Protein AF-A0A9D8WF87-F1 (afdb_monomer)

Radius of gyration: 23.35 Å; Cα contacts (8 Å, |Δi|>4): 945; chains: 1; bounding box: 63×59×76 Å

pLDDT: mean 93.49, std 7.77, range [38.66, 98.81]

Foldseek 3Di:
DDDPQFEEEEEEQFLLSLLLLLLCCLLCPRSHAYEYEYAPDDRFCLCQLDFWADLVVQVLCVSSPNHPLNPLQVFLKFKAQFEWEACLPPPDHIFTLGQFDDQDDDPNHRCVLVCQVVVHADQLLGLSRLLLVVQFDDDQDPPPPALSVRRGIIMGHDRVSSSVVSVVVSVVGSYHYHHFHFDDFDDDPLAGQWTQTPVRDTHGGLAYEYAHAPPLPHVVVSVKDWDFQAKKKKDKDKAFADFFTGNHWYWYDDLFFIKIWTGTRRMIMIMTMGHPPDDDDPGMDMDTFTAILFQDTQRYGYAQNSGGRDGVPGSLSNVRNSVSSVLCSVQVDPDSPSPVSRVVSRVLNVVSVLLSCLLVLLSLPAPDFRPHPVRVSSPPRDRDPQSVVQLVVCQAENDHDDDPNHPDDSVSSSSSCVSNVRHHPHYDPVVVVDDPVVSVVVSVVSSVSSVVVSVPGHRRSVNSVVVNVVSVVVVVD

Mean predicted aligned error: 4.5 Å

Structure (mmCIF, N/CA/C/O backbone):
data_AF-A0A9D8WF87-F1
#
_entry.id   AF-A0A9D8WF87-F1
#
loop_
_atom_site.group_PDB
_atom_site.id
_atom_site.type_symbol
_atom_site.label_atom_id
_atom_site.label_alt_id
_atom_site.label_comp_id
_atom_site.label_asym_id
_atom_site.label_entity_id
_atom_site.label_seq_id
_atom_site.pdbx_PDB_ins_code
_atom_site.Cartn_x
_atom_site.Cartn_y
_atom_site.Cartn_z
_atom_site.occupancy
_atom_site.B_iso_or_equiv
_atom_site.auth_seq_id
_atom_site.auth_comp_id
_atom_site.auth_asym_id
_atom_site.auth_atom_id
_atom_site.pdbx_PDB_model_num
ATOM 1 N N . MET A 1 1 ? -39.743 5.803 9.628 1.00 38.66 1 MET A N 1
ATOM 2 C CA . MET A 1 1 ? -39.122 5.435 10.916 1.00 38.66 1 MET A CA 1
ATOM 3 C C . MET A 1 1 ? -37.719 6.005 10.884 1.00 38.66 1 MET A C 1
ATOM 5 O O . MET A 1 1 ? -36.983 5.679 9.965 1.00 38.66 1 MET A O 1
ATOM 9 N N . THR A 1 2 ? -37.399 6.956 11.757 1.00 42.41 2 THR A N 1
ATOM 10 C CA . THR A 1 2 ? -36.046 7.515 11.876 1.00 42.41 2 THR A CA 1
ATOM 11 C C . THR A 1 2 ? -35.163 6.446 12.502 1.00 42.41 2 THR A C 1
ATOM 13 O O . THR A 1 2 ? -35.388 6.093 13.659 1.00 42.41 2 THR A O 1
ATOM 16 N N . ASN A 1 3 ? -34.222 5.884 11.740 1.00 55.22 3 ASN A N 1
ATOM 17 C CA . ASN A 1 3 ? -33.215 5.001 12.324 1.00 55.22 3 ASN A CA 1
ATOM 18 C C . ASN A 1 3 ? -32.447 5.808 13.387 1.00 55.22 3 ASN A C 1
ATOM 20 O O . ASN A 1 3 ? -32.050 6.938 13.085 1.00 55.22 3 ASN A O 1
ATOM 24 N N . PRO A 1 4 ? -32.288 5.302 14.623 1.00 57.72 4 PRO A N 1
ATOM 25 C CA . PRO A 1 4 ? -31.447 5.965 15.612 1.00 57.72 4 PRO A CA 1
ATOM 26 C C . PRO A 1 4 ? -30.022 6.118 15.059 1.00 57.72 4 PRO A C 1
ATOM 28 O O . PRO A 1 4 ? -29.564 5.281 14.279 1.00 57.72 4 PRO A O 1
ATOM 31 N N . SER A 1 5 ? -29.350 7.213 15.428 1.00 67.94 5 SER A N 1
ATOM 32 C CA . SER A 1 5 ? -27.942 7.425 15.071 1.00 67.94 5 SER A CA 1
ATOM 33 C C . SER A 1 5 ? -27.116 6.265 15.619 1.00 67.94 5 SER A C 1
ATOM 35 O O . SER A 1 5 ? -27.220 5.948 16.807 1.00 67.94 5 SER A O 1
ATOM 37 N N . ARG A 1 6 ? -26.347 5.611 14.744 1.00 86.38 6 ARG A N 1
ATOM 38 C CA . ARG A 1 6 ? -25.521 4.462 15.120 1.00 86.38 6 ARG A CA 1
ATOM 39 C C . ARG A 1 6 ? -24.316 4.885 15.924 1.00 86.38 6 ARG A C 1
ATOM 41 O O . ARG A 1 6 ? -23.718 5.905 15.614 1.00 86.38 6 ARG A O 1
ATOM 48 N N . THR A 1 7 ? -23.897 4.070 16.878 1.00 95.00 7 THR A N 1
ATOM 49 C CA . THR A 1 7 ? -22.594 4.243 17.525 1.00 95.00 7 THR A CA 1
ATOM 50 C C . THR A 1 7 ? -21.592 3.284 16.901 1.00 95.00 7 THR A C 1
ATOM 52 O O . THR A 1 7 ? -21.838 2.078 16.846 1.00 95.00 7 THR A O 1
ATOM 55 N N . ILE A 1 8 ? -20.469 3.822 16.429 1.00 97.06 8 ILE A N 1
ATOM 56 C CA . ILE A 1 8 ? -19.341 3.043 15.920 1.00 97.06 8 ILE A CA 1
ATOM 57 C C . ILE A 1 8 ? -18.124 3.359 16.780 1.00 97.06 8 ILE A C 1
ATOM 59 O O . ILE A 1 8 ? -17.764 4.525 16.964 1.00 97.06 8 ILE A O 1
ATOM 63 N N . VAL A 1 9 ? -17.494 2.312 17.298 1.00 98.19 9 VAL A N 1
ATOM 64 C CA . VAL A 1 9 ? -16.254 2.412 18.068 1.00 98.19 9 VAL A CA 1
ATOM 65 C C . VAL A 1 9 ? -15.093 1.964 17.198 1.00 98.19 9 VAL A C 1
ATOM 67 O O . VAL A 1 9 ? -15.127 0.867 16.657 1.00 98.19 9 VAL A O 1
ATOM 70 N N . VAL A 1 10 ? -14.054 2.786 17.099 1.00 97.88 10 VAL A N 1
ATOM 71 C CA . VAL A 1 10 ? -12.752 2.414 16.543 1.00 97.88 10 VAL A CA 1
ATOM 72 C C . VAL A 1 10 ? -11.805 2.170 17.713 1.00 97.88 10 VAL A C 1
ATOM 74 O O . VAL A 1 10 ? -11.524 3.088 18.480 1.00 97.88 10 VAL A O 1
ATOM 77 N N . TYR A 1 11 ? -11.337 0.937 17.876 1.00 97.69 11 TYR A N 1
ATOM 78 C CA . TYR A 1 11 ? -10.393 0.560 18.924 1.00 97.69 11 TYR A CA 1
ATOM 79 C C . TYR A 1 11 ? -8.974 0.489 18.359 1.00 97.69 11 TYR A C 1
ATOM 81 O O . TYR A 1 11 ? -8.704 -0.297 17.454 1.00 97.69 11 TYR A O 1
ATOM 89 N N . GLY A 1 12 ? -8.080 1.326 18.878 1.00 94.56 12 GLY A N 1
ATOM 90 C CA . GLY A 1 12 ? -6.698 1.462 18.416 1.00 94.56 12 GLY A CA 1
ATOM 91 C C . GLY A 1 12 ? -6.202 2.910 18.493 1.00 94.56 12 GLY A C 1
ATOM 92 O O . GLY A 1 12 ? -6.984 3.847 18.337 1.00 94.56 12 GLY A O 1
ATOM 93 N N . GLY A 1 13 ? -4.900 3.101 18.734 1.00 89.44 13 GLY A N 1
ATOM 94 C CA . GLY A 1 13 ? -4.251 4.427 18.777 1.00 89.44 13 GLY A CA 1
ATOM 95 C C . GLY A 1 13 ? -3.350 4.762 17.575 1.00 89.44 13 GLY A C 1
ATOM 96 O O . GLY A 1 13 ? -2.843 5.879 17.470 1.00 89.44 13 GLY A O 1
ATOM 97 N N . GLY A 1 14 ? -3.121 3.796 16.681 1.00 92.88 14 GLY A N 1
ATOM 98 C CA . GLY A 1 14 ? -2.181 3.919 15.564 1.00 92.88 14 GLY A CA 1
ATOM 99 C C . GLY A 1 14 ? -2.735 4.623 14.323 1.00 92.88 14 GLY A C 1
ATOM 100 O O . GLY A 1 14 ? -3.867 5.123 14.279 1.00 92.88 14 GLY A O 1
ATOM 101 N N . PHE A 1 15 ? -1.930 4.619 13.264 1.00 95.06 15 PHE A N 1
ATOM 102 C CA . PHE A 1 15 ? -2.247 5.213 11.967 1.00 95.06 15 PHE A CA 1
ATOM 103 C C . PHE A 1 15 ? -3.567 4.699 11.381 1.00 95.06 15 PHE A C 1
ATOM 105 O O . PHE A 1 15 ? -4.408 5.504 10.972 1.00 95.06 15 PHE A O 1
ATOM 112 N N . ALA A 1 16 ? -3.797 3.382 11.397 1.00 96.25 16 ALA A N 1
ATOM 113 C CA . ALA A 1 16 ? -5.027 2.793 10.867 1.00 96.25 16 ALA A CA 1
ATOM 114 C C . ALA A 1 16 ? -6.285 3.256 11.609 1.00 96.25 16 ALA A C 1
ATOM 116 O O . ALA A 1 16 ? -7.302 3.521 10.968 1.00 96.25 16 ALA A O 1
ATOM 117 N N . ALA A 1 17 ? -6.224 3.416 12.935 1.00 96.12 17 ALA A N 1
ATOM 118 C CA . ALA A 1 17 ? -7.356 3.896 13.724 1.00 96.12 17 ALA A CA 1
ATOM 119 C C . ALA A 1 17 ? -7.727 5.337 13.346 1.00 96.12 17 ALA A C 1
ATOM 121 O O . ALA A 1 17 ? -8.885 5.624 13.038 1.00 96.12 17 ALA A O 1
ATOM 122 N N . HIS A 1 18 ? -6.740 6.235 13.283 1.00 95.56 18 HIS A N 1
ATOM 123 C CA . HIS A 1 18 ? -6.987 7.634 12.930 1.00 95.56 18 HIS A CA 1
ATOM 124 C C . HIS A 1 18 ? -7.395 7.828 11.468 1.00 95.56 18 HIS A C 1
ATOM 126 O O . HIS A 1 18 ? -8.233 8.691 11.189 1.00 95.56 18 HIS A O 1
ATOM 132 N N . LEU A 1 19 ? -6.850 7.029 10.546 1.00 96.88 19 LEU A N 1
ATOM 133 C CA . LEU A 1 19 ? -7.247 7.058 9.141 1.00 96.88 19 LEU A CA 1
ATOM 134 C C . LEU A 1 19 ? -8.684 6.555 8.956 1.00 96.88 19 LEU A C 1
ATOM 136 O O . LEU A 1 19 ? -9.483 7.208 8.285 1.00 96.88 19 LEU A O 1
ATOM 140 N N . THR A 1 20 ? -9.028 5.447 9.615 1.00 97.94 20 THR A N 1
ATOM 141 C CA . THR A 1 20 ? -10.386 4.889 9.626 1.00 97.94 20 THR A CA 1
ATOM 142 C C . THR A 1 20 ? -11.378 5.894 10.192 1.00 97.94 20 THR A C 1
ATOM 144 O O . THR A 1 20 ? -12.392 6.184 9.562 1.00 97.94 20 THR A O 1
ATOM 147 N N . ALA A 1 21 ? -11.080 6.486 11.349 1.00 96.25 21 ALA A N 1
ATOM 148 C CA . ALA A 1 21 ? -11.972 7.451 11.976 1.00 96.25 21 ALA A CA 1
ATOM 149 C C . ALA A 1 21 ? -12.172 8.709 11.117 1.00 96.25 21 ALA A C 1
ATOM 151 O O . ALA A 1 21 ? -13.297 9.197 11.011 1.00 96.25 21 ALA A O 1
ATOM 152 N N . ALA A 1 22 ? -11.120 9.200 10.451 1.00 95.44 22 ALA A N 1
ATOM 153 C CA . ALA A 1 22 ? -11.230 10.324 9.523 1.00 95.44 22 ALA A CA 1
ATOM 154 C C . ALA A 1 22 ? -12.148 9.992 8.333 1.00 95.44 22 ALA A C 1
ATOM 156 O O . ALA A 1 22 ? -13.016 10.795 7.981 1.00 95.44 22 ALA A O 1
ATOM 157 N N . ALA A 1 23 ? -12.002 8.798 7.750 1.00 97.00 23 ALA A N 1
ATOM 158 C CA . ALA A 1 23 ? -12.830 8.339 6.637 1.00 97.00 23 ALA A CA 1
ATOM 159 C C . ALA A 1 23 ? -14.299 8.148 7.041 1.00 97.00 23 ALA A C 1
ATOM 161 O O . ALA A 1 23 ? -15.206 8.662 6.383 1.00 97.00 23 ALA A O 1
ATOM 162 N N . PHE A 1 24 ? -14.539 7.469 8.165 1.00 96.31 24 PHE A N 1
ATOM 163 C CA . PHE A 1 24 ? -15.881 7.231 8.694 1.00 96.31 24 PHE A CA 1
ATOM 164 C C . PHE A 1 24 ? -16.571 8.534 9.082 1.00 96.31 24 PHE A C 1
ATOM 166 O O . PHE A 1 24 ? -17.736 8.726 8.740 1.00 96.31 24 PHE A O 1
ATOM 173 N N . SER A 1 25 ? -15.857 9.456 9.732 1.00 94.50 25 SER A N 1
ATOM 174 C CA . SER A 1 25 ? -16.405 10.758 10.130 1.00 94.50 25 SER A CA 1
ATOM 175 C C . SER A 1 25 ? -16.858 11.548 8.910 1.00 94.50 25 SER A C 1
ATOM 177 O O . SER A 1 25 ? -17.970 12.076 8.863 1.00 94.50 25 SER A O 1
ATOM 179 N N . ARG A 1 26 ? -16.021 11.559 7.867 1.00 93.50 26 ARG A N 1
ATOM 180 C CA . ARG A 1 26 ? -16.306 12.277 6.630 1.00 93.50 26 ARG A CA 1
ATOM 181 C C . ARG A 1 26 ? -17.468 11.670 5.844 1.00 93.50 26 ARG A C 1
ATOM 183 O O . ARG A 1 26 ? -18.283 12.428 5.321 1.00 93.50 26 ARG A O 1
ATOM 190 N N . SER A 1 27 ? -17.534 10.341 5.766 1.00 93.88 27 SER A N 1
ATOM 191 C CA . SER A 1 27 ? -18.543 9.613 4.988 1.00 93.88 27 SER A CA 1
ATOM 192 C C . SER A 1 27 ? -19.912 9.586 5.676 1.00 93.88 27 SER A C 1
ATOM 194 O O . SER A 1 27 ? -20.936 9.861 5.051 1.00 93.88 27 SER A O 1
ATOM 196 N N . LEU A 1 28 ? -19.944 9.309 6.983 1.00 91.94 28 LEU A N 1
ATOM 197 C CA . LEU A 1 28 ? -21.192 9.138 7.731 1.00 91.94 28 LEU A CA 1
ATOM 198 C C . LEU A 1 28 ? -21.740 10.460 8.273 1.00 91.94 28 LEU A C 1
ATOM 200 O O . LEU A 1 28 ? -22.953 10.590 8.463 1.00 91.94 28 LEU A O 1
ATOM 204 N N . GLY A 1 29 ? -20.877 11.450 8.523 1.00 88.25 29 GLY A N 1
ATOM 205 C CA . GLY A 1 29 ? -21.266 12.712 9.142 1.00 88.25 29 GLY A CA 1
ATOM 206 C C . GLY A 1 29 ? -22.118 12.470 10.390 1.00 88.25 29 GLY A C 1
ATOM 207 O O . GLY A 1 29 ? -21.736 11.734 11.290 1.00 88.25 29 GLY A O 1
ATOM 208 N N . ARG A 1 30 ? -23.330 13.031 10.414 1.00 87.19 30 ARG A N 1
ATOM 209 C CA . ARG A 1 30 ? -24.261 12.906 11.552 1.00 87.19 30 ARG A CA 1
ATOM 210 C C . ARG A 1 30 ? -25.088 11.619 11.576 1.00 87.19 30 ARG A C 1
ATOM 212 O O . ARG A 1 30 ? -25.905 11.447 12.481 1.00 87.19 30 ARG A O 1
ATOM 219 N N . ALA A 1 31 ? -24.920 10.731 10.595 1.00 88.94 31 ALA A N 1
ATOM 220 C CA . ALA A 1 31 ? -25.620 9.447 10.563 1.00 88.94 31 ALA A CA 1
ATOM 221 C C . ALA A 1 31 ? -25.096 8.459 11.622 1.00 88.94 31 ALA A C 1
ATOM 223 O O . ALA A 1 31 ? -25.807 7.513 11.972 1.00 88.94 31 ALA A O 1
ATOM 224 N N . ALA A 1 32 ? -23.887 8.687 12.145 1.00 91.81 32 ALA A N 1
ATOM 225 C CA . ALA A 1 32 ? -23.296 7.891 13.209 1.00 91.81 32 ALA A CA 1
ATOM 226 C C . ALA A 1 32 ? -22.520 8.763 14.208 1.00 91.81 32 ALA A C 1
ATOM 228 O O . ALA A 1 32 ? -21.884 9.745 13.838 1.00 91.81 32 ALA A O 1
ATOM 229 N N . ARG A 1 33 ? -22.549 8.372 15.481 1.00 94.12 33 ARG A N 1
ATOM 230 C CA . ARG A 1 33 ? -21.612 8.805 16.516 1.00 94.12 33 ARG A CA 1
ATOM 231 C C . ARG A 1 33 ? -20.352 7.950 16.418 1.00 94.12 33 ARG A C 1
ATOM 233 O O . ARG A 1 33 ? -20.440 6.725 16.491 1.00 94.12 33 ARG A O 1
ATOM 240 N N . LEU A 1 34 ? -19.195 8.596 16.314 1.00 95.75 34 LEU A N 1
ATOM 241 C CA . LEU A 1 34 ? -17.899 7.924 16.307 1.00 95.75 34 LEU A CA 1
ATOM 242 C C . LEU A 1 34 ? -17.172 8.110 17.632 1.00 95.75 34 LEU A C 1
ATOM 244 O O . LEU A 1 34 ? -17.115 9.217 18.169 1.00 95.75 34 LEU A O 1
ATOM 248 N N . VAL A 1 35 ? -16.590 7.020 18.120 1.00 96.62 35 VAL A N 1
ATOM 249 C CA . VAL A 1 35 ? -15.755 6.998 19.319 1.00 96.62 35 VAL A CA 1
ATOM 250 C C . VAL A 1 35 ? -14.440 6.314 18.970 1.00 96.62 35 VAL A C 1
ATOM 252 O O . VAL A 1 35 ? -14.454 5.192 18.473 1.00 96.62 35 VAL A O 1
ATOM 255 N N . ILE A 1 36 ? -13.308 6.961 19.233 1.00 96.12 36 ILE A N 1
ATOM 256 C CA . ILE A 1 36 ? -11.998 6.307 19.220 1.00 96.12 36 ILE A CA 1
ATOM 257 C C . ILE A 1 36 ? -11.658 5.932 20.658 1.00 96.12 36 ILE A C 1
ATOM 259 O O . ILE A 1 36 ? -11.637 6.795 21.537 1.00 96.12 36 ILE A O 1
ATOM 263 N N . VAL A 1 37 ? -11.367 4.657 20.889 1.00 95.75 37 VAL A N 1
ATOM 264 C CA . VAL A 1 37 ? -10.822 4.157 22.152 1.00 95.75 37 VAL A CA 1
ATOM 265 C C . VAL A 1 37 ? -9.360 3.814 21.901 1.00 95.75 37 VAL A C 1
ATOM 267 O O . VAL A 1 37 ? -9.057 2.873 21.166 1.00 95.75 37 VAL A O 1
ATOM 270 N N . ALA A 1 38 ? -8.458 4.617 22.461 1.00 87.75 38 ALA A N 1
ATOM 271 C CA . ALA A 1 38 ? -7.029 4.442 22.250 1.00 87.75 38 ALA A CA 1
ATOM 272 C C . ALA A 1 38 ? -6.528 3.182 22.973 1.00 87.75 38 ALA A C 1
ATOM 274 O O . ALA A 1 38 ? -6.834 2.968 24.144 1.00 87.75 38 ALA A O 1
ATOM 275 N N . SER A 1 39 ? -5.738 2.371 22.274 1.00 81.44 39 SER A N 1
ATOM 276 C CA . SER A 1 39 ? -4.940 1.299 22.870 1.00 81.44 39 SER A CA 1
ATOM 277 C C . SER A 1 39 ? -3.557 1.831 23.258 1.00 81.44 39 SER A C 1
ATOM 279 O O . SER A 1 39 ? -3.089 2.821 22.695 1.00 81.44 39 SER A O 1
ATOM 281 N N . ASP A 1 40 ? -2.860 1.153 24.172 1.00 68.38 40 ASP A N 1
ATOM 282 C CA . ASP A 1 40 ? -1.466 1.471 24.530 1.00 68.38 40 ASP A CA 1
ATOM 283 C C . ASP A 1 40 ? -0.440 1.024 23.477 1.00 68.38 40 ASP A C 1
ATOM 285 O O . ASP A 1 40 ? 0.731 0.806 23.797 1.00 68.38 40 ASP A O 1
ATOM 289 N N . GLN A 1 41 ? -0.872 0.841 22.231 1.00 65.44 41 GLN A N 1
ATOM 290 C CA . GLN A 1 41 ? -0.010 0.318 21.188 1.00 65.44 41 GLN A CA 1
ATOM 291 C C . GLN A 1 41 ? 1.215 1.186 20.950 1.00 65.44 41 GLN A C 1
ATOM 293 O O . GLN A 1 41 ? 1.156 2.418 20.898 1.00 65.44 41 GLN A O 1
ATOM 298 N N . THR A 1 42 ? 2.338 0.508 20.740 1.00 58.47 42 THR A N 1
ATOM 299 C CA . THR A 1 42 ? 3.570 1.139 20.297 1.00 58.47 42 THR A CA 1
ATOM 300 C C . THR A 1 42 ? 3.449 1.473 18.813 1.00 58.47 42 THR A C 1
ATOM 302 O O . THR A 1 42 ? 3.136 0.624 17.983 1.00 58.47 42 THR A O 1
ATOM 305 N N . ALA A 1 43 ? 3.744 2.725 18.459 1.00 65.38 43 ALA A N 1
ATOM 306 C CA . ALA A 1 43 ? 3.721 3.245 17.086 1.00 65.38 43 ALA A CA 1
ATOM 307 C C . ALA A 1 43 ? 4.743 2.580 16.130 1.00 65.38 43 ALA A C 1
ATOM 309 O O . ALA A 1 43 ? 4.968 3.064 15.023 1.00 65.38 43 ALA A O 1
ATOM 310 N N . GLU A 1 44 ? 5.418 1.511 16.555 1.00 81.06 44 GLU A N 1
ATOM 311 C CA . GLU A 1 44 ? 6.501 0.876 15.804 1.00 81.06 44 GLU A CA 1
ATOM 312 C C . GLU A 1 44 ? 5.959 0.028 14.648 1.00 81.06 44 GLU A C 1
ATOM 314 O O . GLU A 1 44 ? 6.452 0.140 13.523 1.00 81.06 44 GLU A O 1
ATOM 319 N N . SER A 1 45 ? 4.895 -0.751 14.881 1.00 87.31 45 SER A N 1
ATOM 320 C CA . SER A 1 45 ? 4.286 -1.606 13.852 1.00 87.31 45 SER A CA 1
ATOM 321 C C . SER A 1 45 ? 3.624 -0.808 12.728 1.00 87.31 45 SER A C 1
ATOM 323 O O . SER A 1 45 ? 3.574 -1.287 11.598 1.00 87.31 45 SER A O 1
ATOM 325 N N . ASP A 1 46 ? 3.228 0.444 12.977 1.00 92.19 46 ASP A N 1
ATOM 326 C CA . ASP A 1 46 ? 2.714 1.355 11.949 1.00 92.19 46 ASP A CA 1
ATOM 327 C C . ASP A 1 46 ? 3.735 1.600 10.820 1.00 92.19 46 ASP A C 1
ATOM 329 O O . ASP A 1 46 ? 3.349 1.850 9.677 1.00 92.19 46 ASP A O 1
ATOM 333 N N . ALA A 1 47 ? 5.042 1.456 11.078 1.00 92.62 47 ALA A N 1
ATOM 334 C CA . ALA A 1 47 ? 6.058 1.532 10.026 1.00 92.62 47 ALA A CA 1
ATOM 335 C C . ALA A 1 47 ? 5.864 0.465 8.925 1.00 92.62 47 ALA A C 1
ATOM 337 O O . ALA A 1 47 ? 6.351 0.640 7.802 1.00 92.62 47 ALA A O 1
ATOM 338 N N . LEU A 1 48 ? 5.131 -0.620 9.212 1.00 95.00 48 LEU A N 1
ATOM 339 C CA . LEU A 1 48 ? 4.833 -1.702 8.272 1.00 95.00 48 LEU A CA 1
ATOM 340 C C . LEU A 1 48 ? 3.721 -1.368 7.267 1.00 95.00 48 LEU A C 1
ATOM 342 O O . LEU A 1 48 ? 3.652 -2.023 6.224 1.00 95.00 48 LEU A O 1
ATOM 346 N N . TYR A 1 49 ? 2.950 -0.288 7.466 1.00 95.56 49 TYR A N 1
ATOM 347 C CA . TYR A 1 49 ? 2.155 0.306 6.377 1.00 95.56 49 TYR A CA 1
ATOM 348 C C . TYR A 1 49 ? 3.048 0.844 5.245 1.00 95.56 49 TYR A C 1
ATOM 350 O O . TYR A 1 49 ? 2.578 1.134 4.141 1.00 95.56 49 TYR A O 1
ATOM 358 N N . GLY A 1 50 ? 4.357 0.919 5.499 1.00 90.94 50 GLY A N 1
ATOM 359 C CA . GLY A 1 50 ? 5.359 1.385 4.569 1.00 90.94 50 GLY A CA 1
ATOM 360 C C . GLY A 1 50 ? 5.349 2.902 4.446 1.00 90.94 50 GLY A C 1
ATOM 361 O O . GLY A 1 50 ? 4.659 3.625 5.147 1.00 90.94 50 GLY A O 1
ATOM 362 N N . SER A 1 51 ? 6.161 3.399 3.529 1.00 92.38 51 SER A N 1
ATOM 363 C CA . SER A 1 51 ? 6.453 4.826 3.365 1.00 92.38 51 SER A CA 1
ATOM 364 C C . SER A 1 51 ? 6.146 5.322 1.951 1.00 92.38 51 SER A C 1
ATOM 366 O O . SER A 1 51 ? 6.643 6.364 1.523 1.00 92.38 51 SER A O 1
ATOM 368 N N . ALA A 1 52 ? 5.377 4.541 1.188 1.00 95.62 52 ALA A N 1
ATOM 369 C CA . ALA A 1 52 ? 5.013 4.839 -0.186 1.00 95.62 52 ALA A CA 1
ATOM 370 C C . ALA A 1 52 ? 3.592 4.358 -0.495 1.00 95.62 52 ALA A C 1
ATOM 372 O O . ALA A 1 52 ? 3.210 3.259 -0.095 1.00 95.62 52 ALA A O 1
ATOM 373 N N . SER A 1 53 ? 2.837 5.153 -1.249 1.00 97.25 53 SER A N 1
ATOM 374 C CA . SER A 1 53 ? 1.505 4.800 -1.738 1.00 97.25 53 SER A CA 1
ATOM 375 C C . SER A 1 53 ? 1.478 4.589 -3.251 1.00 97.25 53 SER A C 1
ATOM 377 O O . SER A 1 53 ? 2.344 5.082 -3.984 1.00 97.25 53 SER A O 1
ATOM 379 N N . ALA A 1 54 ? 0.458 3.862 -3.710 1.00 96.44 54 ALA A N 1
ATOM 380 C CA . ALA A 1 54 ? 0.058 3.808 -5.112 1.00 96.44 54 ALA A CA 1
ATOM 381 C C . ALA A 1 54 ? -0.740 5.072 -5.507 1.00 96.44 54 ALA A C 1
ATOM 383 O O . ALA A 1 54 ? -1.193 5.804 -4.617 1.00 96.44 54 ALA A O 1
ATOM 384 N N . PRO A 1 55 ? -0.950 5.327 -6.814 1.00 97.00 55 PRO A N 1
ATOM 385 C CA . PRO A 1 55 ? -1.707 6.489 -7.290 1.00 97.00 55 PRO A CA 1
ATOM 386 C C . PRO A 1 55 ? -3.139 6.590 -6.752 1.00 97.00 55 PRO A C 1
ATOM 388 O O . PRO A 1 55 ? -3.649 7.690 -6.552 1.00 97.00 55 PRO A O 1
ATOM 391 N N . THR A 1 56 ? -3.767 5.458 -6.415 1.00 94.94 56 THR A N 1
ATOM 392 C CA . THR A 1 56 ? -5.112 5.406 -5.810 1.00 94.94 56 THR A CA 1
ATOM 393 C C . THR A 1 56 ? -5.230 6.216 -4.517 1.00 94.94 56 THR A C 1
ATOM 395 O O . THR A 1 56 ? -6.316 6.684 -4.179 1.00 94.94 56 THR A O 1
ATOM 398 N N . ALA A 1 57 ? -4.113 6.448 -3.819 1.00 96.62 57 ALA A N 1
ATOM 399 C CA . ALA A 1 57 ? -4.092 7.241 -2.598 1.00 96.62 57 ALA A CA 1
ATOM 400 C C . ALA A 1 57 ? -4.532 8.693 -2.795 1.00 96.62 57 ALA A C 1
ATOM 402 O O . ALA A 1 57 ? -5.012 9.286 -1.837 1.00 96.62 57 ALA A O 1
ATOM 403 N N . HIS A 1 58 ? -4.388 9.255 -4.000 1.00 96.25 58 HIS A N 1
ATOM 404 C CA . HIS A 1 58 ? -4.852 10.609 -4.292 1.00 96.25 58 HIS A CA 1
ATOM 405 C C . HIS A 1 58 ? -6.360 10.741 -4.037 1.00 96.25 58 HIS A C 1
ATOM 407 O O . HIS A 1 58 ? -6.775 11.481 -3.147 1.00 96.25 58 HIS A O 1
ATOM 413 N N . ASN A 1 59 ? -7.168 9.931 -4.729 1.00 95.44 59 ASN A N 1
ATOM 414 C CA . ASN A 1 59 ? -8.627 9.952 -4.593 1.00 95.44 59 ASN A CA 1
ATOM 415 C C . ASN A 1 59 ? -9.075 9.580 -3.175 1.00 95.44 59 ASN A C 1
ATOM 417 O O . ASN A 1 59 ? -10.001 10.184 -2.634 1.00 95.44 59 ASN A O 1
ATOM 421 N N . PHE A 1 60 ? -8.401 8.611 -2.550 1.00 97.25 60 PHE A N 1
ATOM 422 C CA . PHE A 1 60 ? -8.706 8.227 -1.177 1.00 97.25 60 PHE A CA 1
ATOM 423 C C . PHE A 1 60 ? -8.463 9.390 -0.202 1.00 97.25 60 PHE A C 1
ATOM 425 O O . PHE A 1 60 ? -9.351 9.728 0.584 1.00 97.25 60 PHE A O 1
ATOM 432 N N . PHE A 1 61 ? -7.304 10.052 -0.271 1.00 96.56 61 PHE A N 1
ATOM 433 C CA . PHE A 1 61 ? -7.006 11.197 0.589 1.00 96.56 61 PHE A CA 1
ATOM 434 C C . PHE A 1 61 ? -7.959 12.370 0.340 1.00 96.56 61 PHE A C 1
ATOM 436 O O . PHE A 1 61 ? -8.475 12.937 1.307 1.00 96.56 61 PHE A O 1
ATOM 443 N N . GLU A 1 62 ? -8.302 12.672 -0.914 1.00 95.38 62 GLU A N 1
ATOM 444 C CA . GLU A 1 62 ? -9.327 13.676 -1.215 1.00 95.38 62 GLU A CA 1
ATOM 445 C C . GLU A 1 62 ? -10.688 13.321 -0.599 1.00 95.38 62 GLU A C 1
ATOM 447 O O . GLU A 1 62 ? -11.339 14.185 -0.003 1.00 95.38 62 GLU A O 1
ATOM 452 N N . SER A 1 63 ? -11.101 12.049 -0.661 1.00 94.00 63 SER A N 1
ATOM 453 C CA . SER A 1 63 ? -12.390 11.595 -0.121 1.00 94.00 63 SER A CA 1
ATOM 454 C C . SER A 1 63 ? -12.516 11.813 1.392 1.00 94.00 63 SER A C 1
ATOM 456 O O . SER A 1 63 ? -13.590 12.173 1.879 1.00 94.00 63 SER A O 1
ATOM 458 N N . ILE A 1 64 ? -11.406 11.703 2.132 1.00 93.06 64 ILE A N 1
ATOM 459 C CA . ILE A 1 64 ? -11.345 11.974 3.578 1.00 93.06 64 ILE A CA 1
ATOM 460 C C . ILE A 1 64 ? -11.040 13.452 3.889 1.00 93.06 64 ILE A C 1
ATOM 462 O O . ILE A 1 64 ? -10.936 13.859 5.050 1.00 93.06 64 ILE A O 1
ATOM 466 N N . GLY A 1 65 ? -10.933 14.283 2.848 1.00 90.31 65 GLY A N 1
ATOM 467 C CA . GLY A 1 65 ? -10.687 15.720 2.905 1.00 90.31 65 GLY A CA 1
ATOM 468 C C . GLY A 1 65 ? -9.237 16.098 3.204 1.00 90.31 65 GLY A C 1
ATOM 469 O O . GLY A 1 65 ? -9.011 17.156 3.793 1.00 90.31 65 GLY A O 1
ATOM 470 N N . LEU A 1 66 ? -8.274 15.234 2.897 1.00 93.19 66 LEU A N 1
ATOM 471 C CA . LEU A 1 66 ? -6.843 15.527 2.891 1.00 93.19 66 LEU A CA 1
ATOM 472 C C . LEU A 1 66 ? -6.416 15.798 1.445 1.00 93.19 66 LEU A C 1
ATOM 474 O O . LEU A 1 66 ? -6.025 14.889 0.724 1.00 93.19 66 LEU A O 1
ATOM 478 N N . ASP A 1 67 ? -6.519 17.054 1.016 1.00 94.44 67 ASP A N 1
ATOM 479 C CA . ASP A 1 67 ? -6.070 17.437 -0.322 1.00 94.44 67 ASP A CA 1
ATOM 480 C C . ASP A 1 67 ? -4.535 17.394 -0.453 1.00 94.44 67 ASP A C 1
ATOM 482 O O . ASP A 1 67 ? -3.781 17.470 0.528 1.00 94.44 67 ASP A O 1
ATOM 486 N N . GLU A 1 68 ? -4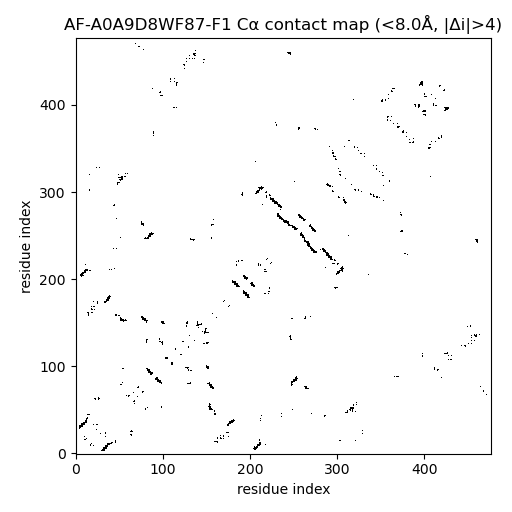.059 17.255 -1.691 1.00 95.31 68 GLU A N 1
ATOM 487 C CA . GLU A 1 68 ? -2.631 17.168 -1.990 1.00 95.31 68 GLU A CA 1
ATOM 488 C C . GLU A 1 68 ? -1.836 18.414 -1.546 1.00 95.31 68 GLU A C 1
ATOM 490 O O . GLU A 1 68 ? -0.769 18.241 -0.946 1.00 95.31 68 GLU A O 1
ATOM 495 N N . PRO A 1 69 ? -2.314 19.664 -1.735 1.00 94.94 69 PRO A N 1
ATOM 496 C CA . PRO A 1 69 ? -1.643 20.842 -1.187 1.00 94.94 69 PRO A CA 1
ATOM 497 C C . PRO A 1 69 ? -1.420 20.764 0.327 1.00 94.94 69 PRO A C 1
ATOM 499 O O . PRO A 1 69 ? -0.318 21.045 0.806 1.00 94.94 69 PRO A O 1
ATOM 502 N N . THR A 1 70 ? -2.437 20.352 1.085 1.00 93.62 70 THR A N 1
ATOM 503 C CA . THR A 1 70 ? -2.364 20.178 2.536 1.00 93.62 70 THR A CA 1
ATOM 504 C C . THR A 1 70 ? -1.365 19.087 2.882 1.00 93.62 70 THR A C 1
ATOM 506 O O . THR A 1 70 ? -0.481 19.335 3.701 1.00 93.62 70 THR A O 1
ATOM 509 N N . LEU A 1 71 ? -1.436 17.926 2.223 1.00 94.38 71 LEU A N 1
ATOM 510 C CA . LEU A 1 71 ? -0.479 16.837 2.411 1.00 94.38 71 LEU A CA 1
ATOM 511 C C . LEU A 1 71 ? 0.961 17.322 2.184 1.00 94.38 71 LEU A C 1
ATOM 513 O O . LEU A 1 71 ? 1.827 17.109 3.029 1.00 94.38 71 LEU A O 1
ATOM 517 N N . MET A 1 72 ? 1.2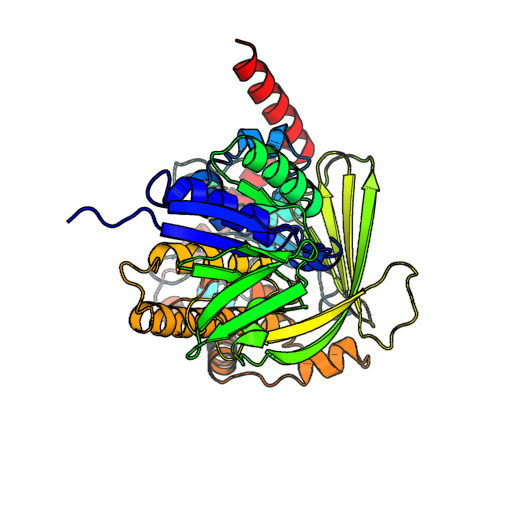23 18.034 1.089 1.00 94.06 72 MET A N 1
ATOM 518 C CA . MET A 1 72 ? 2.572 18.471 0.719 1.00 94.06 72 MET A CA 1
ATOM 519 C C . MET A 1 72 ? 3.115 19.599 1.601 1.00 94.06 72 MET A C 1
ATOM 521 O O . MET A 1 72 ? 4.326 19.668 1.826 1.00 94.06 72 MET A O 1
ATOM 525 N N . VAL A 1 73 ? 2.258 20.509 2.075 1.00 92.50 73 VAL A N 1
ATOM 526 C CA . VAL A 1 73 ? 2.666 21.689 2.860 1.00 92.50 73 VAL A CA 1
ATOM 527 C C . VAL A 1 73 ? 2.698 21.405 4.357 1.00 92.50 73 VAL A C 1
ATOM 529 O O . VAL A 1 73 ? 3.612 21.871 5.036 1.00 92.50 73 VAL A O 1
ATOM 532 N N . ARG A 1 74 ? 1.716 20.667 4.885 1.00 91.88 74 ARG A N 1
ATOM 533 C CA . ARG A 1 74 ? 1.589 20.384 6.324 1.00 91.88 74 ARG A CA 1
ATOM 534 C C . ARG A 1 74 ? 2.400 19.181 6.779 1.00 91.88 74 ARG A C 1
ATOM 536 O O . ARG A 1 74 ? 2.523 18.993 7.984 1.00 91.88 74 ARG A O 1
ATOM 543 N N . THR A 1 75 ? 2.931 18.395 5.844 1.00 92.56 75 THR A N 1
ATOM 544 C CA . THR A 1 75 ? 3.757 17.228 6.153 1.00 92.56 75 THR A CA 1
ATOM 545 C C . THR A 1 75 ? 5.074 17.257 5.379 1.00 92.56 75 THR A C 1
ATOM 547 O O . THR A 1 75 ? 5.266 18.079 4.474 1.00 92.56 75 THR A O 1
ATOM 550 N N . HIS A 1 76 ? 5.984 16.335 5.692 1.00 94.81 76 HIS A N 1
ATOM 551 C CA . HIS A 1 76 ? 7.230 16.157 4.943 1.00 94.81 76 HIS A CA 1
ATOM 552 C C . HIS A 1 76 ? 7.067 15.210 3.736 1.00 94.81 76 HIS A C 1
ATOM 554 O O . HIS A 1 76 ? 8.062 14.800 3.141 1.00 94.81 76 HIS A O 1
ATOM 560 N N . SER A 1 77 ? 5.833 14.892 3.328 1.00 96.69 77 SER A N 1
ATOM 561 C CA . SER A 1 77 ? 5.545 14.004 2.191 1.00 96.69 77 SER A CA 1
ATOM 562 C C . SER A 1 77 ? 6.103 14.523 0.862 1.00 96.69 77 SER A C 1
ATOM 564 O O . SER A 1 77 ? 6.297 15.721 0.684 1.00 96.69 77 SER A O 1
ATOM 566 N N . ALA A 1 78 ? 6.354 13.638 -0.094 1.00 97.50 78 ALA A N 1
ATOM 567 C CA . ALA A 1 78 ? 6.855 13.979 -1.424 1.00 97.50 78 ALA A CA 1
ATOM 568 C C . ALA A 1 78 ? 6.191 13.115 -2.505 1.00 97.50 78 ALA A C 1
ATOM 570 O O . ALA A 1 78 ? 5.476 12.167 -2.189 1.00 97.50 78 ALA A O 1
ATOM 571 N N . PHE A 1 79 ? 6.427 13.408 -3.784 1.00 98.19 79 PHE A N 1
ATOM 572 C CA . PHE A 1 79 ? 5.870 12.601 -4.871 1.00 98.19 79 PHE A CA 1
ATOM 573 C C . PHE A 1 79 ? 6.634 11.290 -5.074 1.00 98.19 79 PHE A C 1
ATOM 575 O O . PHE A 1 79 ? 7.850 11.206 -4.865 1.00 98.19 79 PHE A O 1
ATOM 582 N N . SER A 1 80 ? 5.917 10.259 -5.516 1.00 97.94 80 SER A N 1
ATOM 583 C CA . SER A 1 80 ? 6.460 8.947 -5.860 1.00 97.94 80 SER A CA 1
ATOM 584 C C . SER A 1 80 ? 6.026 8.530 -7.260 1.00 97.94 80 SER A C 1
ATOM 586 O O . SER A 1 80 ? 4.843 8.387 -7.533 1.00 97.94 80 SER A O 1
ATOM 588 N N . LEU A 1 81 ? 6.985 8.259 -8.134 1.00 98.25 81 LEU A N 1
ATOM 589 C CA . LEU A 1 81 ? 6.796 7.588 -9.417 1.00 98.25 81 LEU A CA 1
ATOM 590 C C . LEU A 1 81 ? 6.918 6.064 -9.289 1.00 98.25 81 LEU A C 1
ATOM 592 O O . LEU A 1 81 ? 6.775 5.366 -10.293 1.00 98.25 81 LEU A O 1
ATOM 596 N N . GLY A 1 82 ? 7.222 5.543 -8.094 1.00 97.31 82 GLY A N 1
ATOM 597 C CA . GLY A 1 82 ? 7.327 4.109 -7.855 1.00 97.31 82 GLY A CA 1
ATOM 598 C C . GLY A 1 82 ? 8.371 3.694 -6.820 1.00 97.31 82 GLY A C 1
ATOM 599 O O . GLY A 1 82 ? 8.783 4.466 -5.952 1.00 97.31 82 GLY A O 1
ATOM 600 N N . THR A 1 83 ? 8.809 2.440 -6.929 1.00 98.25 83 THR A N 1
ATOM 601 C CA . THR A 1 83 ? 9.822 1.821 -6.068 1.00 98.25 83 THR A CA 1
ATOM 602 C C . THR A 1 83 ? 10.988 1.314 -6.910 1.00 98.25 83 THR A C 1
ATOM 604 O O . THR A 1 83 ? 10.801 0.524 -7.834 1.00 98.25 83 THR A O 1
ATOM 607 N N . ARG A 1 84 ? 12.207 1.744 -6.580 1.00 98.00 84 ARG A N 1
ATOM 608 C CA . ARG A 1 84 ? 13.439 1.223 -7.176 1.00 98.00 84 ARG A CA 1
ATOM 609 C C . ARG A 1 84 ? 13.905 -0.006 -6.409 1.00 98.00 84 ARG A C 1
ATOM 611 O O . ARG A 1 84 ? 14.256 0.116 -5.241 1.00 98.00 84 ARG A O 1
ATOM 618 N N . PHE A 1 85 ? 13.997 -1.143 -7.080 1.00 97.75 85 PHE A N 1
ATOM 619 C CA . PHE A 1 85 ? 14.601 -2.356 -6.546 1.00 97.75 85 PHE A CA 1
ATOM 620 C C . PHE A 1 85 ? 16.082 -2.398 -6.920 1.00 97.75 85 PHE A C 1
ATOM 622 O O . PHE A 1 85 ? 16.463 -2.210 -8.077 1.00 97.75 85 PHE A O 1
ATOM 629 N N . THR A 1 86 ? 16.934 -2.617 -5.927 1.00 95.81 86 THR A N 1
ATOM 630 C CA . THR A 1 86 ? 18.386 -2.716 -6.069 1.00 95.81 86 THR A CA 1
ATOM 631 C C . THR A 1 86 ? 18.836 -4.050 -5.509 1.00 95.81 86 THR A C 1
ATOM 633 O O . THR A 1 86 ? 18.445 -4.413 -4.401 1.00 95.81 86 THR A O 1
ATOM 636 N N . ASN A 1 87 ? 19.684 -4.759 -6.259 1.00 91.06 87 ASN A N 1
ATOM 637 C CA . ASN A 1 87 ? 20.227 -6.045 -5.832 1.00 91.06 87 ASN A CA 1
ATOM 638 C C . ASN A 1 87 ? 19.130 -7.093 -5.549 1.00 91.06 87 ASN A C 1
ATOM 640 O O . ASN A 1 87 ? 19.259 -7.871 -4.610 1.00 91.06 87 ASN A O 1
ATOM 644 N N . TRP A 1 88 ? 18.030 -7.079 -6.317 1.00 91.50 88 TRP A N 1
ATOM 645 C CA . TRP A 1 88 ? 16.853 -7.921 -6.078 1.00 91.50 88 TRP A CA 1
ATOM 646 C C . TRP A 1 88 ? 16.599 -8.894 -7.243 1.00 91.50 88 TRP A C 1
ATOM 648 O O . TRP A 1 88 ? 16.028 -8.470 -8.253 1.00 91.50 88 TRP A O 1
ATOM 658 N N . PRO A 1 89 ? 16.993 -10.179 -7.125 1.00 72.94 89 PRO A N 1
ATOM 659 C CA . PRO A 1 89 ? 17.831 -10.782 -6.071 1.00 72.94 89 PRO A CA 1
ATOM 660 C C . PRO A 1 89 ? 19.312 -10.374 -6.186 1.00 72.94 89 PRO A C 1
ATOM 662 O O . PRO A 1 89 ? 19.702 -9.692 -7.139 1.00 72.94 89 PRO A O 1
ATOM 665 N N . SER A 1 90 ? 20.144 -10.802 -5.229 1.00 73.50 90 SER A N 1
ATOM 666 C CA . SER A 1 90 ? 21.564 -10.424 -5.153 1.00 73.50 90 SER A CA 1
ATOM 667 C C . SER A 1 90 ? 22.310 -10.643 -6.481 1.00 73.50 90 SER A C 1
ATOM 669 O O . SER A 1 90 ? 22.155 -11.675 -7.130 1.00 73.50 90 SER A O 1
ATOM 671 N N . GLY A 1 91 ? 23.086 -9.649 -6.917 1.00 76.81 91 GLY A N 1
ATOM 672 C CA . GLY A 1 91 ? 23.785 -9.627 -8.206 1.00 76.81 91 GLY A CA 1
ATOM 673 C C . GLY A 1 91 ? 22.948 -9.153 -9.403 1.00 76.81 91 GLY A C 1
ATOM 674 O O . GLY A 1 91 ? 23.497 -9.004 -10.496 1.00 76.81 91 GLY A O 1
ATOM 675 N N . SER A 1 92 ? 21.651 -8.877 -9.226 1.00 84.38 92 SER A N 1
ATOM 676 C CA . SER A 1 92 ? 20.772 -8.430 -10.318 1.00 84.38 92 SER A CA 1
ATOM 677 C C . SER A 1 92 ? 20.866 -6.920 -10.584 1.00 84.38 92 SER A C 1
ATOM 679 O O . SER A 1 92 ? 21.041 -6.134 -9.643 1.00 84.38 92 SER A O 1
ATOM 681 N N . PRO A 1 93 ? 20.702 -6.475 -11.847 1.00 89.94 93 PRO A N 1
ATOM 682 C CA . PRO A 1 93 ? 20.588 -5.057 -12.180 1.00 89.94 93 PRO A CA 1
ATOM 683 C C . PRO A 1 93 ? 19.453 -4.368 -11.411 1.00 89.94 93 PRO A C 1
ATOM 685 O O . PRO A 1 93 ? 18.418 -4.972 -11.136 1.00 89.94 93 PRO A O 1
ATOM 688 N N . SER A 1 94 ? 19.623 -3.080 -11.092 1.00 94.88 94 SER A N 1
ATOM 689 C CA . SER A 1 94 ? 18.519 -2.292 -10.537 1.00 94.88 94 SER A CA 1
ATOM 690 C C . SER A 1 94 ? 17.412 -2.093 -11.570 1.00 94.88 94 SER A C 1
ATOM 692 O O . SER A 1 94 ? 17.693 -1.863 -12.745 1.00 94.88 94 SER A O 1
ATOM 694 N N . TRP A 1 95 ? 16.172 -2.055 -11.103 1.00 96.25 95 TRP A N 1
ATOM 695 C CA . TRP A 1 95 ? 14.995 -1.737 -11.908 1.00 96.25 95 TRP A CA 1
ATOM 696 C C . TRP A 1 95 ? 13.992 -0.931 -11.074 1.00 96.25 95 TRP A C 1
ATOM 698 O O . TRP A 1 95 ? 14.175 -0.752 -9.868 1.00 96.25 95 TRP A O 1
ATOM 708 N N . ILE A 1 96 ? 12.959 -0.374 -11.708 1.00 97.19 96 ILE A N 1
ATOM 709 C CA . ILE A 1 96 ? 11.957 0.460 -11.032 1.00 97.19 96 ILE A CA 1
ATOM 710 C C . ILE A 1 96 ? 10.564 -0.089 -11.334 1.00 97.19 96 ILE A C 1
ATOM 712 O O . ILE A 1 96 ? 10.147 -0.085 -12.491 1.00 97.19 96 ILE A O 1
ATOM 716 N N . GLN A 1 97 ? 9.837 -0.503 -10.293 1.00 97.94 97 GLN A N 1
ATOM 717 C CA . GLN A 1 97 ? 8.388 -0.677 -10.363 1.00 97.94 97 GLN A CA 1
ATOM 718 C C . GLN A 1 97 ? 7.770 0.713 -10.385 1.00 97.94 97 GLN A C 1
ATOM 720 O O . GLN A 1 97 ? 7.747 1.387 -9.356 1.00 97.94 97 GLN A O 1
ATOM 725 N N . THR A 1 98 ? 7.328 1.164 -11.551 1.00 97.38 98 THR A N 1
ATOM 726 C CA . THR A 1 98 ? 6.820 2.521 -11.744 1.00 97.38 98 THR A CA 1
ATOM 727 C C . THR A 1 98 ? 5.317 2.532 -11.975 1.00 97.38 98 THR A C 1
ATOM 729 O O . THR A 1 98 ? 4.762 1.531 -12.413 1.00 97.38 98 THR A O 1
ATOM 732 N N . TYR A 1 99 ? 4.676 3.673 -11.735 1.00 97.06 99 TYR A N 1
ATOM 733 C CA . TYR A 1 99 ? 3.273 3.880 -12.082 1.00 97.06 99 TYR A CA 1
ATOM 734 C C . TYR A 1 99 ? 3.183 4.461 -13.498 1.00 97.06 99 TYR A C 1
ATOM 736 O O . TYR A 1 99 ? 3.499 5.634 -13.740 1.00 97.06 99 TYR A O 1
ATOM 744 N N . HIS A 1 100 ? 2.857 3.611 -14.469 1.00 96.31 100 HIS A N 1
ATOM 745 C CA . HIS A 1 100 ? 2.780 4.000 -15.874 1.00 96.31 100 HIS A CA 1
ATOM 746 C C . HIS A 1 100 ? 1.612 3.318 -16.572 1.00 96.31 100 HIS A C 1
ATOM 748 O O . HIS A 1 100 ? 1.647 2.112 -16.814 1.00 96.31 100 HIS A O 1
ATOM 754 N N . LEU A 1 101 ? 0.624 4.117 -16.958 1.00 93.12 101 LEU A N 1
ATOM 755 C CA . LEU A 1 101 ? -0.609 3.641 -17.560 1.00 93.12 101 LEU A CA 1
ATOM 756 C C . LEU A 1 101 ? -1.166 4.699 -18.532 1.00 93.12 101 LEU A C 1
ATOM 758 O O . LEU A 1 101 ? -1.047 5.895 -18.269 1.00 93.12 101 LEU A O 1
ATOM 762 N N . PRO A 1 102 ? -1.807 4.300 -19.645 1.00 93.94 102 PRO A N 1
ATOM 763 C CA . PRO A 1 102 ? -1.822 2.956 -20.215 1.00 93.94 102 PRO A CA 1
ATOM 764 C C . PRO A 1 102 ? -0.573 2.663 -21.050 1.00 93.94 102 PRO A C 1
ATOM 766 O O . PRO A 1 102 ? 0.059 3.560 -21.627 1.00 93.94 102 PRO A O 1
ATOM 769 N N . PHE A 1 103 ? -0.265 1.377 -21.200 1.00 94.62 103 PHE A N 1
ATOM 770 C CA . PHE A 1 103 ? 0.690 0.930 -22.209 1.00 94.62 103 PHE A CA 1
ATOM 771 C C . PHE A 1 103 ? 0.154 1.207 -23.627 1.00 94.62 103 PHE A C 1
ATOM 773 O O . PHE A 1 103 ? -1.036 1.024 -23.892 1.00 94.62 103 PHE A O 1
ATOM 780 N N . PRO A 1 104 ? 0.993 1.680 -24.575 1.00 93.00 104 PRO A N 1
ATOM 781 C CA . PRO A 1 104 ? 0.540 1.898 -25.942 1.00 93.00 104 PRO A CA 1
ATOM 782 C C . PRO A 1 104 ? 0.053 0.605 -26.613 1.00 93.00 104 PRO A C 1
ATOM 784 O O . PRO A 1 104 ? 0.650 -0.461 -26.477 1.00 93.00 104 PRO A O 1
ATOM 787 N N . ILE A 1 105 ? -0.990 0.738 -27.429 1.00 94.88 105 ILE A N 1
ATOM 788 C CA . ILE A 1 105 ? -1.410 -0.275 -28.400 1.00 94.88 105 ILE A CA 1
ATOM 789 C C . ILE A 1 105 ? -0.984 0.230 -29.776 1.00 94.88 105 ILE A C 1
ATOM 791 O O . ILE A 1 105 ? -1.375 1.329 -30.173 1.00 94.88 105 ILE A O 1
ATOM 795 N N . LEU A 1 106 ? -0.185 -0.552 -30.502 1.00 95.88 106 LEU A N 1
ATOM 796 C CA . LEU A 1 106 ? 0.298 -0.192 -31.837 1.00 95.88 106 LEU A CA 1
ATOM 797 C C . LEU A 1 106 ? -0.366 -1.110 -32.860 1.00 95.88 106 LEU A C 1
ATOM 799 O O . LEU A 1 106 ? -0.255 -2.331 -32.772 1.00 95.88 106 LEU A O 1
ATOM 803 N N . SER A 1 107 ? -1.096 -0.528 -33.812 1.00 94.25 107 SER A N 1
ATOM 804 C CA . SER A 1 107 ? -1.818 -1.282 -34.852 1.00 94.25 107 SER A CA 1
ATOM 805 C C . SER A 1 107 ? -2.732 -2.391 -34.294 1.00 94.25 107 SER A C 1
ATOM 807 O O . SER A 1 107 ? -2.850 -3.459 -34.883 1.00 94.25 107 SER A O 1
ATOM 809 N N . GLY A 1 108 ? -3.365 -2.147 -33.140 1.00 94.38 108 GLY A N 1
ATOM 810 C CA . GLY A 1 108 ? -4.257 -3.105 -32.471 1.00 94.38 108 GLY A CA 1
ATOM 811 C C . GLY A 1 108 ? -3.558 -4.163 -31.608 1.00 94.38 108 GLY A C 1
ATOM 812 O O . GLY A 1 108 ? -4.245 -4.948 -30.962 1.00 94.38 108 GLY A O 1
ATOM 813 N N . VAL A 1 109 ? -2.223 -4.167 -31.542 1.00 96.12 109 VAL A N 1
ATOM 814 C CA . VAL A 1 109 ? -1.440 -5.132 -30.758 1.00 96.12 109 VAL A CA 1
ATOM 815 C C . VAL A 1 109 ? -0.785 -4.432 -29.557 1.00 96.12 109 VAL A C 1
ATOM 817 O O . VAL A 1 109 ? -0.194 -3.359 -29.727 1.00 96.12 109 VAL A O 1
ATOM 820 N N . PRO A 1 110 ? -0.858 -5.003 -28.338 1.00 95.94 110 PRO A N 1
ATOM 821 C CA . PRO A 1 110 ? -0.149 -4.472 -27.176 1.00 95.94 110 PRO A CA 1
ATOM 822 C C . PRO A 1 110 ? 1.359 -4.346 -27.433 1.00 95.94 110 PRO A C 1
ATOM 824 O O . PRO A 1 110 ? 2.005 -5.304 -27.874 1.00 95.94 110 PRO A O 1
ATOM 827 N N . PHE A 1 111 ? 1.934 -3.162 -27.187 1.00 95.69 111 PHE A N 1
ATOM 828 C CA . PHE A 1 111 ? 3.271 -2.858 -27.701 1.00 95.69 111 PHE A CA 1
ATOM 829 C C . PHE A 1 111 ? 4.395 -3.736 -27.129 1.00 95.69 111 PHE A C 1
ATOM 831 O O . PHE A 1 111 ? 5.417 -3.925 -27.792 1.00 95.69 111 PHE A O 1
ATOM 838 N N . GLN A 1 112 ? 4.205 -4.332 -25.947 1.00 95.81 112 GLN A N 1
ATOM 839 C CA . GLN A 1 112 ? 5.175 -5.240 -25.336 1.00 95.81 112 GLN A CA 1
ATOM 840 C C . GLN A 1 112 ? 5.475 -6.471 -26.205 1.00 95.81 112 GLN A C 1
ATOM 842 O O . GLN A 1 112 ? 6.568 -7.034 -26.116 1.00 95.81 112 GLN A O 1
ATOM 847 N N . HIS A 1 113 ? 4.554 -6.877 -27.087 1.00 97.62 113 HIS A N 1
ATOM 848 C CA . HIS A 1 113 ? 4.815 -7.958 -28.038 1.00 97.62 113 HIS A CA 1
ATOM 849 C C . HIS A 1 113 ? 5.817 -7.534 -29.121 1.00 97.62 113 HIS A C 1
ATOM 851 O O . HIS A 1 113 ? 6.682 -8.333 -29.476 1.00 97.62 113 HIS A O 1
ATOM 857 N N . PHE A 1 114 ? 5.787 -6.274 -29.573 1.00 97.75 114 PHE A N 1
ATOM 858 C CA . PHE A 1 114 ? 6.804 -5.737 -30.489 1.00 97.75 114 PHE A CA 1
ATOM 859 C C . PHE A 1 114 ? 8.172 -5.600 -29.824 1.00 97.75 114 PHE A C 1
ATOM 861 O O . PHE A 1 114 ? 9.190 -5.794 -30.489 1.00 97.75 114 PHE A O 1
ATOM 868 N N . LEU A 1 115 ? 8.203 -5.287 -28.523 1.00 97.00 115 LEU A N 1
ATOM 869 C CA . LEU A 1 115 ? 9.448 -5.268 -27.753 1.00 97.00 115 LEU A CA 1
ATOM 870 C C . LEU A 1 115 ? 10.029 -6.674 -27.606 1.00 97.00 115 LEU A C 1
ATOM 872 O O . LEU A 1 115 ? 11.220 -6.871 -27.826 1.00 97.00 115 LEU A O 1
ATOM 876 N N . THR A 1 116 ? 9.174 -7.651 -27.297 1.00 96.94 116 THR A N 1
ATOM 877 C CA . THR A 1 116 ? 9.556 -9.064 -27.182 1.00 96.94 116 THR A CA 1
ATOM 878 C C . THR A 1 116 ? 10.138 -9.586 -28.496 1.00 96.94 116 THR A C 1
ATOM 880 O O . THR A 1 116 ? 11.212 -10.179 -28.484 1.00 96.94 116 THR A O 1
ATOM 883 N N . GLU A 1 117 ? 9.476 -9.327 -29.630 1.00 96.62 117 GLU A N 1
ATOM 884 C CA . GLU A 1 117 ? 9.952 -9.738 -30.962 1.00 96.62 117 GLU A CA 1
ATOM 885 C C . GLU A 1 117 ? 11.348 -9.187 -31.283 1.00 96.62 117 GLU A C 1
ATOM 887 O O . GLU A 1 117 ? 12.179 -9.894 -31.846 1.00 96.62 117 GLU A O 1
ATOM 892 N N . ARG A 1 118 ? 11.641 -7.962 -30.836 1.00 95.50 118 ARG A N 1
ATOM 893 C CA . ARG A 1 118 ? 12.924 -7.278 -31.066 1.00 95.50 118 ARG A CA 1
ATOM 894 C C . ARG A 1 118 ? 13.982 -7.553 -29.994 1.00 95.50 118 ARG A C 1
ATOM 896 O O . ARG A 1 118 ? 15.103 -7.067 -30.121 1.00 95.50 118 ARG A O 1
ATOM 903 N N . GLY A 1 119 ? 13.640 -8.253 -28.912 1.00 95.25 119 GLY A N 1
ATOM 904 C CA . GLY A 1 119 ? 14.505 -8.375 -27.733 1.00 95.25 119 GLY A CA 1
ATOM 905 C C . GLY A 1 119 ? 14.796 -7.036 -27.036 1.00 95.25 119 GLY A C 1
ATOM 906 O O . GLY A 1 119 ? 15.832 -6.892 -26.385 1.00 95.25 119 GLY A O 1
ATOM 907 N N . ALA A 1 120 ? 13.909 -6.048 -27.184 1.00 95.44 120 ALA A N 1
ATOM 908 C CA . ALA A 1 120 ? 14.067 -4.706 -26.634 1.00 95.44 120 ALA A CA 1
ATOM 909 C C . ALA A 1 120 ? 13.618 -4.624 -25.165 1.00 95.44 120 ALA A C 1
ATOM 911 O O . ALA A 1 120 ? 12.729 -5.349 -24.718 1.00 95.44 120 ALA A O 1
ATOM 912 N N . ALA A 1 121 ? 14.229 -3.711 -24.407 1.00 94.94 121 ALA A N 1
ATOM 913 C CA . ALA A 1 121 ? 13.845 -3.440 -23.025 1.00 94.94 121 ALA A CA 1
ATOM 914 C C . ALA A 1 121 ? 12.582 -2.570 -22.948 1.00 94.94 121 ALA A C 1
ATOM 916 O O . ALA A 1 121 ? 12.337 -1.737 -23.817 1.00 94.94 121 ALA A O 1
ATOM 917 N N . LEU A 1 122 ? 11.817 -2.722 -21.866 1.00 96.31 122 LEU A N 1
ATOM 918 C CA . LEU A 1 122 ? 10.597 -1.951 -21.617 1.00 96.31 122 LEU A CA 1
ATOM 919 C C . LEU A 1 122 ? 10.882 -0.509 -21.153 1.00 96.31 122 LEU A C 1
ATOM 921 O O . LEU A 1 122 ? 10.243 0.428 -21.624 1.00 96.31 122 LEU A O 1
ATOM 925 N N . GLU A 1 123 ? 11.865 -0.324 -20.264 1.00 95.62 123 GLU A N 1
ATOM 926 C CA . GLU A 1 123 ? 12.165 0.952 -19.584 1.00 95.62 123 GLU A CA 1
ATOM 927 C C . GLU A 1 123 ? 12.287 2.183 -20.510 1.00 95.62 123 GLU A C 1
ATOM 929 O O . GLU A 1 123 ? 11.726 3.223 -20.158 1.00 95.62 123 GLU A O 1
ATOM 934 N N . PRO A 1 124 ? 12.956 2.126 -21.685 1.00 96.56 124 PRO A N 1
ATOM 935 C CA . PRO A 1 124 ? 13.114 3.296 -22.558 1.00 96.56 124 PRO A CA 1
ATOM 936 C C . PRO A 1 124 ? 11.794 3.931 -23.017 1.00 96.56 124 PRO A C 1
ATOM 938 O O . PRO A 1 124 ? 11.762 5.121 -23.330 1.00 96.56 124 PRO A O 1
ATOM 941 N N . TYR A 1 125 ? 10.707 3.157 -23.022 1.00 97.25 125 TYR A N 1
ATOM 942 C CA . TYR A 1 125 ? 9.388 3.578 -23.491 1.00 97.25 125 TYR A CA 1
ATOM 943 C C . TYR A 1 125 ? 8.469 4.075 -22.367 1.00 97.25 125 TYR A C 1
ATOM 945 O O . TYR A 1 125 ? 7.407 4.623 -22.655 1.00 97.25 125 TYR A O 1
ATOM 953 N N . LEU A 1 126 ? 8.861 3.909 -21.098 1.00 97.38 126 LEU A N 1
ATOM 954 C CA . LEU A 1 126 ? 8.047 4.290 -19.943 1.00 97.38 126 LEU A CA 1
ATOM 955 C C . LEU A 1 126 ? 8.532 5.620 -19.363 1.00 97.38 126 LEU A C 1
ATOM 957 O O . LEU A 1 126 ? 9.585 5.689 -18.723 1.00 97.38 126 LEU A O 1
ATOM 961 N N . ILE A 1 127 ? 7.750 6.689 -19.537 1.00 97.31 127 ILE A N 1
ATOM 962 C CA . ILE A 1 127 ? 8.152 8.020 -19.055 1.00 97.31 127 ILE A CA 1
ATOM 963 C C . ILE A 1 127 ? 8.363 8.069 -17.541 1.00 97.31 127 ILE A C 1
ATOM 965 O O . ILE A 1 127 ? 9.319 8.694 -17.088 1.00 97.31 127 ILE A O 1
ATOM 969 N N . SER A 1 128 ? 7.545 7.344 -16.779 1.00 97.12 128 SER A N 1
ATOM 970 C CA . SER A 1 128 ? 7.628 7.274 -15.321 1.00 97.12 128 SER A CA 1
ATOM 971 C C . SER A 1 128 ? 8.939 6.625 -14.865 1.00 97.12 128 SER A C 1
ATOM 973 O O . SER A 1 128 ? 9.632 7.181 -14.014 1.00 97.12 128 SER A O 1
ATOM 975 N N . ALA A 1 129 ? 9.361 5.527 -15.509 1.00 96.75 129 ALA A N 1
ATOM 976 C CA . ALA A 1 129 ? 10.623 4.853 -15.194 1.00 96.75 129 ALA A CA 1
ATOM 977 C C . ALA A 1 129 ? 11.830 5.749 -15.509 1.00 96.75 129 ALA A C 1
ATOM 979 O O . ALA A 1 129 ? 12.747 5.885 -14.696 1.00 96.75 129 ALA A O 1
ATOM 980 N N . ARG A 1 130 ? 11.812 6.421 -16.669 1.00 97.50 130 ARG A N 1
ATOM 981 C CA . ARG A 1 130 ? 12.895 7.319 -17.099 1.00 97.50 130 ARG A CA 1
ATOM 982 C C . ARG A 1 130 ? 12.979 8.582 -16.244 1.00 97.50 130 ARG A C 1
ATOM 984 O O . ARG A 1 130 ? 14.085 9.004 -15.905 1.00 97.50 130 ARG A O 1
ATOM 991 N N . ALA A 1 131 ? 11.841 9.163 -15.868 1.00 98.06 131 ALA A N 1
ATOM 992 C CA . ALA A 1 131 ? 11.778 10.303 -14.957 1.00 98.06 131 ALA A CA 1
ATOM 993 C C . ALA A 1 131 ? 12.282 9.928 -13.554 1.00 98.06 131 ALA A C 1
ATOM 995 O O . ALA A 1 131 ? 13.149 10.618 -13.011 1.00 98.06 131 ALA A O 1
ATOM 996 N N . ALA A 1 132 ? 11.835 8.784 -13.022 1.00 97.12 132 ALA A N 1
ATOM 997 C CA . ALA A 1 132 ? 12.284 8.249 -11.741 1.00 97.12 132 ALA A CA 1
ATOM 998 C C . ALA A 1 132 ? 13.804 8.021 -11.730 1.00 97.12 132 ALA A C 1
ATOM 1000 O O . ALA A 1 132 ? 14.498 8.555 -10.865 1.00 97.12 132 ALA A O 1
ATOM 1001 N N . ALA A 1 133 ? 14.347 7.325 -12.736 1.00 95.62 133 ALA A N 1
ATOM 1002 C CA . ALA A 1 133 ? 15.783 7.064 -12.861 1.00 95.62 133 ALA A CA 1
ATOM 1003 C C . ALA A 1 133 ? 16.630 8.346 -12.976 1.00 95.62 133 ALA A C 1
ATOM 1005 O O . ALA A 1 133 ? 17.780 8.373 -12.536 1.00 95.62 133 ALA A O 1
ATOM 1006 N N . LYS A 1 134 ? 16.073 9.419 -13.555 1.00 96.75 134 LYS A N 1
ATOM 1007 C CA . LYS A 1 134 ? 16.725 10.733 -13.668 1.00 96.75 134 LYS A CA 1
ATOM 1008 C C . LYS A 1 134 ? 16.512 11.643 -12.454 1.00 96.75 134 LYS A C 1
ATOM 1010 O O . LYS A 1 134 ? 17.147 12.692 -12.393 1.00 96.75 134 LYS A O 1
ATOM 1015 N N . GLY A 1 135 ? 15.660 11.266 -11.500 1.00 96.62 135 GLY A N 1
ATOM 1016 C CA . GLY A 1 135 ? 15.351 12.082 -10.322 1.00 96.62 135 GLY A CA 1
ATOM 1017 C C . GLY A 1 135 ? 14.586 13.370 -10.646 1.00 96.62 135 GLY A C 1
ATOM 1018 O O . GLY A 1 135 ? 14.714 14.364 -9.925 1.00 96.62 135 GLY A O 1
ATOM 1019 N N . VAL A 1 136 ? 13.810 13.368 -11.731 1.00 97.81 136 VAL A N 1
ATOM 1020 C CA . VAL A 1 136 ? 13.002 14.511 -12.180 1.00 97.81 136 VAL A CA 1
ATOM 1021 C C . VAL A 1 136 ? 11.517 14.235 -11.980 1.00 97.81 136 VAL A C 1
ATOM 1023 O O . VAL A 1 136 ? 11.084 13.085 -11.996 1.00 97.81 136 VAL A O 1
ATOM 1026 N N . PHE A 1 137 ? 10.733 15.293 -11.789 1.00 98.31 137 PHE A N 1
ATOM 1027 C CA . PHE A 1 137 ? 9.292 15.186 -11.580 1.00 98.31 137 PHE A CA 1
ATOM 1028 C C . PHE A 1 137 ? 8.561 16.411 -12.136 1.00 98.31 137 PHE A C 1
ATOM 1030 O O . PHE A 1 137 ? 9.058 17.533 -12.065 1.00 98.31 137 PHE A O 1
ATOM 1037 N N . ALA A 1 138 ? 7.370 16.181 -12.675 1.00 97.31 138 ALA A N 1
ATOM 1038 C CA . ALA A 1 138 ? 6.388 17.192 -13.038 1.00 97.31 138 ALA A CA 1
ATOM 1039 C C . ALA A 1 138 ? 5.009 16.524 -13.021 1.00 97.31 138 ALA A C 1
ATOM 1041 O O . ALA A 1 138 ? 4.923 15.323 -13.284 1.00 97.31 138 ALA A O 1
ATOM 1042 N N . HIS A 1 139 ? 3.953 17.288 -12.739 1.00 96.88 139 HIS A N 1
ATOM 1043 C CA . HIS A 1 139 ? 2.604 16.728 -12.782 1.00 96.88 139 HIS A CA 1
ATOM 1044 C C . HIS A 1 139 ? 2.230 16.331 -14.216 1.00 96.88 139 HIS A C 1
ATOM 1046 O O . HIS A 1 139 ? 2.518 17.095 -15.150 1.00 96.88 139 HIS A O 1
ATOM 1052 N N . PRO A 1 140 ? 1.601 15.159 -14.405 1.00 95.69 140 PRO A N 1
ATOM 1053 C CA . PRO A 1 140 ? 1.014 14.790 -15.682 1.00 95.69 140 PRO A CA 1
ATOM 1054 C C . PRO A 1 140 ? -0.111 15.775 -16.039 1.00 95.69 140 PRO A C 1
ATOM 1056 O O . PRO A 1 140 ? -0.928 16.100 -15.182 1.00 95.69 140 PRO A O 1
ATOM 1059 N N . PRO A 1 141 ? -0.152 16.302 -17.275 1.00 95.00 141 PRO A N 1
ATOM 1060 C CA . PRO A 1 141 ? -1.251 17.152 -17.715 1.00 95.00 141 PRO A CA 1
ATOM 1061 C C . PRO A 1 141 ? -2.456 16.318 -18.163 1.00 95.00 141 PRO A C 1
ATOM 1063 O O . PRO A 1 141 ? -2.290 15.190 -18.627 1.00 95.00 141 PRO A O 1
ATOM 1066 N N . ASP A 1 142 ? -3.637 16.938 -18.163 1.00 91.25 142 ASP A N 1
ATOM 1067 C CA . ASP A 1 142 ? -4.890 16.303 -18.598 1.00 91.25 142 ASP A CA 1
ATOM 1068 C C . ASP A 1 142 ? -4.928 15.956 -20.097 1.00 91.25 142 ASP A C 1
ATOM 1070 O O . ASP A 1 142 ? -5.726 15.122 -20.516 1.00 91.25 142 ASP A O 1
ATOM 1074 N N . ASP A 1 143 ? -4.105 16.602 -20.940 1.00 93.44 143 ASP A N 1
ATOM 1075 C CA . ASP A 1 143 ? -4.087 16.332 -22.385 1.00 93.44 143 ASP A CA 1
ATOM 1076 C C . ASP A 1 143 ? -3.488 14.940 -22.668 1.00 93.44 143 ASP A C 1
ATOM 1078 O O . ASP A 1 143 ? -2.263 14.780 -22.580 1.00 93.44 143 ASP A O 1
ATOM 1082 N N . PRO A 1 144 ? -4.290 13.951 -23.116 1.00 88.44 144 PRO A N 1
ATOM 1083 C CA . PRO A 1 144 ? -3.828 12.576 -23.317 1.00 88.44 144 PRO A CA 1
ATOM 1084 C C . PRO A 1 144 ? -2.817 12.437 -24.466 1.00 88.44 144 PRO A C 1
ATOM 1086 O O . PRO A 1 144 ? -2.197 11.388 -24.646 1.00 88.44 144 PRO A O 1
ATOM 1089 N N . ARG A 1 145 ? -2.644 13.481 -25.287 1.00 88.38 145 ARG A N 1
ATOM 1090 C CA . ARG A 1 145 ? -1.639 13.511 -26.362 1.00 88.38 145 ARG A CA 1
ATOM 1091 C C . ARG A 1 145 ? -0.259 13.890 -25.838 1.00 88.38 145 ARG A C 1
ATOM 1093 O O . ARG A 1 145 ? 0.738 13.684 -26.530 1.00 88.38 145 ARG A O 1
ATOM 1100 N N . HIS A 1 146 ? -0.184 14.469 -24.643 1.00 91.75 146 HIS A N 1
ATOM 1101 C CA . HIS A 1 146 ? 1.076 14.858 -24.042 1.00 91.75 146 HIS A CA 1
ATOM 1102 C C . HIS A 1 146 ? 1.823 13.611 -23.537 1.00 91.75 146 HIS A C 1
ATOM 1104 O O . HIS A 1 146 ? 1.231 12.829 -22.796 1.00 91.75 146 HIS A O 1
ATOM 1110 N N . PRO A 1 147 ? 3.122 13.411 -23.839 1.00 89.44 147 PRO A N 1
ATOM 1111 C CA . PRO A 1 147 ? 3.851 12.205 -23.423 1.00 89.44 147 PRO A CA 1
ATOM 1112 C C . PRO A 1 147 ? 3.822 11.929 -21.911 1.00 89.44 147 PRO A C 1
ATOM 1114 O O . PRO A 1 147 ? 3.782 10.776 -21.496 1.00 89.44 147 PRO A O 1
ATOM 1117 N N . LEU A 1 148 ? 3.820 12.988 -21.092 1.00 94.12 148 LEU A N 1
ATOM 1118 C CA . LEU A 1 148 ? 3.749 12.890 -19.627 1.00 94.12 148 LEU A CA 1
ATOM 1119 C C . LEU A 1 148 ? 2.372 12.478 -19.091 1.00 94.12 148 LEU A C 1
ATOM 1121 O O . LEU A 1 148 ? 2.310 12.044 -17.954 1.00 94.12 148 LEU A O 1
ATOM 1125 N N . SER A 1 149 ? 1.295 12.555 -19.880 1.00 94.38 149 SER A N 1
ATOM 1126 C CA . SER A 1 149 ? -0.062 12.193 -19.419 1.00 94.38 149 SER A CA 1
ATOM 1127 C C . SER A 1 149 ? -0.200 10.727 -18.989 1.00 94.38 149 SER A C 1
ATOM 1129 O O . SER A 1 149 ? -1.145 10.377 -18.299 1.00 94.38 149 SER A O 1
ATOM 1131 N N . ARG A 1 150 ? 0.754 9.871 -19.382 1.00 93.31 150 ARG A N 1
ATOM 1132 C CA . ARG A 1 150 ? 0.813 8.450 -19.006 1.00 93.31 150 ARG A CA 1
ATOM 1133 C C . ARG A 1 150 ? 1.610 8.171 -17.734 1.00 93.31 150 ARG A C 1
ATOM 1135 O O . ARG A 1 150 ? 1.777 7.016 -17.348 1.00 93.31 150 ARG A O 1
ATOM 1142 N N . ALA A 1 151 ? 2.213 9.201 -17.143 1.00 96.19 151 ALA A N 1
ATOM 1143 C CA . ALA A 1 151 ? 2.802 9.061 -15.825 1.00 96.19 151 ALA A CA 1
ATOM 1144 C C . ALA A 1 151 ? 1.708 9.174 -14.777 1.00 96.19 151 ALA A C 1
ATOM 1146 O O . ALA A 1 151 ? 1.031 10.193 -14.701 1.00 96.19 151 ALA A O 1
ATOM 1147 N N . GLU A 1 152 ? 1.595 8.154 -13.941 1.00 96.44 152 GLU A N 1
ATOM 1148 C CA . GLU A 1 152 ? 0.864 8.251 -12.688 1.00 96.44 152 GLU A CA 1
ATOM 1149 C C . GLU A 1 152 ? 1.863 8.463 -11.548 1.00 96.44 152 GLU A C 1
ATOM 1151 O O . GLU A 1 152 ? 3.075 8.259 -11.694 1.00 96.44 152 GLU A O 1
ATOM 1156 N N . TYR A 1 153 ? 1.368 8.899 -10.397 1.00 97.81 153 TYR A N 1
ATOM 1157 C CA . TYR A 1 153 ? 2.200 9.118 -9.227 1.00 97.81 153 TYR A CA 1
ATOM 1158 C C . TYR A 1 153 ? 1.413 8.848 -7.946 1.00 97.81 153 TYR A C 1
ATOM 1160 O O . TYR A 1 153 ? 0.212 9.075 -7.880 1.00 97.81 153 TYR A O 1
ATOM 1168 N N . GLY A 1 154 ? 2.111 8.350 -6.932 1.00 97.69 154 GLY A N 1
ATOM 1169 C CA . GLY A 1 154 ? 1.643 8.285 -5.553 1.00 97.69 154 GLY A CA 1
ATOM 1170 C C . GLY A 1 154 ? 2.470 9.208 -4.663 1.00 97.69 154 GLY A C 1
ATOM 1171 O O . GLY A 1 154 ? 3.103 10.161 -5.129 1.00 97.69 154 GLY A O 1
ATOM 1172 N N . TYR A 1 155 ? 2.531 8.882 -3.376 1.00 98.25 155 TYR A N 1
ATOM 1173 C CA . TYR A 1 155 ? 3.203 9.697 -2.370 1.00 98.25 155 TYR A CA 1
ATOM 1174 C C . TYR A 1 155 ? 4.253 8.896 -1.614 1.00 98.25 155 TYR A C 1
ATOM 1176 O O . TYR A 1 155 ? 4.089 7.707 -1.367 1.00 98.25 155 TYR A O 1
ATOM 1184 N N . GLN A 1 156 ? 5.335 9.567 -1.242 1.00 98.12 156 GLN A N 1
ATOM 1185 C CA . GLN A 1 156 ? 6.282 9.135 -0.225 1.00 98.12 156 GLN A CA 1
ATOM 1186 C C . GLN A 1 156 ? 5.939 9.878 1.056 1.00 98.12 156 GLN A C 1
ATOM 1188 O O . GLN A 1 156 ? 5.773 11.097 1.015 1.00 98.12 156 GLN A O 1
ATOM 1193 N N . PHE A 1 157 ? 5.823 9.182 2.178 1.00 96.56 157 PHE A N 1
ATOM 1194 C CA . PHE A 1 157 ? 5.361 9.793 3.420 1.00 96.56 157 PHE A CA 1
ATOM 1195 C C . PHE A 1 157 ? 5.962 9.118 4.650 1.00 96.56 157 PHE A C 1
ATOM 1197 O O . PHE A 1 157 ? 6.512 8.019 4.581 1.00 96.56 157 PHE A O 1
ATOM 1204 N N . SER A 1 158 ? 5.845 9.805 5.784 1.00 94.75 158 SER A N 1
ATOM 1205 C CA . SER A 1 158 ? 6.131 9.253 7.104 1.00 94.75 158 SER A CA 1
ATOM 1206 C C . SER A 1 158 ? 4.817 8.848 7.762 1.00 94.75 158 SER A C 1
ATOM 1208 O O . SER A 1 158 ? 3.939 9.694 7.944 1.00 94.75 158 SER A O 1
ATOM 1210 N N . VAL A 1 159 ? 4.668 7.567 8.112 1.00 94.19 159 VAL A N 1
ATOM 1211 C CA . VAL A 1 159 ? 3.429 7.050 8.721 1.00 94.19 159 VAL A CA 1
ATOM 1212 C C . VAL A 1 159 ? 3.137 7.762 10.037 1.00 94.19 159 VAL A C 1
ATOM 1214 O O . VAL A 1 159 ? 2.035 8.269 10.220 1.00 94.19 159 VAL A O 1
ATOM 1217 N N . SER A 1 160 ? 4.142 7.888 10.910 1.00 91.69 160 SER A N 1
ATOM 1218 C CA . SER A 1 160 ? 3.987 8.544 12.214 1.00 91.69 160 SER A CA 1
ATOM 1219 C C . SER A 1 160 ? 3.545 10.003 12.078 1.00 91.69 160 SER A C 1
ATOM 1221 O O . SER A 1 160 ? 2.786 10.515 12.890 1.00 91.69 160 SER A O 1
ATOM 1223 N N . GLU A 1 161 ? 4.028 10.697 11.043 1.00 92.62 161 GLU A N 1
ATOM 1224 C CA . GLU A 1 161 ? 3.670 12.097 10.815 1.00 92.62 161 GLU A CA 1
ATOM 1225 C C . GLU A 1 161 ? 2.244 12.236 10.274 1.00 92.62 161 GLU A C 1
ATOM 1227 O O . GLU A 1 161 ? 1.503 13.118 10.709 1.00 92.62 161 GLU A O 1
ATOM 1232 N N . LEU A 1 162 ? 1.835 11.354 9.354 1.00 93.69 162 LEU A N 1
ATOM 1233 C CA . LEU A 1 162 ? 0.446 11.316 8.900 1.00 93.69 162 LEU A CA 1
ATOM 1234 C C . LEU A 1 162 ? -0.503 10.932 10.034 1.00 93.69 162 LEU A C 1
ATOM 1236 O O . LEU A 1 162 ? -1.557 11.548 10.159 1.00 93.69 162 LEU A O 1
ATOM 1240 N N . GLN A 1 163 ? -0.128 9.974 10.882 1.00 93.88 163 GLN A N 1
ATOM 1241 C CA . GLN A 1 163 ? -0.876 9.631 12.089 1.00 93.88 163 GLN A CA 1
ATOM 1242 C C . GLN A 1 163 ? -1.034 10.854 12.997 1.00 93.88 163 GLN A C 1
ATOM 1244 O O . GLN A 1 163 ? -2.157 11.184 13.364 1.00 93.88 163 GLN A O 1
ATOM 1249 N N . GLU A 1 164 ? 0.055 11.556 13.327 1.00 92.69 164 GLU A N 1
ATOM 1250 C CA . GLU A 1 164 ? 0.008 12.749 14.180 1.00 92.69 164 GLU A CA 1
ATOM 1251 C C . GLU A 1 164 ? -0.892 13.838 13.574 1.00 92.69 164 GLU A C 1
ATOM 1253 O O . GLU A 1 164 ? -1.715 14.441 14.269 1.00 92.69 164 GLU A O 1
ATOM 1258 N N . PHE A 1 165 ? -0.773 14.068 12.264 1.00 93.38 165 PHE A N 1
ATOM 1259 C CA . PHE A 1 165 ? -1.619 15.009 11.536 1.00 93.38 165 PHE A CA 1
ATOM 1260 C C . PHE A 1 165 ? -3.105 14.622 11.612 1.00 93.38 165 PHE A C 1
ATOM 1262 O O . PHE A 1 165 ? -3.953 15.471 11.903 1.00 93.38 165 PHE A O 1
ATOM 1269 N N . LEU A 1 166 ? -3.431 13.347 11.380 1.00 93.06 166 LEU A N 1
ATOM 1270 C CA . LEU A 1 166 ? -4.801 12.835 11.428 1.00 93.06 166 LEU A CA 1
ATOM 1271 C C . LEU A 1 166 ? -5.366 12.844 12.850 1.00 93.06 166 LEU A C 1
ATOM 1273 O O . LEU A 1 166 ? -6.525 13.207 13.024 1.00 93.06 166 LEU A O 1
ATOM 1277 N N . SER A 1 167 ? -4.564 12.516 13.865 1.00 92.50 167 SER A N 1
ATOM 1278 C CA . SER A 1 167 ? -4.965 12.589 15.274 1.00 92.50 167 SER A CA 1
ATOM 1279 C C . SER A 1 167 ? -5.406 14.003 15.642 1.00 92.50 167 SER A C 1
ATOM 1281 O O . SER A 1 167 ? -6.547 14.205 16.055 1.00 92.50 167 SER A O 1
ATOM 1283 N N . LYS A 1 168 ? -4.556 15.006 15.374 1.00 92.31 168 LYS A N 1
ATOM 1284 C CA . LYS A 1 168 ? -4.877 16.423 15.629 1.00 92.31 168 LYS A CA 1
ATOM 1285 C C . LYS A 1 168 ? -6.102 16.888 14.852 1.00 92.31 168 LYS A C 1
ATOM 1287 O O . LYS A 1 168 ? -6.898 17.683 15.340 1.00 92.31 168 LYS A O 1
ATOM 1292 N N . ARG A 1 169 ? -6.269 16.407 13.619 1.00 90.50 169 ARG A N 1
ATOM 1293 C CA . ARG A 1 169 ? -7.461 16.707 12.823 1.00 90.50 169 ARG A CA 1
ATOM 1294 C C . ARG A 1 169 ? -8.711 16.096 13.453 1.00 90.50 169 ARG A C 1
ATOM 1296 O O . ARG A 1 169 ? -9.724 16.786 13.534 1.00 90.50 169 ARG A O 1
ATOM 1303 N N . ASN A 1 170 ? -8.646 14.849 13.908 1.00 90.56 170 ASN A N 1
ATOM 1304 C CA . ASN A 1 170 ? -9.773 14.133 14.500 1.00 90.56 170 ASN A CA 1
ATOM 1305 C C . ASN A 1 170 ? -10.246 14.768 15.818 1.00 90.56 170 ASN A C 1
ATOM 1307 O O . ASN A 1 170 ? -11.448 14.797 16.053 1.00 90.56 170 ASN A O 1
ATOM 1311 N N . GLU A 1 171 ? -9.352 15.380 16.603 1.00 87.62 171 GLU A N 1
ATOM 1312 C CA . GLU A 1 171 ? -9.711 16.184 17.791 1.00 87.62 171 GLU A CA 1
ATOM 1313 C C . GLU A 1 171 ? -10.656 17.358 17.476 1.00 87.62 171 GLU A C 1
ATOM 1315 O O . GLU A 1 171 ? -11.408 17.808 18.337 1.00 87.62 171 GLU A O 1
ATOM 1320 N N . THR A 1 172 ? -10.623 17.871 16.242 1.00 81.19 172 THR A N 1
ATOM 1321 C CA . THR A 1 172 ? -11.471 18.995 15.804 1.00 81.19 172 THR A CA 1
ATOM 1322 C C . THR A 1 172 ? -12.789 18.557 15.160 1.00 81.19 172 THR A C 1
ATOM 1324 O O . THR A 1 172 ? -13.603 19.405 14.792 1.00 81.19 172 THR A O 1
ATOM 1327 N N . GLN A 1 173 ? -13.001 17.251 14.982 1.00 83.56 173 GLN A N 1
ATOM 1328 C CA . GLN A 1 173 ? -14.222 16.686 14.406 1.00 83.56 173 GLN A CA 1
ATOM 1329 C C . GLN A 1 173 ? -15.236 16.335 15.510 1.00 83.56 173 GLN A C 1
ATOM 1331 O O . GLN A 1 173 ? -14.899 16.299 16.689 1.00 83.56 173 GLN A O 1
ATOM 1336 N N . GLU A 1 174 ? -16.482 16.021 15.135 1.00 87.56 174 GLU A N 1
ATOM 1337 C CA . GLU A 1 174 ? -17.500 15.458 16.047 1.00 87.56 174 GLU A CA 1
ATOM 1338 C C . GLU A 1 174 ? -17.175 13.974 16.401 1.00 87.56 174 GLU A C 1
ATOM 1340 O O . GLU A 1 174 ? -18.034 13.101 16.301 1.00 87.56 174 GLU A O 1
ATOM 1345 N N . ILE A 1 175 ? -15.921 13.672 16.778 1.00 92.81 175 ILE A N 1
ATOM 1346 C CA . ILE A 1 175 ? -15.425 12.345 17.187 1.00 92.81 175 ILE A CA 1
ATOM 1347 C C . ILE A 1 175 ? -15.096 12.385 18.683 1.00 92.81 175 ILE A C 1
ATOM 1349 O O . ILE A 1 175 ? -14.352 13.249 19.144 1.00 92.81 175 ILE A O 1
ATOM 1353 N N . GLU A 1 176 ? -15.618 11.434 19.453 1.00 93.81 176 GLU A N 1
ATOM 1354 C CA . GLU A 1 176 ? -15.250 11.285 20.861 1.00 93.81 176 GLU A CA 1
ATOM 1355 C C . GLU A 1 176 ? -13.918 10.538 20.995 1.00 93.81 176 GLU A C 1
ATOM 1357 O O . GLU A 1 176 ? -13.762 9.448 20.449 1.00 93.81 176 GLU A O 1
ATOM 1362 N N . LEU A 1 177 ? -12.973 11.098 21.752 1.00 93.62 177 LEU A N 1
ATOM 1363 C CA . LEU A 1 177 ? -11.692 10.459 22.057 1.00 93.62 177 LEU A CA 1
ATOM 1364 C C . LEU A 1 177 ? -11.689 9.942 23.495 1.00 93.62 177 LEU A C 1
ATOM 1366 O O . LEU A 1 177 ? -11.875 10.709 24.441 1.00 93.62 177 LEU A O 1
ATOM 1370 N N . VAL A 1 178 ? -11.438 8.646 23.656 1.00 94.44 178 VAL A N 1
ATOM 1371 C CA . VAL A 1 178 ? -11.321 7.979 24.951 1.00 94.44 178 VAL A CA 1
ATOM 1372 C C . VAL A 1 178 ? -9.898 7.452 25.106 1.00 94.44 178 VAL A C 1
ATOM 1374 O O . VAL A 1 178 ? -9.521 6.447 24.508 1.00 94.44 178 VAL A O 1
ATOM 1377 N N . ALA A 1 179 ? -9.104 8.154 25.913 1.00 91.06 179 ALA A N 1
ATOM 1378 C CA . ALA A 1 179 ? -7.728 7.793 26.246 1.00 91.06 179 ALA A CA 1
ATOM 1379 C C . ALA A 1 179 ? -7.685 6.978 27.551 1.00 91.06 179 ALA A C 1
ATOM 1381 O O . ALA A 1 179 ? -7.152 7.428 28.564 1.00 91.06 179 ALA A O 1
ATOM 1382 N N . GLU A 1 180 ? -8.309 5.801 27.542 1.00 91.62 180 GLU A N 1
ATOM 1383 C CA . GLU A 1 180 ? -8.351 4.880 28.681 1.00 91.62 180 GLU A CA 1
ATOM 1384 C C . GLU A 1 180 ? -8.068 3.453 28.210 1.00 91.62 180 GLU A C 1
ATOM 1386 O O . GLU A 1 180 ? -8.562 3.028 27.165 1.00 91.62 180 GLU A O 1
ATOM 1391 N N . ARG A 1 181 ? -7.312 2.703 29.015 1.00 92.06 181 ARG A N 1
ATOM 1392 C CA . ARG A 1 181 ? -6.931 1.323 28.708 1.00 92.06 181 ARG A CA 1
ATOM 1393 C C . ARG A 1 181 ? -8.145 0.397 28.729 1.00 92.06 181 ARG A C 1
ATOM 1395 O O . ARG A 1 181 ? -9.001 0.485 29.619 1.00 92.06 181 ARG A O 1
ATOM 1402 N N . LEU A 1 182 ? -8.185 -0.530 27.776 1.00 95.00 182 LEU A N 1
ATOM 1403 C CA . LEU A 1 182 ? -9.172 -1.603 27.738 1.00 95.00 182 LEU A CA 1
ATOM 1404 C C . LEU A 1 182 ? -8.854 -2.643 28.815 1.00 95.00 182 LEU A C 1
ATOM 1406 O O . LEU A 1 182 ? -7.740 -3.154 28.896 1.00 95.00 182 LEU A O 1
ATOM 1410 N N . ARG A 1 183 ? -9.857 -2.987 29.622 1.00 95.81 183 ARG A N 1
ATOM 1411 C CA . ARG A 1 183 ? -9.776 -4.055 30.621 1.00 95.81 183 ARG A CA 1
ATOM 1412 C C . ARG A 1 183 ? -10.358 -5.366 30.104 1.00 95.81 183 ARG A C 1
ATOM 1414 O O . ARG A 1 183 ? -9.799 -6.424 30.372 1.00 95.81 183 ARG A O 1
ATOM 1421 N N . GLU A 1 184 ? -11.506 -5.308 29.436 1.00 96.69 184 GLU A N 1
ATOM 1422 C CA . GLU A 1 184 ? -12.248 -6.499 29.013 1.00 96.69 184 GLU A CA 1
ATOM 1423 C C . GLU A 1 184 ? -13.125 -6.198 27.791 1.00 96.69 184 GLU A C 1
ATOM 1425 O O . GLU A 1 184 ? -13.768 -5.149 27.718 1.00 96.69 184 GLU A O 1
ATOM 1430 N N . VAL A 1 185 ? -13.188 -7.150 26.857 1.00 98.31 185 VAL A N 1
ATOM 1431 C CA . VAL A 1 185 ? -14.183 -7.177 25.776 1.00 98.31 185 VAL A CA 1
ATOM 1432 C C . VAL A 1 185 ? -15.310 -8.110 26.203 1.00 98.31 185 VAL A C 1
ATOM 1434 O O . VAL A 1 185 ? -15.093 -9.310 26.358 1.00 98.31 185 VAL A O 1
ATOM 1437 N N . GLN A 1 186 ? -16.516 -7.577 26.392 1.00 98.44 186 GLN A N 1
ATOM 1438 C CA . GLN A 1 186 ? -17.676 -8.397 26.729 1.00 98.44 186 GLN A CA 1
ATOM 1439 C C . GLN A 1 186 ? -18.351 -8.898 25.460 1.00 98.44 186 GLN A C 1
ATOM 1441 O O . GLN A 1 186 ? -18.726 -8.111 24.589 1.00 98.44 186 GLN A O 1
ATOM 1446 N N . VAL A 1 187 ? -18.519 -10.217 25.377 1.00 98.25 187 VAL A N 1
ATOM 1447 C CA . VAL A 1 187 ? -19.130 -10.899 24.236 1.00 98.25 187 VAL A CA 1
ATOM 1448 C C . VAL A 1 187 ? -20.375 -11.649 24.692 1.00 98.25 187 VAL A C 1
ATOM 1450 O O . VAL A 1 187 ? -20.335 -12.426 25.645 1.00 98.25 187 VAL A O 1
ATOM 1453 N N . ALA A 1 188 ? -21.477 -11.442 23.979 1.00 96.50 188 ALA A N 1
ATOM 1454 C CA . ALA A 1 188 ? -22.734 -12.155 24.156 1.00 96.50 188 ALA A CA 1
ATOM 1455 C C . ALA A 1 188 ? -23.291 -12.544 22.782 1.00 96.50 188 ALA A C 1
ATOM 1457 O O . ALA A 1 188 ? -23.284 -11.739 21.852 1.00 96.50 188 ALA A O 1
ATOM 1458 N N . ASP A 1 189 ? -23.748 -13.790 22.640 1.00 94.31 189 ASP A N 1
ATOM 1459 C CA . ASP A 1 189 ? -24.372 -14.307 21.411 1.00 94.31 189 ASP A CA 1
ATOM 1460 C C . ASP A 1 189 ? -23.541 -14.076 20.127 1.00 94.31 189 ASP A C 1
ATOM 1462 O O . ASP A 1 189 ? -24.075 -13.770 19.060 1.00 94.31 189 ASP A O 1
ATOM 1466 N N . GLY A 1 190 ? -22.211 -14.207 20.228 1.00 94.75 190 GLY A N 1
ATOM 1467 C CA . GLY A 1 190 ? -21.289 -14.020 19.099 1.00 94.75 190 GLY A CA 1
ATOM 1468 C C . GLY A 1 190 ? -21.125 -12.561 18.654 1.00 94.75 190 GLY A C 1
ATOM 1469 O O . GLY A 1 190 ? -20.766 -12.300 17.505 1.00 94.75 190 GLY A O 1
ATOM 1470 N N . ARG A 1 191 ? -21.422 -11.603 19.536 1.00 97.31 191 ARG A N 1
ATOM 1471 C CA . ARG A 1 191 ? -21.280 -10.162 19.306 1.00 97.31 191 ARG A CA 1
ATOM 1472 C C . ARG A 1 191 ? -20.624 -9.496 20.506 1.00 97.31 191 ARG A C 1
ATOM 1474 O O . ARG A 1 191 ? -20.844 -9.910 21.640 1.00 97.31 191 ARG A O 1
ATOM 1481 N N . ILE A 1 192 ? -19.877 -8.429 20.264 1.00 98.50 192 ILE A N 1
ATOM 1482 C CA . ILE A 1 192 ? -19.372 -7.558 21.322 1.00 98.50 192 ILE A CA 1
ATOM 1483 C C . ILE A 1 192 ? -20.552 -6.742 21.851 1.00 98.50 192 ILE A C 1
ATOM 1485 O O . ILE A 1 192 ? -21.196 -6.019 21.085 1.00 98.50 192 ILE A O 1
ATOM 1489 N N . SER A 1 193 ? -20.845 -6.876 23.144 1.00 97.75 193 SER A N 1
ATOM 1490 C CA . SER A 1 193 ? -21.866 -6.084 23.833 1.00 97.75 193 SER A CA 1
ATOM 1491 C C . SER A 1 193 ? -21.297 -4.766 24.352 1.00 97.75 193 SER A C 1
ATOM 1493 O O . SER A 1 193 ? -21.950 -3.735 24.225 1.00 97.75 193 SER A O 1
ATOM 1495 N N . ALA A 1 194 ? -20.081 -4.786 24.908 1.00 98.12 194 ALA A N 1
ATOM 1496 C CA . ALA A 1 194 ? -19.419 -3.596 25.433 1.00 98.12 194 ALA A CA 1
ATOM 1497 C C . ALA A 1 194 ? -17.895 -3.765 25.530 1.00 98.12 194 ALA A C 1
ATOM 1499 O O . ALA A 1 194 ? -17.387 -4.870 25.734 1.00 98.12 194 ALA A O 1
ATOM 1500 N N . LEU A 1 195 ? -17.179 -2.643 25.473 1.00 98.38 195 LEU A N 1
ATOM 1501 C CA . LEU A 1 195 ? -15.798 -2.531 25.943 1.00 98.38 195 LEU A CA 1
ATOM 1502 C C . LEU A 1 195 ? -15.800 -2.013 27.380 1.00 98.38 195 LEU A C 1
ATOM 1504 O O . LEU A 1 195 ? -16.374 -0.959 27.655 1.00 98.38 195 LEU A O 1
ATOM 1508 N N . VAL A 1 196 ? -15.154 -2.732 28.295 1.00 98.00 196 VAL A N 1
ATOM 1509 C CA . VAL A 1 196 ? -14.982 -2.313 29.690 1.00 98.00 196 VAL A CA 1
ATOM 1510 C C . VAL A 1 196 ? -13.587 -1.727 29.844 1.00 98.00 196 VAL A C 1
ATOM 1512 O O . VAL A 1 196 ? -12.595 -2.409 29.596 1.00 98.00 196 VAL A O 1
ATOM 1515 N N . LEU A 1 197 ? -13.502 -0.470 30.266 1.00 96.81 197 LEU A N 1
ATOM 1516 C CA . LEU A 1 197 ? -12.237 0.230 30.496 1.00 96.81 197 LEU A CA 1
ATOM 1517 C C . LEU A 1 197 ? -11.715 -0.031 31.917 1.00 96.81 197 LEU A C 1
ATOM 1519 O O . LEU A 1 197 ? -12.459 -0.484 32.792 1.00 96.81 197 LEU A O 1
ATOM 1523 N N . GLU A 1 198 ? -10.448 0.289 32.185 1.00 95.50 198 GLU A N 1
ATOM 1524 C CA . GLU A 1 198 ? -9.848 0.137 33.523 1.00 95.50 198 GLU A CA 1
ATOM 1525 C C . GLU A 1 198 ? -10.602 0.902 34.625 1.00 95.50 198 GLU A C 1
ATOM 1527 O O . GLU A 1 198 ? -10.704 0.416 35.753 1.00 95.50 198 GLU A O 1
ATOM 1532 N N . SER A 1 199 ? -11.208 2.047 34.295 1.00 95.62 199 SER A N 1
ATOM 1533 C CA . SER A 1 199 ? -12.056 2.826 35.210 1.00 95.62 199 SER A CA 1
ATOM 1534 C C . SER A 1 199 ? -13.376 2.137 35.584 1.00 95.62 199 SER A C 1
ATOM 1536 O O . SER A 1 199 ? -14.076 2.588 36.491 1.00 95.62 199 SER A O 1
ATOM 1538 N N . GLY A 1 200 ? -13.744 1.057 34.887 1.00 95.88 200 GLY A N 1
ATOM 1539 C CA . GLY A 1 200 ? -15.053 0.410 34.974 1.00 95.88 200 GLY A CA 1
ATOM 1540 C C . GLY A 1 200 ? -16.114 1.037 34.067 1.00 95.88 200 GLY A C 1
ATOM 1541 O O . GLY A 1 200 ? -17.238 0.535 34.022 1.00 95.88 200 GLY A O 1
ATOM 1542 N N . ARG A 1 201 ? -15.778 2.102 33.324 1.00 96.75 201 ARG A N 1
ATOM 1543 C CA . ARG A 1 201 ? -16.638 2.652 32.271 1.00 96.75 201 ARG A CA 1
ATOM 1544 C C . ARG A 1 201 ? -16.910 1.582 31.212 1.00 96.75 201 ARG A C 1
ATOM 1546 O O . ARG A 1 201 ? -15.988 0.906 30.765 1.00 96.75 201 ARG A O 1
ATOM 1553 N N . GLN A 1 202 ? -18.168 1.463 30.796 1.00 97.69 202 GLN A N 1
ATOM 1554 C CA . GLN A 1 202 ? -18.580 0.597 29.692 1.00 97.69 202 GLN A CA 1
ATOM 1555 C C . GLN A 1 202 ? -18.885 1.441 28.453 1.00 97.69 202 GLN A C 1
ATOM 1557 O O . GLN A 1 202 ? -19.533 2.486 28.553 1.00 97.69 202 GLN A O 1
ATOM 1562 N N . ILE A 1 203 ? -18.399 0.997 27.297 1.00 97.50 203 ILE A N 1
ATOM 1563 C CA . ILE A 1 203 ? -18.678 1.594 25.990 1.00 97.50 203 ILE A CA 1
ATOM 1564 C C . ILE A 1 203 ? -19.426 0.565 25.146 1.00 97.50 203 ILE A C 1
ATOM 1566 O O . ILE A 1 203 ? -18.848 -0.429 24.710 1.00 97.50 203 ILE A O 1
ATOM 1570 N N . GLU A 1 204 ? -20.709 0.823 24.916 1.00 97.19 204 GLU A N 1
ATOM 1571 C CA . GLU A 1 204 ? -21.574 0.046 24.025 1.00 97.19 204 GLU A CA 1
ATOM 1572 C C . GLU A 1 204 ? -21.590 0.672 22.624 1.00 97.19 204 GLU A C 1
ATOM 1574 O O . GLU A 1 204 ? -21.538 1.899 22.482 1.00 97.19 204 GLU A O 1
ATOM 1579 N N . ALA A 1 205 ? -21.676 -0.160 21.584 1.00 96.75 205 ALA A N 1
ATOM 1580 C CA . ALA A 1 205 ? -21.754 0.296 20.200 1.00 96.75 205 ALA A CA 1
ATOM 1581 C C . ALA A 1 205 ? -22.470 -0.717 19.301 1.00 96.75 205 ALA A C 1
ATOM 1583 O O . ALA A 1 205 ? -22.540 -1.910 19.601 1.00 96.75 205 ALA A O 1
ATOM 1584 N N . ASP A 1 206 ? -22.975 -0.238 18.165 1.00 95.94 206 ASP A N 1
ATOM 1585 C CA . ASP A 1 206 ? -23.608 -1.091 17.160 1.00 95.94 206 ASP A CA 1
ATOM 1586 C C . ASP A 1 206 ? -22.555 -1.854 16.351 1.00 95.94 206 ASP A C 1
ATOM 1588 O O . ASP A 1 206 ? -22.741 -3.035 16.052 1.00 95.94 206 ASP A O 1
ATOM 1592 N N . LEU A 1 207 ? -21.444 -1.183 16.026 1.00 97.56 207 LEU A N 1
ATOM 1593 C CA . LEU A 1 207 ? -20.318 -1.709 15.259 1.00 97.56 207 LEU A CA 1
ATOM 1594 C C . LEU A 1 207 ? -18.995 -1.344 15.943 1.00 97.56 207 LEU A C 1
ATOM 1596 O O . LEU A 1 207 ? -18.788 -0.199 16.346 1.00 97.56 207 LEU A O 1
ATOM 1600 N N . PHE A 1 208 ? -18.092 -2.311 16.022 1.00 98.56 208 PHE A N 1
ATOM 1601 C CA . PHE A 1 208 ? -16.727 -2.140 16.496 1.00 98.56 208 PHE A CA 1
ATOM 1602 C C . PHE A 1 208 ? -15.762 -2.312 15.327 1.00 98.56 208 PHE A C 1
ATOM 1604 O O . PHE A 1 208 ? -15.931 -3.204 14.498 1.00 98.56 208 PHE A O 1
ATOM 1611 N N . ILE A 1 209 ? -14.752 -1.456 15.263 1.00 98.62 209 ILE A N 1
ATOM 1612 C CA . ILE A 1 209 ? -13.662 -1.539 14.306 1.00 98.62 209 ILE A CA 1
ATOM 1613 C C . ILE A 1 209 ? -12.385 -1.815 15.090 1.00 98.62 209 ILE A C 1
ATOM 1615 O O . ILE A 1 209 ? -11.980 -1.007 15.926 1.00 98.62 209 ILE A O 1
ATOM 1619 N N . ASP A 1 210 ? -11.782 -2.968 14.841 1.00 98.38 210 ASP A N 1
ATOM 1620 C CA . ASP A 1 210 ? -10.531 -3.384 15.450 1.00 98.38 210 ASP A CA 1
ATOM 1621 C C . ASP A 1 210 ? -9.356 -2.883 14.608 1.00 98.38 210 ASP A C 1
ATOM 1623 O O . ASP A 1 210 ? -9.082 -3.394 13.523 1.00 98.38 210 ASP A O 1
ATOM 1627 N N . CYS A 1 211 ? -8.664 -1.873 15.123 1.00 97.06 211 CYS A N 1
ATOM 1628 C CA . CYS A 1 211 ? -7.415 -1.347 14.588 1.00 97.06 211 CYS A CA 1
ATOM 1629 C C . CYS A 1 211 ? -6.253 -1.603 15.565 1.00 97.06 211 CYS A C 1
ATOM 1631 O O . CYS A 1 211 ? -5.258 -0.879 15.527 1.00 97.06 211 CYS A O 1
ATOM 1633 N N . SER A 1 212 ? -6.359 -2.611 16.440 1.00 94.81 212 SER A N 1
ATOM 1634 C CA . SER A 1 212 ? -5.352 -2.943 17.461 1.00 94.81 212 SER A CA 1
ATOM 1635 C C . SER A 1 212 ? -4.208 -3.810 16.928 1.00 94.81 212 SER A C 1
ATOM 1637 O O . SER A 1 212 ? -3.726 -4.710 17.606 1.00 94.81 212 SER A O 1
ATOM 1639 N N . ALA A 1 213 ? -3.735 -3.517 15.713 1.00 92.38 213 ALA A N 1
ATOM 1640 C CA . ALA A 1 213 ? -2.630 -4.184 15.013 1.00 92.38 213 ALA A CA 1
ATOM 1641 C C . ALA A 1 213 ? -2.465 -5.689 15.343 1.00 92.38 213 ALA 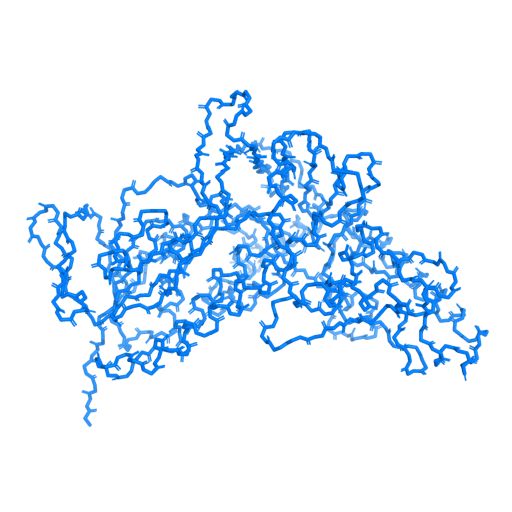A C 1
ATOM 1643 O O . ALA A 1 213 ? -3.364 -6.482 15.100 1.00 92.38 213 ALA A O 1
ATOM 1644 N N . ASP A 1 214 ? -1.325 -6.107 15.875 1.00 89.12 214 ASP A N 1
ATOM 1645 C CA . ASP A 1 214 ? -1.017 -7.496 16.209 1.00 89.12 214 ASP A CA 1
ATOM 1646 C C . ASP A 1 214 ? -1.772 -8.044 17.433 1.00 89.12 214 ASP A C 1
ATOM 1648 O O . ASP A 1 214 ? -1.961 -9.258 17.510 1.00 89.12 214 ASP A O 1
ATOM 1652 N N . GLU A 1 215 ? -2.265 -7.184 18.333 1.00 92.19 215 GLU A N 1
ATOM 1653 C CA . GLU A 1 215 ? -3.075 -7.594 19.491 1.00 92.19 215 GLU A CA 1
ATOM 1654 C C . GLU A 1 215 ? -4.424 -8.187 19.072 1.00 92.19 215 GLU A C 1
ATOM 1656 O O . GLU A 1 215 ? -4.913 -9.111 19.726 1.00 92.19 215 GLU A O 1
ATOM 1661 N N . ARG A 1 216 ? -5.028 -7.661 17.990 1.00 94.44 216 ARG A N 1
ATOM 1662 C CA . ARG A 1 216 ? -6.314 -8.133 17.429 1.00 94.44 216 ARG A CA 1
ATOM 1663 C C . ARG A 1 216 ? -7.385 -8.280 18.515 1.00 94.44 216 ARG A C 1
ATOM 1665 O O . ARG A 1 216 ? -8.127 -9.268 18.547 1.00 94.44 216 ARG A O 1
ATOM 1672 N N . ALA A 1 217 ? -7.390 -7.347 19.463 1.00 95.06 217 ALA A N 1
ATOM 1673 C CA . ALA A 1 217 ? -7.990 -7.519 20.776 1.00 95.06 217 ALA A CA 1
ATOM 1674 C C . ALA A 1 217 ? -9.503 -7.753 20.715 1.00 95.06 217 ALA A C 1
ATOM 1676 O O . ALA A 1 217 ? -10.045 -8.510 21.521 1.00 95.06 217 ALA A O 1
ATOM 1677 N N . LEU A 1 218 ? -10.196 -7.117 19.766 1.00 98.00 218 LEU A N 1
ATOM 1678 C CA . LEU A 1 218 ? -11.646 -7.223 19.649 1.00 98.00 218 LEU A CA 1
ATOM 1679 C C . LEU A 1 218 ? -12.046 -8.421 18.795 1.00 98.00 218 LEU A C 1
ATOM 1681 O O . LEU A 1 218 ? -12.916 -9.200 19.181 1.00 98.00 218 LEU A O 1
ATOM 1685 N N . VAL A 1 219 ? -11.428 -8.573 17.624 1.00 97.81 219 VAL A N 1
ATOM 1686 C CA . VAL A 1 219 ? -11.799 -9.623 16.669 1.00 97.81 219 VAL A CA 1
ATOM 1687 C C . VAL A 1 219 ? -11.436 -11.017 17.198 1.00 97.81 219 VAL A C 1
ATOM 1689 O O . VAL A 1 219 ? -12.218 -11.956 17.045 1.00 97.81 219 VAL A O 1
ATOM 1692 N N . SER A 1 220 ? -10.329 -11.143 17.939 1.00 96.56 220 SER A N 1
ATOM 1693 C CA . SER A 1 220 ? -9.939 -12.403 18.590 1.00 96.56 220 SER A CA 1
ATOM 1694 C C . SER A 1 220 ? -10.891 -12.790 19.725 1.00 96.56 220 SER A C 1
ATOM 1696 O O . SER A 1 220 ? -11.123 -13.977 19.951 1.00 96.56 220 SER A O 1
ATOM 1698 N N . ALA A 1 221 ? -11.513 -11.819 20.409 1.00 97.81 221 ALA A N 1
ATOM 1699 C CA . ALA A 1 221 ? -12.538 -12.097 21.421 1.00 97.81 221 ALA A CA 1
ATOM 1700 C C . ALA A 1 221 ? -13.805 -12.737 20.818 1.00 97.81 221 ALA A C 1
ATOM 1702 O O . ALA A 1 221 ? -14.558 -13.407 21.525 1.00 97.81 221 ALA A O 1
ATOM 1703 N N . LEU A 1 222 ? -14.023 -12.575 19.508 1.00 97.94 222 LEU A N 1
ATOM 1704 C CA . LEU A 1 222 ? -15.083 -13.244 18.750 1.00 97.94 222 LEU A CA 1
ATOM 1705 C C . LEU A 1 222 ? -14.644 -14.579 18.125 1.00 97.94 222 LEU A C 1
ATOM 1707 O O . LEU A 1 222 ? -15.445 -15.223 17.451 1.00 97.94 222 LEU A O 1
ATOM 1711 N N . GLY A 1 223 ? -13.408 -15.018 18.378 1.00 96.44 223 GLY A N 1
ATOM 1712 C CA . GLY A 1 223 ? -12.890 -16.314 17.944 1.00 96.44 223 GLY A CA 1
ATOM 1713 C C . GLY A 1 223 ? -12.257 -16.337 16.553 1.00 96.44 223 GLY A C 1
ATOM 1714 O O . GLY A 1 223 ? -11.976 -17.431 16.070 1.00 96.44 223 GLY A O 1
ATOM 1715 N N . ALA A 1 224 ? -12.021 -15.179 15.923 1.00 96.88 224 ALA A N 1
ATOM 1716 C CA . ALA A 1 224 ? -11.256 -15.120 14.678 1.00 96.88 224 ALA A CA 1
ATOM 1717 C C . ALA A 1 224 ? -9.825 -15.628 14.895 1.00 96.88 224 ALA A C 1
ATOM 1719 O O . ALA A 1 224 ? -9.216 -15.372 15.940 1.00 96.88 224 ALA A O 1
ATOM 1720 N N . SER A 1 225 ? -9.284 -16.335 13.906 1.00 96.81 225 SER A N 1
ATOM 1721 C CA . SER A 1 225 ? -7.949 -16.924 13.972 1.00 96.81 225 SER A CA 1
ATOM 1722 C C . SER A 1 225 ? -7.020 -16.308 12.930 1.00 96.81 225 SER A C 1
ATOM 1724 O O . SER A 1 225 ? -7.406 -16.056 11.792 1.00 96.81 225 SER A O 1
ATOM 1726 N N . PHE A 1 226 ? -5.775 -16.033 13.326 1.00 97.62 226 PHE A N 1
ATOM 1727 C CA . PHE A 1 226 ? -4.765 -15.485 12.425 1.00 97.62 226 PHE A CA 1
ATOM 1728 C C . PHE A 1 226 ? -3.867 -16.601 11.889 1.00 97.62 226 PHE A C 1
ATOM 1730 O O . PHE A 1 226 ? -3.182 -17.285 12.650 1.00 97.62 226 PHE A O 1
ATOM 1737 N N . GLU A 1 227 ? -3.853 -16.770 10.571 1.00 96.75 227 GLU A N 1
ATOM 1738 C CA . GLU A 1 227 ? -2.964 -17.688 9.871 1.00 96.75 227 GLU A CA 1
ATOM 1739 C C . GLU A 1 227 ? -1.607 -17.012 9.639 1.00 96.75 227 GLU A C 1
ATOM 1741 O O . GLU A 1 227 ? -1.451 -16.173 8.748 1.00 96.75 227 GLU A O 1
ATOM 1746 N N . THR A 1 228 ? -0.613 -17.381 10.447 1.00 96.44 228 THR A N 1
ATOM 1747 C CA . THR A 1 228 ? 0.769 -16.915 10.292 1.00 96.44 228 THR A CA 1
ATOM 1748 C C . THR A 1 228 ? 1.466 -17.620 9.130 1.00 96.44 228 THR A C 1
ATOM 1750 O O . THR A 1 228 ? 1.518 -18.846 9.067 1.00 96.44 228 THR A O 1
ATOM 1753 N N . VAL A 1 229 ? 2.075 -16.830 8.245 1.00 95.75 229 VAL A N 1
ATOM 1754 C CA . VAL A 1 229 ? 2.848 -17.298 7.085 1.00 95.75 229 VAL A CA 1
ATOM 1755 C C . VAL A 1 229 ? 4.352 -17.241 7.361 1.00 95.75 229 VAL A C 1
ATOM 1757 O O . VAL A 1 229 ? 5.060 -18.215 7.116 1.00 95.75 229 VAL A O 1
ATOM 1760 N N . ARG A 1 230 ? 4.857 -16.112 7.872 1.00 94.62 230 ARG A N 1
ATOM 1761 C CA . ARG A 1 230 ? 6.274 -15.919 8.246 1.00 94.62 230 ARG A CA 1
ATOM 1762 C C . ARG A 1 230 ? 6.389 -15.018 9.464 1.00 94.62 230 ARG A C 1
ATOM 1764 O O . ARG A 1 230 ? 5.603 -14.083 9.603 1.00 94.62 230 ARG A O 1
ATOM 1771 N N . GLU A 1 231 ? 7.417 -15.248 10.266 1.00 94.62 231 GLU A N 1
ATOM 1772 C CA . GLU A 1 231 ? 7.835 -14.372 11.361 1.00 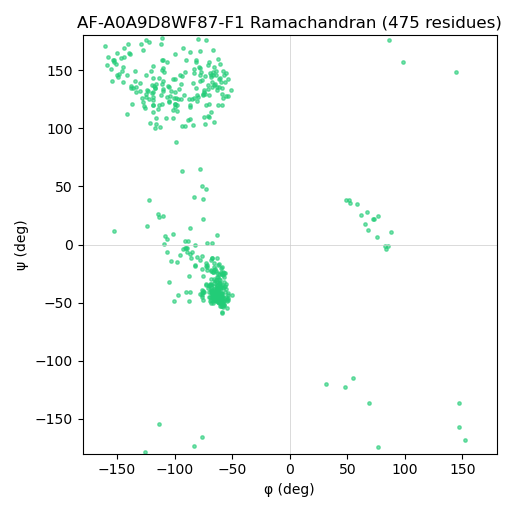94.62 231 GLU A CA 1
ATOM 1773 C C . GLU A 1 231 ? 9.065 -13.576 10.919 1.00 94.62 231 GLU A C 1
ATOM 1775 O O . GLU A 1 231 ? 10.005 -14.127 10.340 1.00 94.62 231 GLU A O 1
ATOM 1780 N N . LEU A 1 232 ? 9.042 -12.266 11.140 1.00 94.75 232 LEU A N 1
ATOM 1781 C CA . LEU A 1 232 ? 10.061 -11.338 10.669 1.00 94.75 232 LEU A CA 1
ATOM 1782 C C . LEU A 1 232 ? 10.390 -10.317 11.750 1.00 94.75 232 LEU A C 1
ATOM 1784 O O . LEU A 1 232 ? 9.656 -10.129 12.719 1.00 94.75 232 LEU A O 1
ATOM 1788 N N . ARG A 1 233 ? 11.514 -9.634 11.564 1.00 94.19 233 ARG A N 1
ATOM 1789 C CA . ARG A 1 233 ? 11.936 -8.529 12.413 1.00 94.19 233 ARG A CA 1
ATOM 1790 C C . ARG A 1 233 ? 12.066 -7.269 11.576 1.00 94.19 233 ARG A C 1
ATOM 1792 O O . ARG A 1 233 ? 12.614 -7.318 10.478 1.00 94.19 233 ARG A O 1
ATOM 1799 N N . ALA A 1 234 ? 11.592 -6.151 12.105 1.00 94.00 234 ALA A N 1
ATOM 1800 C CA . ALA A 1 234 ? 11.701 -4.842 11.489 1.00 94.00 234 ALA A CA 1
ATOM 1801 C C . ALA A 1 234 ? 12.462 -3.870 12.392 1.00 94.00 234 ALA A C 1
ATOM 1803 O O . ALA A 1 234 ? 12.411 -3.958 13.616 1.00 94.00 234 ALA A O 1
ATOM 1804 N N . SER A 1 235 ? 13.163 -2.920 11.785 1.00 93.44 235 SER A N 1
ATOM 1805 C CA . SER A 1 235 ? 13.685 -1.741 12.469 1.00 93.44 235 SER A CA 1
ATOM 1806 C C . SER A 1 235 ? 13.478 -0.510 11.601 1.00 93.44 235 SER A C 1
ATOM 1808 O O . SER A 1 235 ? 13.707 -0.536 10.390 1.00 93.44 235 SER A O 1
ATOM 1810 N N . SER A 1 236 ? 13.040 0.581 12.220 1.00 92.44 236 SER A N 1
ATOM 1811 C CA . SER A 1 236 ? 12.830 1.859 11.545 1.00 92.44 236 SER A CA 1
ATOM 1812 C C . SER A 1 236 ? 13.714 2.942 12.143 1.00 92.44 236 SER A C 1
ATOM 1814 O O . SER A 1 236 ? 13.919 2.991 13.356 1.00 92.44 236 SER A O 1
ATOM 1816 N N . SER A 1 237 ? 14.217 3.840 11.304 1.00 92.38 237 SER A N 1
ATOM 1817 C CA . SER A 1 237 ? 14.956 5.016 11.747 1.00 92.38 237 SER A CA 1
ATOM 1818 C C . SER A 1 237 ? 14.692 6.212 10.845 1.00 92.38 237 SER A C 1
ATOM 1820 O O . SER A 1 237 ? 14.417 6.075 9.652 1.00 92.38 237 SER A O 1
ATOM 1822 N N . ARG A 1 238 ? 14.822 7.402 11.430 1.00 93.69 238 ARG A N 1
ATOM 1823 C CA . ARG A 1 238 ? 14.703 8.678 10.732 1.00 93.69 238 ARG A CA 1
ATOM 1824 C C . ARG A 1 238 ? 16.017 9.430 10.808 1.00 93.69 238 ARG A C 1
ATOM 1826 O O . ARG A 1 238 ? 16.598 9.571 11.884 1.00 93.69 238 ARG A O 1
ATOM 1833 N N . GLN A 1 239 ? 16.439 9.975 9.676 1.00 95.19 239 GLN A N 1
ATOM 1834 C CA . GLN A 1 239 ? 17.536 10.929 9.608 1.00 95.19 239 GLN A CA 1
ATOM 1835 C C . GLN A 1 239 ? 17.003 12.297 9.177 1.00 95.19 239 GLN A C 1
ATOM 1837 O O . GLN A 1 239 ? 16.454 12.429 8.085 1.00 95.19 239 GLN A O 1
ATOM 1842 N N . GLU A 1 240 ? 17.186 13.314 10.020 1.00 95.94 240 GLU A N 1
ATOM 1843 C CA . GLU A 1 240 ? 16.835 14.700 9.692 1.00 95.94 240 GLU A CA 1
ATOM 1844 C C . GLU A 1 240 ? 17.894 15.358 8.793 1.00 95.94 240 GLU A C 1
ATOM 1846 O O . GLU A 1 240 ? 19.087 15.041 8.838 1.00 95.94 240 GLU A O 1
ATOM 1851 N N . GLY A 1 241 ? 17.448 16.333 8.006 1.00 92.12 241 GLY A N 1
ATOM 1852 C CA . GLY A 1 241 ? 18.262 17.089 7.067 1.00 92.12 241 GLY A CA 1
ATOM 1853 C C . GLY A 1 241 ? 18.397 16.435 5.690 1.00 92.12 241 GLY A C 1
ATOM 1854 O O . GLY A 1 241 ? 17.925 15.331 5.424 1.00 92.12 241 GLY A O 1
ATOM 1855 N N . GLY A 1 242 ? 19.072 17.153 4.792 1.00 89.56 242 GLY A N 1
ATOM 1856 C CA . GLY A 1 242 ? 19.314 16.722 3.416 1.00 89.56 242 GLY A CA 1
ATOM 1857 C C . GLY A 1 242 ? 18.345 17.324 2.397 1.00 89.56 242 GLY A C 1
ATOM 1858 O O . GLY A 1 242 ? 17.250 17.788 2.713 1.00 89.56 242 GLY A O 1
ATOM 1859 N N . GLN A 1 243 ? 18.789 17.352 1.143 1.00 92.06 243 GLN A N 1
ATOM 1860 C CA . GLN A 1 243 ? 17.950 17.730 0.012 1.00 92.06 243 GLN A CA 1
ATOM 1861 C C . GLN A 1 243 ? 17.038 16.555 -0.358 1.00 92.06 243 GLN A C 1
ATOM 1863 O O . GLN A 1 243 ? 17.485 15.409 -0.352 1.00 92.06 243 GLN A O 1
ATOM 1868 N N . LEU A 1 244 ? 15.781 16.843 -0.715 1.00 95.56 244 LEU A N 1
ATOM 1869 C CA . LEU A 1 244 ? 14.843 15.825 -1.187 1.00 95.56 244 LEU A CA 1
ATOM 1870 C C . LEU A 1 244 ? 15.445 15.038 -2.363 1.00 95.56 244 LEU A C 1
ATOM 1872 O O . LEU A 1 244 ? 15.900 15.615 -3.354 1.00 95.56 244 LEU A O 1
ATOM 1876 N N . GLY A 1 245 ? 15.430 13.716 -2.228 1.00 93.44 245 GLY A N 1
ATOM 1877 C CA . GLY A 1 245 ? 15.932 12.777 -3.221 1.00 93.44 245 GLY A CA 1
ATOM 1878 C C . GLY A 1 245 ? 14.999 12.579 -4.427 1.00 93.44 245 GLY A C 1
ATOM 1879 O O . GLY A 1 245 ? 14.075 13.366 -4.667 1.00 93.44 245 GLY A O 1
ATOM 1880 N N . PRO A 1 246 ? 15.241 11.527 -5.229 1.00 95.19 246 PRO A N 1
ATOM 1881 C CA . PRO A 1 246 ? 14.410 11.222 -6.388 1.00 95.19 246 PRO A CA 1
ATOM 1882 C C . PRO A 1 246 ? 12.964 10.908 -5.982 1.00 95.19 246 PRO A C 1
ATOM 1884 O O . PRO A 1 246 ? 12.677 10.549 -4.840 1.00 95.19 246 PRO A O 1
ATOM 1887 N N . ALA A 1 247 ? 12.042 11.024 -6.937 1.00 96.62 247 ALA A N 1
ATOM 1888 C CA . ALA A 1 247 ? 10.633 10.692 -6.747 1.00 96.62 247 ALA A CA 1
ATOM 1889 C C . ALA A 1 247 ? 10.409 9.167 -6.744 1.00 96.62 247 ALA A C 1
ATOM 1891 O O . ALA A 1 247 ? 9.594 8.661 -7.500 1.00 96.62 247 ALA A O 1
ATOM 1892 N N . TYR A 1 248 ? 11.172 8.407 -5.961 1.00 97.25 248 TYR A N 1
ATOM 1893 C CA . TYR A 1 248 ? 10.915 6.995 -5.695 1.00 97.25 248 TYR A CA 1
ATOM 1894 C C . TYR A 1 248 ? 11.450 6.609 -4.314 1.00 97.25 248 TYR A C 1
ATOM 1896 O O . TYR A 1 248 ? 12.430 7.180 -3.831 1.00 97.25 248 TYR A O 1
ATOM 1904 N N . ARG A 1 249 ? 10.871 5.556 -3.734 1.00 97.12 249 ARG A N 1
ATOM 1905 C CA . ARG A 1 249 ? 11.466 4.823 -2.608 1.00 97.12 249 ARG A CA 1
ATOM 1906 C C . ARG A 1 249 ? 12.462 3.788 -3.128 1.00 97.12 249 ARG A C 1
ATOM 1908 O O . ARG A 1 249 ? 12.182 3.129 -4.127 1.00 97.12 249 ARG A O 1
ATOM 1915 N N . SER A 1 250 ? 13.615 3.625 -2.487 1.00 97.19 250 SER A N 1
ATOM 1916 C CA . SER A 1 250 ? 14.603 2.602 -2.863 1.00 97.19 250 SER A CA 1
ATOM 1917 C C . SER A 1 250 ? 14.496 1.402 -1.936 1.00 97.19 250 SER A C 1
ATOM 1919 O O . SER A 1 250 ? 14.612 1.595 -0.736 1.00 97.19 250 SER A O 1
ATOM 1921 N N . LEU A 1 251 ? 14.339 0.192 -2.468 1.00 97.38 251 LEU A N 1
ATOM 1922 C CA . LEU A 1 251 ? 14.504 -1.068 -1.747 1.00 97.38 251 LEU A CA 1
ATOM 1923 C C . LEU A 1 251 ? 15.798 -1.746 -2.186 1.00 97.38 251 LEU A C 1
ATOM 1925 O O . LEU A 1 251 ? 16.010 -1.979 -3.376 1.00 97.38 251 LEU A O 1
ATOM 1929 N N . THR A 1 252 ? 16.644 -2.087 -1.223 1.00 96.44 252 THR A N 1
ATOM 1930 C CA . THR A 1 252 ? 17.901 -2.795 -1.460 1.00 96.44 252 THR A CA 1
ATOM 1931 C C . THR A 1 252 ? 17.867 -4.130 -0.738 1.00 96.44 252 THR A C 1
ATOM 1933 O O . THR A 1 252 ? 17.731 -4.165 0.486 1.00 96.44 252 THR A O 1
ATOM 1936 N N . ALA A 1 253 ? 18.001 -5.219 -1.491 1.00 94.38 253 ALA A N 1
ATOM 1937 C CA . ALA A 1 253 ? 18.127 -6.553 -0.921 1.00 94.38 253 ALA A CA 1
ATOM 1938 C C . ALA A 1 253 ? 19.537 -6.778 -0.355 1.00 94.38 253 ALA A C 1
ATOM 1940 O O . ALA A 1 253 ? 20.540 -6.359 -0.945 1.00 94.38 253 ALA A O 1
ATOM 1941 N N . SER A 1 254 ? 19.596 -7.462 0.782 1.00 89.75 254 SER A N 1
ATOM 1942 C CA . SER A 1 254 ? 20.812 -7.955 1.424 1.00 89.75 254 SER A CA 1
ATOM 1943 C C . SER A 1 254 ? 20.733 -9.471 1.590 1.00 89.75 254 SER A C 1
ATOM 1945 O O . SER A 1 254 ? 19.697 -10.086 1.326 1.00 89.75 254 SER A O 1
ATOM 1947 N N . ASP A 1 255 ? 21.815 -10.085 2.062 1.00 85.38 255 ASP A N 1
ATOM 1948 C CA . ASP A 1 255 ? 21.819 -11.524 2.320 1.00 85.38 255 ASP A CA 1
ATOM 1949 C C . ASP A 1 255 ? 20.801 -11.911 3.403 1.00 85.38 255 ASP A C 1
ATOM 1951 O O . ASP A 1 255 ? 20.241 -12.990 3.322 1.00 85.38 255 ASP A O 1
ATOM 1955 N N . HIS A 1 256 ? 20.477 -11.022 4.349 1.00 87.38 256 HIS A N 1
ATOM 1956 C CA . HIS A 1 256 ? 19.628 -11.333 5.513 1.00 87.38 256 HIS A CA 1
ATOM 1957 C C . HIS A 1 256 ? 18.222 -10.717 5.468 1.00 87.38 256 HIS A C 1
ATOM 1959 O O . HIS A 1 256 ? 17.507 -10.736 6.474 1.00 87.38 256 HIS A O 1
ATOM 1965 N N . GLY A 1 257 ? 17.839 -10.107 4.345 1.00 93.00 257 GLY A N 1
ATOM 1966 C CA . GLY A 1 257 ? 16.599 -9.346 4.240 1.00 93.00 257 GLY A CA 1
ATOM 1967 C C . GLY A 1 257 ? 16.715 -8.172 3.286 1.00 93.00 257 GLY A C 1
ATOM 1968 O O . GLY A 1 257 ? 17.275 -8.288 2.195 1.00 93.00 257 GLY A O 1
ATOM 1969 N N . TRP A 1 258 ? 16.181 -7.022 3.685 1.00 95.06 258 TRP A N 1
ATOM 1970 C CA . TRP A 1 258 ? 16.187 -5.825 2.853 1.00 95.06 258 TRP A CA 1
ATOM 1971 C C . TRP A 1 258 ? 16.035 -4.537 3.650 1.00 95.06 258 TRP A C 1
ATOM 1973 O O . TRP A 1 258 ? 15.548 -4.535 4.778 1.00 95.06 258 TRP A O 1
ATOM 1983 N N . SER A 1 259 ? 16.420 -3.425 3.026 1.00 96.00 259 SER A N 1
ATOM 1984 C CA . SER A 1 259 ? 16.219 -2.084 3.571 1.00 96.00 259 SER A CA 1
ATOM 1985 C C . SER A 1 259 ? 15.575 -1.167 2.539 1.00 96.00 259 SER A C 1
ATOM 1987 O O . SER A 1 259 ? 16.023 -1.094 1.393 1.00 96.00 259 SER A O 1
ATOM 1989 N N . ALA A 1 260 ? 14.535 -0.449 2.952 1.00 97.44 260 ALA A N 1
ATOM 1990 C CA . ALA A 1 260 ? 13.967 0.668 2.224 1.00 97.44 260 ALA A CA 1
ATOM 1991 C C . ALA A 1 260 ? 14.548 1.998 2.704 1.00 97.44 260 ALA A C 1
ATOM 1993 O O . ALA A 1 260 ? 14.637 2.244 3.903 1.00 97.44 260 ALA A O 1
ATOM 1994 N N . ILE A 1 261 ? 14.852 2.878 1.753 1.00 97.19 261 ILE A N 1
ATOM 1995 C CA . ILE A 1 261 ? 15.202 4.282 1.967 1.00 97.19 261 ILE A CA 1
ATOM 1996 C C . ILE A 1 261 ? 14.166 5.137 1.245 1.00 97.19 261 ILE A C 1
ATOM 1998 O O . ILE A 1 261 ? 13.969 5.000 0.033 1.00 97.19 261 ILE A O 1
ATOM 2002 N N . THR A 1 262 ? 13.524 6.033 1.989 1.00 97.56 262 THR A N 1
ATOM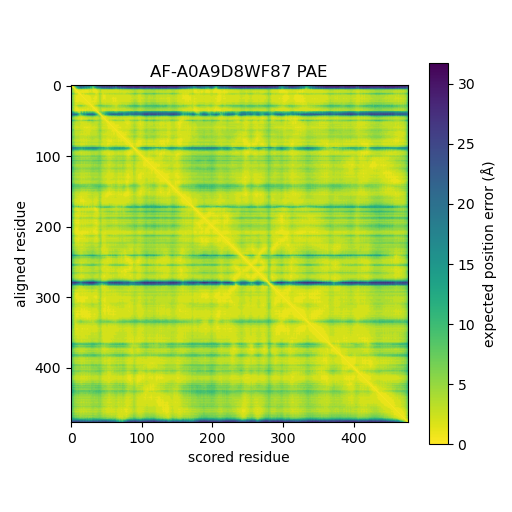 2003 C CA . THR A 1 262 ? 12.454 6.896 1.481 1.00 97.56 262 THR A CA 1
ATOM 2004 C C . THR A 1 262 ? 12.830 8.361 1.669 1.00 97.56 262 THR A C 1
ATOM 2006 O O . THR A 1 262 ? 12.791 8.855 2.801 1.00 97.56 262 THR A O 1
ATOM 2009 N N . PRO A 1 263 ? 13.226 9.065 0.596 1.00 96.56 263 PRO A N 1
ATOM 2010 C CA . PRO A 1 263 ? 13.508 10.489 0.676 1.00 96.56 263 PRO A CA 1
ATOM 2011 C C . PRO A 1 263 ? 12.221 11.296 0.881 1.00 96.56 263 PRO A C 1
ATOM 2013 O O . PRO A 1 263 ? 11.325 11.307 0.041 1.00 96.56 263 PRO A O 1
ATOM 2016 N N . LEU A 1 264 ? 12.172 12.039 1.980 1.00 97.00 264 LEU A N 1
ATOM 2017 C CA . LEU A 1 264 ? 11.108 12.981 2.296 1.00 97.00 264 LEU A CA 1
ATOM 2018 C C . LEU A 1 264 ? 11.645 14.414 2.221 1.00 97.00 264 LEU A C 1
ATOM 2020 O O . LEU A 1 264 ? 12.822 14.671 1.945 1.00 97.00 264 LEU A O 1
ATOM 2024 N N . GLN A 1 265 ? 10.775 15.392 2.434 1.00 95.38 265 GLN A N 1
ATOM 2025 C CA . GLN A 1 265 ? 11.196 16.785 2.477 1.00 95.38 265 GLN A CA 1
ATOM 2026 C C . GLN A 1 265 ? 12.052 17.013 3.725 1.00 95.38 265 GLN A C 1
ATOM 2028 O O . GLN A 1 265 ? 11.554 16.898 4.831 1.00 95.38 265 GLN A O 1
ATOM 2033 N N . GLY A 1 266 ? 13.342 17.317 3.566 1.00 93.81 266 GLY A N 1
ATOM 2034 C CA . GLY A 1 266 ? 14.225 17.655 4.689 1.00 93.81 266 GLY A CA 1
ATOM 2035 C C . GLY A 1 266 ? 14.542 16.508 5.654 1.00 93.81 266 GLY A C 1
ATOM 2036 O O . GLY A 1 266 ? 15.063 16.788 6.728 1.00 93.81 266 GLY A O 1
ATOM 2037 N N . ARG A 1 267 ? 14.232 15.254 5.301 1.00 95.25 267 ARG A N 1
ATOM 2038 C CA . ARG A 1 267 ? 14.562 14.053 6.081 1.00 95.25 267 ARG A CA 1
ATOM 2039 C C . ARG A 1 267 ? 14.515 12.796 5.219 1.00 95.25 267 ARG A C 1
ATOM 2041 O O . ARG A 1 267 ? 14.041 12.823 4.086 1.00 95.25 267 ARG A O 1
ATOM 2048 N N . THR A 1 268 ? 14.974 11.681 5.768 1.00 96.56 268 THR A N 1
ATOM 2049 C CA . THR A 1 268 ? 14.908 10.356 5.141 1.00 96.56 268 THR A CA 1
ATOM 2050 C C . THR A 1 268 ? 14.413 9.324 6.147 1.00 96.56 268 THR A C 1
ATOM 2052 O O . THR A 1 268 ? 14.936 9.256 7.259 1.00 96.56 268 THR A O 1
ATOM 2055 N N . GLU A 1 269 ? 13.426 8.521 5.747 1.00 95.62 269 GLU A N 1
ATOM 2056 C CA . GLU A 1 269 ? 12.943 7.371 6.522 1.00 95.62 269 GLU A CA 1
ATOM 2057 C C . GLU A 1 269 ? 13.630 6.094 6.028 1.00 95.62 269 GLU A C 1
ATOM 2059 O O . GLU A 1 269 ? 13.707 5.848 4.818 1.00 95.62 269 GLU A O 1
ATOM 2064 N N . THR A 1 270 ? 14.112 5.280 6.963 1.00 95.81 270 THR A N 1
ATOM 2065 C CA . THR A 1 270 ? 14.698 3.966 6.695 1.00 95.81 270 THR A CA 1
ATOM 2066 C C . THR A 1 270 ? 13.891 2.892 7.406 1.00 95.81 270 THR A C 1
ATOM 2068 O O . THR A 1 270 ? 13.633 3.005 8.600 1.00 95.81 270 THR A O 1
ATOM 2071 N N . LEU A 1 271 ? 13.533 1.833 6.684 1.00 95.88 271 LEU A N 1
ATOM 2072 C CA . LEU A 1 271 ? 12.919 0.625 7.234 1.00 95.88 271 LEU A CA 1
ATOM 2073 C C . LEU A 1 271 ? 13.764 -0.569 6.810 1.00 95.88 271 LEU A C 1
ATOM 2075 O O . LEU A 1 271 ? 14.023 -0.729 5.623 1.00 95.88 271 LEU A O 1
ATOM 2079 N N . SER A 1 272 ? 14.190 -1.403 7.749 1.00 95.38 272 SER A N 1
ATOM 2080 C CA . SER A 1 272 ? 14.900 -2.649 7.455 1.00 95.38 272 SER A CA 1
ATOM 2081 C C . SER A 1 272 ? 14.103 -3.834 7.960 1.00 95.38 272 SER A C 1
ATOM 2083 O O . SER A 1 272 ? 13.597 -3.786 9.076 1.00 95.38 272 SER A O 1
ATOM 2085 N N . ILE A 1 273 ? 14.015 -4.887 7.151 1.00 95.44 273 ILE A N 1
ATOM 2086 C CA . ILE A 1 273 ? 13.344 -6.139 7.493 1.00 95.44 273 ILE A CA 1
ATOM 2087 C C . ILE A 1 273 ? 14.334 -7.283 7.345 1.00 95.44 273 ILE A C 1
ATOM 2089 O O . ILE A 1 273 ? 15.032 -7.376 6.334 1.00 95.44 273 ILE A O 1
ATOM 2093 N N . THR A 1 274 ? 14.400 -8.143 8.356 1.00 94.25 274 THR A N 1
ATOM 2094 C CA . THR A 1 274 ? 15.299 -9.297 8.408 1.00 94.25 274 THR A CA 1
ATOM 2095 C C . THR A 1 274 ? 14.606 -10.523 8.994 1.00 94.25 274 THR A C 1
ATOM 2097 O O . THR A 1 274 ? 13.539 -10.433 9.607 1.00 94.25 274 THR A O 1
ATOM 2100 N N . HIS A 1 275 ? 15.214 -11.697 8.812 1.00 92.25 275 HIS A N 1
ATOM 2101 C CA . HIS A 1 275 ? 14.795 -12.898 9.535 1.00 92.25 275 HIS A CA 1
ATOM 2102 C C . HIS A 1 275 ? 15.118 -12.764 11.045 1.00 92.25 275 HIS A C 1
ATOM 2104 O O . HIS A 1 275 ? 16.181 -12.231 11.383 1.00 92.25 275 HIS A O 1
ATOM 2110 N N . PRO A 1 276 ? 14.285 -13.282 11.974 1.00 89.44 276 PRO A N 1
ATOM 2111 C CA . PRO A 1 276 ? 14.508 -13.144 13.422 1.00 89.44 276 PRO A CA 1
ATOM 2112 C C . PRO A 1 276 ? 15.856 -13.686 13.928 1.00 89.44 276 PRO A C 1
ATOM 2114 O O . PRO A 1 276 ? 16.375 -13.222 14.948 1.00 89.44 276 PRO A O 1
ATOM 2117 N N . SER A 1 277 ? 16.460 -14.636 13.203 1.00 86.44 277 SER A N 1
ATOM 2118 C CA . SER A 1 277 ? 17.788 -15.186 13.524 1.00 86.44 277 SER A CA 1
ATOM 2119 C C . SER A 1 277 ? 18.965 -14.268 13.171 1.00 86.44 277 SER A C 1
ATOM 2121 O O . SER A 1 277 ? 20.096 -14.593 13.532 1.00 86.44 277 SER A O 1
ATOM 2123 N N . ALA A 1 278 ? 18.750 -13.168 12.442 1.00 83.88 278 ALA A N 1
ATOM 2124 C CA . ALA A 1 278 ? 19.815 -12.236 12.083 1.00 83.88 278 ALA A CA 1
ATOM 2125 C C . ALA A 1 278 ? 20.343 -11.479 13.322 1.00 83.88 278 ALA A C 1
ATOM 2127 O O . ALA A 1 278 ? 19.592 -11.170 14.254 1.00 83.88 278 ALA A O 1
ATOM 2128 N N . GLN A 1 279 ? 21.647 -11.170 13.333 1.00 70.31 279 GLN A N 1
ATOM 2129 C CA . GLN A 1 279 ? 22.289 -10.414 14.416 1.00 70.31 279 GLN A CA 1
ATOM 2130 C C . GLN A 1 279 ? 21.731 -8.981 14.523 1.00 70.31 279 GLN A C 1
ATOM 2132 O O . GLN A 1 279 ? 21.325 -8.371 13.539 1.00 70.31 279 GLN A O 1
ATOM 2137 N N . GLN A 1 280 ? 21.657 -8.482 15.758 1.00 60.94 280 GLN A N 1
ATOM 2138 C CA . GLN A 1 280 ? 20.688 -7.469 16.188 1.00 60.94 280 GLN A CA 1
ATOM 2139 C C . GLN A 1 280 ? 21.008 -6.024 15.771 1.00 60.94 280 GLN A C 1
ATOM 2141 O O . GLN A 1 280 ? 22.154 -5.580 15.837 1.00 60.94 280 GLN A O 1
ATOM 2146 N N . ALA A 1 281 ? 19.941 -5.261 15.505 1.00 59.94 281 ALA A N 1
ATOM 2147 C CA . ALA A 1 281 ? 19.889 -3.815 15.717 1.00 59.94 281 ALA A CA 1
ATOM 2148 C C . ALA A 1 281 ? 19.151 -3.530 17.051 1.00 59.94 281 ALA A C 1
ATOM 2150 O O . ALA A 1 281 ? 18.179 -4.228 17.339 1.00 59.94 281 ALA A O 1
ATOM 2151 N N . PRO A 1 282 ? 19.555 -2.533 17.864 1.00 55.47 282 PRO A N 1
ATOM 2152 C CA . PRO A 1 282 ? 19.027 -2.329 19.225 1.00 55.47 282 PRO A CA 1
ATOM 2153 C C . PRO A 1 282 ? 17.542 -1.933 19.336 1.00 55.47 282 PRO A C 1
ATOM 2155 O O . PRO A 1 282 ? 16.987 -2.006 20.425 1.00 55.47 282 PRO A O 1
ATOM 2158 N N . THR A 1 283 ? 16.915 -1.481 18.245 1.00 71.50 283 THR A N 1
ATOM 2159 C CA . THR A 1 283 ? 15.559 -0.887 18.213 1.00 71.50 283 THR A CA 1
ATOM 2160 C C . THR A 1 283 ? 14.623 -1.645 17.270 1.00 71.50 283 THR A C 1
ATOM 2162 O O . THR A 1 283 ? 13.902 -1.043 16.476 1.00 71.50 283 THR A O 1
ATOM 2165 N N . ALA A 1 284 ? 14.735 -2.970 17.248 1.00 84.38 284 ALA A N 1
ATOM 2166 C CA . ALA A 1 284 ? 13.978 -3.810 16.334 1.00 84.38 284 ALA A CA 1
ATOM 2167 C C . ALA A 1 284 ? 12.778 -4.462 17.034 1.00 84.38 284 ALA A C 1
ATOM 2169 O O . ALA A 1 284 ? 12.905 -4.894 18.178 1.00 84.38 284 ALA A O 1
ATOM 2170 N N . PHE A 1 285 ? 11.660 -4.585 16.322 1.00 90.00 285 PHE A N 1
ATOM 2171 C CA . PHE A 1 285 ? 10.444 -5.263 16.773 1.00 90.00 285 PHE A CA 1
ATOM 2172 C C . PHE A 1 285 ? 10.124 -6.449 15.862 1.00 90.00 285 PHE A C 1
ATOM 2174 O O . PHE A 1 285 ? 10.534 -6.492 14.698 1.00 90.00 285 PHE A O 1
ATOM 2181 N N . GLU A 1 286 ? 9.426 -7.440 16.401 1.00 91.81 286 GLU A N 1
ATOM 2182 C CA . GLU A 1 286 ? 9.005 -8.621 15.649 1.00 91.81 286 GLU A CA 1
ATOM 2183 C C . GLU A 1 286 ? 7.585 -8.430 15.131 1.00 91.81 286 GLU A C 1
ATOM 2185 O O . GLU A 1 286 ? 6.758 -7.779 15.764 1.00 91.81 286 GLU A O 1
ATOM 2190 N N . PHE A 1 287 ? 7.313 -8.974 13.952 1.00 92.69 287 PHE A N 1
ATOM 2191 C CA . PHE A 1 287 ? 5.985 -8.974 13.366 1.00 92.69 287 PHE A CA 1
ATOM 2192 C C . PHE A 1 287 ? 5.777 -10.243 12.551 1.00 92.69 287 PHE A C 1
ATOM 2194 O O . PHE A 1 287 ? 6.724 -10.914 12.132 1.00 92.69 287 PHE A O 1
ATOM 2201 N N . THR A 1 288 ? 4.515 -10.563 12.297 1.00 94.06 288 THR A N 1
ATOM 2202 C CA . THR A 1 288 ? 4.145 -11.716 11.485 1.00 94.06 288 THR A CA 1
ATOM 2203 C C . THR A 1 288 ? 3.488 -11.271 10.190 1.00 94.06 288 THR A C 1
ATOM 2205 O O . THR A 1 288 ? 2.755 -10.284 10.137 1.00 94.06 288 THR A O 1
ATOM 2208 N N . THR A 1 289 ? 3.771 -12.007 9.120 1.00 96.25 289 THR A N 1
ATOM 2209 C CA . THR A 1 289 ? 2.974 -11.954 7.894 1.00 96.25 289 THR A CA 1
ATOM 2210 C C . THR A 1 289 ? 1.884 -13.009 7.963 1.00 96.25 289 THR A C 1
ATOM 2212 O O . THR A 1 289 ? 2.082 -14.056 8.582 1.00 96.25 289 THR A O 1
ATOM 2215 N N . GLY A 1 290 ? 0.739 -12.745 7.345 1.00 96.38 290 GLY A N 1
ATOM 2216 C CA . GLY A 1 290 ? -0.427 -13.609 7.456 1.00 96.38 290 GLY A CA 1
ATOM 2217 C C . GLY A 1 290 ? -1.736 -12.863 7.268 1.00 96.38 290 GLY A C 1
ATOM 2218 O O . GLY A 1 290 ? -1.751 -11.705 6.843 1.00 96.38 290 GLY A O 1
ATOM 2219 N N . LYS A 1 291 ? -2.839 -13.523 7.597 1.00 97.94 291 LYS A N 1
ATOM 2220 C CA . LYS A 1 291 ? -4.182 -12.938 7.538 1.00 97.94 291 LYS A CA 1
ATOM 2221 C C . LYS A 1 291 ? -5.113 -13.596 8.544 1.00 97.94 291 LYS A C 1
ATOM 2223 O O . LYS A 1 291 ? -4.879 -14.731 8.948 1.00 97.94 291 LYS A O 1
ATOM 2228 N N . LEU A 1 292 ? -6.187 -12.903 8.902 1.00 98.38 292 LEU A N 1
ATOM 2229 C CA . LEU A 1 292 ? -7.328 -13.537 9.551 1.00 98.38 292 LEU A CA 1
ATOM 2230 C C . LEU A 1 292 ? -8.022 -14.532 8.608 1.00 98.38 292 LEU A C 1
ATOM 2232 O O . LEU A 1 292 ? -7.999 -14.386 7.381 1.00 98.38 292 LEU A O 1
ATOM 2236 N N . ASP A 1 293 ? -8.662 -15.534 9.198 1.00 97.25 293 ASP A N 1
ATOM 2237 C CA . ASP A 1 293 ? -9.652 -16.377 8.529 1.00 97.25 293 ASP A CA 1
ATOM 2238 C C . ASP A 1 293 ? -10.897 -15.573 8.122 1.00 97.25 293 ASP A C 1
ATOM 2240 O O . ASP A 1 293 ? -11.361 -15.682 6.987 1.00 97.25 293 ASP A O 1
ATOM 2244 N N . GLU A 1 294 ? -11.384 -14.709 9.013 1.00 97.88 294 GLU A N 1
ATOM 2245 C CA . GLU A 1 294 ? -12.472 -13.765 8.780 1.00 97.88 294 GLU A CA 1
ATOM 2246 C C . GLU A 1 294 ? -12.131 -12.395 9.381 1.00 97.88 294 GLU A C 1
ATOM 2248 O O . GLU A 1 294 ? -11.925 -12.254 10.585 1.00 97.88 294 GLU A O 1
ATOM 2253 N N . ALA A 1 295 ? -12.096 -11.354 8.546 1.00 98.44 295 ALA A N 1
ATOM 2254 C CA . ALA A 1 295 ? -11.828 -9.990 9.003 1.00 98.44 295 ALA A CA 1
ATOM 2255 C C . ALA A 1 295 ? -13.076 -9.286 9.562 1.00 98.44 295 ALA A C 1
ATOM 2257 O O . ALA A 1 295 ? -12.950 -8.324 10.310 1.00 98.44 295 ALA A O 1
ATOM 2258 N N . TRP A 1 296 ? -14.281 -9.763 9.248 1.00 98.69 296 TRP A N 1
ATOM 2259 C CA . TRP A 1 296 ? -15.525 -9.327 9.876 1.00 98.69 296 TRP A CA 1
ATOM 2260 C C . TRP A 1 296 ? -16.199 -10.508 10.571 1.00 98.69 296 TRP A C 1
ATOM 2262 O O . TRP A 1 296 ? -16.698 -11.421 9.912 1.00 98.69 296 TRP A O 1
ATOM 2272 N N . VAL A 1 297 ? -16.282 -10.449 11.904 1.00 98.38 297 VAL A N 1
ATOM 2273 C CA . VAL A 1 297 ? -16.990 -11.432 12.737 1.00 98.38 297 VAL A CA 1
ATOM 2274 C C . VAL A 1 297 ? -18.020 -10.713 13.606 1.00 98.38 297 VAL A C 1
ATOM 2276 O O . VAL A 1 297 ? -17.717 -9.714 14.252 1.00 98.38 297 VAL A O 1
ATOM 2279 N N . GLY A 1 298 ? -19.271 -11.186 13.611 1.00 97.50 298 GLY A N 1
ATOM 2280 C CA . GLY A 1 298 ? -20.352 -10.575 14.393 1.00 97.50 298 GLY A CA 1
ATOM 2281 C C . GLY A 1 298 ? -20.540 -9.082 14.084 1.00 97.50 298 GLY A C 1
ATOM 2282 O O . GLY A 1 298 ? -20.922 -8.695 12.977 1.00 97.50 298 GLY A O 1
ATOM 2283 N N . ASN A 1 299 ? -20.291 -8.227 15.076 1.00 97.94 299 ASN A N 1
ATOM 2284 C CA . ASN A 1 299 ? -20.281 -6.768 14.939 1.00 97.94 299 ASN A CA 1
ATOM 2285 C C . ASN A 1 299 ? -18.888 -6.141 15.057 1.00 97.94 299 ASN A C 1
ATOM 2287 O O . ASN A 1 299 ? -18.796 -4.968 15.407 1.00 97.94 299 ASN A O 1
ATOM 2291 N N . CYS A 1 300 ? -17.835 -6.896 14.762 1.00 98.69 300 CYS A N 1
ATOM 2292 C CA . CYS A 1 300 ? -16.464 -6.412 14.730 1.00 98.69 300 CYS A CA 1
ATOM 2293 C C . CYS A 1 300 ? -15.883 -6.524 13.316 1.00 98.69 300 CYS A C 1
ATOM 2295 O O . CYS A 1 300 ? -16.022 -7.570 12.681 1.00 98.69 300 CYS A O 1
ATOM 2297 N N . VAL A 1 301 ? -15.215 -5.467 12.852 1.00 98.81 301 VAL A N 1
ATOM 2298 C CA . VAL A 1 301 ? -14.444 -5.444 11.600 1.00 98.81 301 VAL A CA 1
ATOM 2299 C C . VAL A 1 301 ? -12.991 -5.141 11.926 1.00 98.81 301 VAL A C 1
ATOM 2301 O O . VAL A 1 301 ? -12.697 -4.080 12.463 1.00 98.81 301 VAL A O 1
ATOM 2304 N N . ALA A 1 302 ? -12.080 -6.041 11.593 1.00 98.69 302 ALA A N 1
ATOM 2305 C CA . ALA A 1 302 ? -10.651 -5.806 11.680 1.00 98.69 302 ALA A CA 1
ATOM 2306 C C . ALA A 1 302 ? -10.156 -5.021 10.459 1.00 98.69 302 ALA A C 1
ATOM 2308 O O . ALA A 1 302 ? -10.513 -5.339 9.324 1.00 98.69 302 ALA A O 1
ATOM 2309 N N . ILE A 1 303 ? -9.325 -4.004 10.690 1.00 98.56 303 ILE A N 1
ATOM 2310 C CA . ILE A 1 303 ? -8.761 -3.140 9.646 1.00 98.56 303 ILE A CA 1
ATOM 2311 C C . ILE A 1 303 ? -7.243 -3.029 9.813 1.00 98.56 303 ILE A C 1
ATOM 2313 O O . ILE A 1 303 ? -6.721 -2.879 10.921 1.00 98.56 303 ILE A O 1
ATOM 2317 N N . GLY A 1 304 ? -6.519 -3.071 8.691 1.00 97.50 304 GLY A N 1
ATOM 2318 C CA . GLY A 1 304 ? -5.070 -2.905 8.676 1.00 97.50 304 GLY A CA 1
ATOM 2319 C C . GLY A 1 304 ? -4.351 -4.082 9.327 1.00 97.50 304 GLY A C 1
ATOM 2320 O O . GLY A 1 304 ? -4.704 -5.244 9.120 1.00 97.50 304 GLY A O 1
ATOM 2321 N N . HIS A 1 305 ? -3.350 -3.796 10.158 1.00 96.25 305 HIS A N 1
ATOM 2322 C CA . HIS A 1 305 ? -2.544 -4.838 10.792 1.00 96.25 305 HIS A CA 1
ATOM 2323 C C . HIS A 1 305 ? -3.336 -5.776 11.717 1.00 96.25 305 HIS A C 1
ATOM 2325 O O . HIS A 1 305 ? -2.895 -6.905 11.934 1.00 96.25 305 HIS A O 1
ATOM 2331 N N . ALA A 1 306 ? -4.540 -5.377 12.153 1.00 96.62 306 ALA A N 1
ATOM 2332 C CA . ALA A 1 306 ? -5.497 -6.230 12.863 1.00 96.62 306 ALA A CA 1
ATOM 2333 C C . ALA A 1 306 ? -6.184 -7.281 11.985 1.00 96.62 306 ALA A C 1
ATOM 2335 O O . ALA A 1 306 ? -6.637 -8.297 12.509 1.00 96.62 306 ALA A O 1
ATOM 2336 N N . ALA A 1 307 ? -6.170 -7.120 10.662 1.00 98.19 307 ALA A N 1
ATOM 2337 C CA . ALA A 1 307 ? -6.702 -8.094 9.713 1.00 98.19 307 ALA A CA 1
ATOM 2338 C C . ALA A 1 307 ? -5.611 -8.893 8.982 1.00 98.19 307 ALA A C 1
ATOM 2340 O O . ALA A 1 307 ? -5.815 -10.063 8.657 1.00 98.19 307 ALA A O 1
ATOM 2341 N N . TRP A 1 308 ? -4.448 -8.293 8.724 1.00 97.69 308 TRP A N 1
ATOM 2342 C CA . TRP A 1 308 ? -3.406 -8.895 7.888 1.00 97.69 308 TRP A CA 1
ATOM 2343 C C . TRP A 1 308 ? -1.997 -8.417 8.249 1.00 97.69 308 TRP A C 1
ATOM 2345 O O . TRP A 1 308 ? -1.798 -7.345 8.807 1.00 97.69 308 TRP A O 1
ATOM 2355 N N . GLY A 1 309 ? -0.993 -9.212 7.894 1.00 95.94 309 GLY A N 1
ATOM 2356 C CA . GLY A 1 309 ? 0.422 -8.872 8.000 1.00 95.94 309 GLY A CA 1
ATOM 2357 C C . GLY A 1 309 ? 1.094 -9.052 6.645 1.00 95.94 309 GLY A C 1
ATOM 2358 O O . GLY A 1 309 ? 1.125 -10.157 6.106 1.00 95.94 309 GLY A O 1
ATOM 2359 N N . VAL A 1 310 ? 1.623 -7.972 6.077 1.00 95.00 310 VAL A N 1
ATOM 2360 C CA . VAL A 1 310 ? 2.192 -7.955 4.725 1.00 95.00 310 VAL A CA 1
ATOM 2361 C C . VAL A 1 310 ? 3.485 -7.152 4.751 1.00 95.00 310 VAL A C 1
ATOM 2363 O O . VAL A 1 310 ? 3.528 -6.064 5.320 1.00 95.00 310 VAL A O 1
ATOM 2366 N N . GLU A 1 311 ? 4.547 -7.667 4.127 1.00 95.25 311 GLU A N 1
ATOM 2367 C CA . GLU A 1 311 ? 5.802 -6.922 4.035 1.00 95.25 311 GLU A CA 1
ATOM 2368 C C . GLU A 1 311 ? 5.630 -5.679 3.137 1.00 95.25 311 GLU A C 1
ATOM 2370 O O . GLU A 1 311 ? 5.096 -5.786 2.028 1.00 95.25 311 GLU A O 1
ATOM 2375 N N . PRO A 1 312 ? 6.144 -4.500 3.523 1.00 96.25 312 PRO A N 1
ATOM 2376 C CA . PRO A 1 312 ? 6.076 -3.275 2.720 1.00 96.25 312 PRO A CA 1
ATOM 2377 C C . PRO A 1 312 ? 7.047 -3.233 1.523 1.00 96.25 312 PRO A C 1
ATOM 2379 O O . PRO A 1 312 ? 7.583 -2.173 1.187 1.00 96.25 312 PRO A O 1
ATOM 2382 N N . LEU A 1 313 ? 7.233 -4.363 0.828 1.00 96.44 313 LEU A N 1
ATOM 2383 C CA . LEU A 1 313 ? 8.024 -4.486 -0.410 1.00 96.44 313 LEU A CA 1
ATOM 2384 C C . LEU A 1 313 ? 7.462 -3.635 -1.553 1.00 96.44 313 LEU A C 1
ATOM 2386 O O . LEU A 1 313 ? 8.185 -3.091 -2.386 1.00 96.44 313 LEU A O 1
ATOM 2390 N N . THR A 1 314 ? 6.143 -3.500 -1.562 1.00 96.06 314 THR A N 1
ATOM 2391 C CA . THR A 1 314 ? 5.351 -2.755 -2.541 1.00 96.06 314 THR A CA 1
ATOM 2392 C C . THR A 1 314 ? 4.483 -1.732 -1.796 1.00 96.06 314 THR A C 1
ATOM 2394 O O . THR A 1 314 ? 4.480 -1.725 -0.563 1.00 96.06 314 THR A O 1
ATOM 2397 N N . PRO A 1 315 ? 3.724 -0.873 -2.495 1.00 96.06 315 PRO A N 1
ATOM 2398 C CA . PRO A 1 315 ? 2.727 -0.000 -1.863 1.00 96.06 315 PRO A CA 1
ATOM 2399 C C . PRO A 1 315 ? 1.522 -0.747 -1.264 1.00 96.06 315 PRO A C 1
ATOM 2401 O O . PRO A 1 315 ? 0.601 -0.108 -0.755 1.00 96.06 315 PRO A O 1
ATOM 2404 N N . ALA A 1 316 ? 1.502 -2.083 -1.346 1.00 96.38 316 ALA A N 1
ATOM 2405 C CA . ALA A 1 316 ? 0.350 -2.894 -0.990 1.00 96.38 316 ALA A CA 1
ATOM 2406 C C . ALA A 1 316 ? -0.172 -2.683 0.438 1.00 96.38 316 ALA A C 1
ATOM 2408 O O . ALA A 1 316 ? -1.387 -2.611 0.566 1.00 96.38 316 ALA A O 1
ATOM 2409 N N . PRO A 1 317 ? 0.652 -2.536 1.498 1.00 96.69 317 PRO A N 1
ATOM 2410 C CA . PRO A 1 317 ? 0.102 -2.335 2.840 1.00 96.69 317 PRO A CA 1
ATOM 2411 C C . PRO A 1 317 ? -0.780 -1.084 2.952 1.00 96.69 317 PRO A C 1
ATOM 2413 O O . PRO A 1 317 ? -1.875 -1.146 3.506 1.00 96.69 317 PRO A O 1
ATOM 2416 N N . MET A 1 318 ? -0.363 0.038 2.355 1.00 96.81 318 MET A N 1
ATOM 2417 C CA . MET A 1 318 ? -1.199 1.241 2.300 1.00 96.81 318 MET A CA 1
ATOM 2418 C C . MET A 1 318 ? -2.456 1.017 1.445 1.00 96.81 318 MET A C 1
ATOM 2420 O O . MET A 1 318 ? -3.534 1.469 1.817 1.00 96.81 318 MET A O 1
ATOM 2424 N N . MET A 1 319 ? -2.344 0.306 0.317 1.00 96.88 319 MET A N 1
ATOM 2425 C CA . MET A 1 319 ? -3.500 -0.017 -0.534 1.00 96.88 319 MET A CA 1
ATOM 2426 C C . MET A 1 319 ? -4.512 -0.928 0.173 1.00 96.88 319 MET A C 1
ATOM 2428 O O . MET A 1 319 ? -5.711 -0.707 0.055 1.00 96.88 319 MET A O 1
ATOM 2432 N N . LEU A 1 320 ? -4.050 -1.936 0.916 1.00 97.75 320 LEU A N 1
ATOM 2433 C CA . LEU A 1 320 ? -4.906 -2.835 1.687 1.00 97.75 320 LEU A CA 1
ATOM 2434 C C . LEU A 1 320 ? -5.624 -2.085 2.806 1.00 97.75 320 LEU A C 1
ATOM 2436 O O . LEU A 1 320 ? -6.824 -2.261 2.966 1.00 97.75 320 LEU A O 1
ATOM 2440 N N . LEU A 1 321 ? -4.932 -1.184 3.511 1.00 98.06 321 LEU A N 1
ATOM 2441 C CA . LEU A 1 321 ? -5.571 -0.338 4.518 1.00 98.06 321 LEU A CA 1
ATOM 2442 C C . LEU A 1 321 ? -6.680 0.536 3.905 1.00 98.06 321 LEU A C 1
ATOM 2444 O O . LEU A 1 321 ? -7.759 0.649 4.482 1.00 98.06 321 LEU A O 1
ATOM 2448 N N . GLN A 1 322 ? -6.443 1.124 2.724 1.00 97.56 322 GLN A N 1
ATOM 2449 C CA . GLN A 1 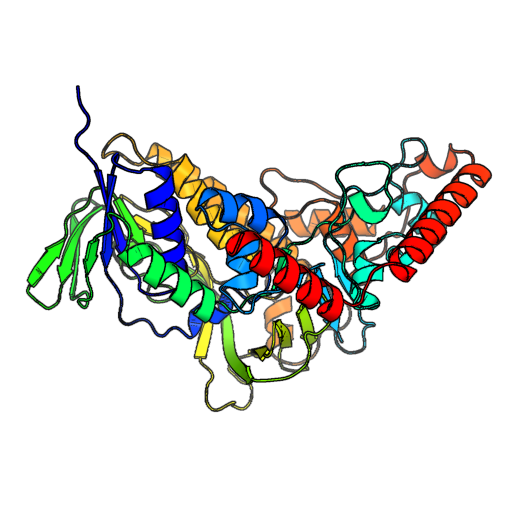322 ? -7.476 1.869 1.987 1.00 97.56 322 GLN A CA 1
ATOM 2450 C C . GLN A 1 322 ? -8.669 0.972 1.657 1.00 97.56 322 GLN A C 1
ATOM 2452 O O . GLN A 1 322 ? -9.802 1.321 1.981 1.00 97.56 322 GLN A O 1
ATOM 2457 N N . ARG A 1 323 ? -8.408 -0.211 1.090 1.00 97.38 323 ARG A N 1
ATOM 2458 C CA . ARG A 1 323 ? -9.445 -1.176 0.706 1.00 97.38 323 ARG A CA 1
ATOM 2459 C C . ARG A 1 323 ? -10.253 -1.677 1.892 1.00 97.38 323 ARG A C 1
ATOM 2461 O O . ARG A 1 323 ? -11.464 -1.807 1.769 1.00 97.38 323 ARG A O 1
ATOM 2468 N N . ASP A 1 324 ? -9.628 -1.922 3.039 1.00 98.38 324 ASP A N 1
ATOM 2469 C CA . ASP A 1 324 ? -10.331 -2.326 4.256 1.00 98.38 324 ASP A CA 1
ATOM 2470 C C . ASP A 1 324 ? -11.337 -1.260 4.703 1.00 98.38 324 ASP A C 1
ATOM 2472 O O . ASP A 1 324 ? -12.477 -1.593 5.042 1.00 98.38 324 ASP A O 1
ATOM 2476 N N . ILE A 1 325 ? -10.925 0.013 4.670 1.00 98.56 325 ILE A N 1
ATOM 2477 C CA . ILE A 1 325 ? -11.752 1.166 5.044 1.00 98.56 325 ILE A CA 1
ATOM 2478 C C . ILE A 1 325 ? -12.879 1.371 4.029 1.00 98.56 325 ILE A C 1
ATOM 2480 O O . ILE A 1 325 ? -14.040 1.470 4.421 1.00 98.56 325 ILE A O 1
ATOM 2484 N N . GLU A 1 326 ? -12.561 1.410 2.735 1.00 97.81 326 GLU A N 1
ATOM 2485 C CA . GLU A 1 326 ? -13.540 1.579 1.653 1.00 97.81 326 GLU A CA 1
ATOM 2486 C C . GLU A 1 326 ? -14.571 0.449 1.662 1.00 97.81 326 GLU A C 1
ATOM 2488 O O . GLU A 1 326 ? -15.773 0.698 1.641 1.00 97.81 326 GLU A O 1
ATOM 2493 N N . ARG A 1 327 ? -14.118 -0.801 1.803 1.00 97.81 327 ARG A N 1
ATOM 2494 C CA . ARG A 1 327 ? -14.995 -1.971 1.890 1.00 97.81 327 ARG A CA 1
ATOM 2495 C C . ARG A 1 327 ? -15.895 -1.921 3.122 1.00 97.81 327 ARG A C 1
ATOM 2497 O O . ARG A 1 327 ? -17.053 -2.323 3.033 1.00 97.81 327 ARG A O 1
ATOM 2504 N N . ALA A 1 328 ? -15.391 -1.439 4.259 1.00 98.12 328 ALA A N 1
ATOM 2505 C CA . ALA A 1 328 ? -16.206 -1.268 5.458 1.00 98.12 328 ALA A CA 1
ATOM 2506 C C . ALA A 1 328 ? -17.257 -0.163 5.267 1.00 98.12 328 ALA A C 1
ATOM 2508 O O . ALA A 1 328 ? -18.395 -0.339 5.692 1.00 98.12 328 ALA A O 1
ATOM 2509 N N . LEU A 1 329 ? -16.902 0.935 4.588 1.00 97.19 329 LEU A N 1
ATOM 2510 C CA . LEU A 1 329 ? -17.810 2.039 4.255 1.00 97.19 329 LEU A CA 1
ATOM 2511 C C . LEU A 1 329 ? -18.901 1.637 3.249 1.00 97.19 329 LEU A C 1
ATOM 2513 O O . LEU A 1 329 ? -20.063 2.003 3.426 1.00 97.19 329 LEU A O 1
ATOM 2517 N N . ASP A 1 330 ? -18.553 0.847 2.236 1.00 96.44 330 ASP A N 1
ATOM 2518 C CA . ASP A 1 330 ? -19.497 0.301 1.251 1.00 96.44 330 ASP A CA 1
ATOM 2519 C C . ASP A 1 330 ? -20.531 -0.640 1.885 1.00 96.44 330 ASP A C 1
ATOM 2521 O O . ASP A 1 330 ? -21.641 -0.803 1.372 1.00 96.44 330 ASP A O 1
ATOM 2525 N N . LEU A 1 331 ? -20.151 -1.288 2.988 1.00 96.81 331 LEU A N 1
ATOM 2526 C CA . LEU A 1 331 ? -20.922 -2.326 3.668 1.00 96.81 331 LEU A CA 1
ATOM 2527 C C . LEU A 1 331 ? -21.367 -1.886 5.067 1.00 96.81 331 LEU A C 1
ATOM 2529 O O . LEU A 1 331 ? -21.593 -2.731 5.930 1.00 96.81 331 LEU A O 1
ATOM 2533 N N . ILE A 1 332 ? -21.513 -0.579 5.313 1.00 94.31 332 ILE A N 1
ATOM 2534 C CA . ILE A 1 332 ? -22.015 -0.083 6.600 1.00 94.31 332 ILE A CA 1
ATOM 2535 C C . ILE A 1 332 ? -23.411 -0.666 6.845 1.00 94.31 332 ILE A C 1
ATOM 2537 O O . ILE A 1 332 ? -24.328 -0.421 6.052 1.00 94.31 332 ILE A O 1
ATOM 2541 N N . PRO A 1 333 ? -23.610 -1.423 7.940 1.00 91.88 333 PRO A N 1
ATOM 2542 C CA . PRO A 1 333 ? -24.848 -2.156 8.144 1.00 91.88 333 PRO A CA 1
ATOM 2543 C C . PRO A 1 333 ? -26.006 -1.180 8.342 1.00 91.88 333 PRO A C 1
ATOM 2545 O O . PRO A 1 333 ? -25.823 -0.105 8.906 1.00 91.88 333 PRO A O 1
ATOM 2548 N N . VAL A 1 334 ? -27.222 -1.544 7.919 1.00 88.88 334 VAL A N 1
ATOM 2549 C CA . VAL A 1 334 ? -28.461 -0.758 8.153 1.00 88.88 334 VAL A CA 1
ATOM 2550 C C . VAL A 1 334 ? -29.326 -1.351 9.263 1.00 88.88 334 VAL A C 1
ATOM 2552 O O . VAL A 1 334 ? -30.127 -0.632 9.870 1.00 88.88 334 VAL A O 1
ATOM 2555 N N . THR A 1 335 ? -29.063 -2.592 9.677 1.00 89.56 335 THR A N 1
ATOM 2556 C CA . THR A 1 335 ? -29.670 -3.221 10.867 1.00 89.56 335 THR A CA 1
ATOM 2557 C C . THR A 1 335 ? -28.599 -3.745 11.831 1.00 89.56 335 THR A C 1
ATOM 2559 O O . THR A 1 335 ? -27.418 -3.553 11.573 1.00 89.56 335 THR A O 1
ATOM 2562 N N . ASN A 1 336 ? -28.991 -4.367 12.947 1.00 87.25 336 ASN A N 1
ATOM 2563 C CA . ASN A 1 336 ? -28.045 -5.038 13.852 1.00 87.25 336 ASN A CA 1
ATOM 2564 C C . ASN A 1 336 ? -27.730 -6.477 13.411 1.00 87.25 336 ASN A C 1
ATOM 2566 O O . ASN A 1 336 ? -26.854 -7.119 13.983 1.00 87.25 336 ASN A O 1
ATOM 2570 N N . ASP A 1 337 ? -28.414 -6.993 12.387 1.00 91.25 337 ASP A N 1
ATOM 2571 C CA . ASP A 1 337 ? -28.008 -8.211 11.693 1.00 91.25 337 ASP A CA 1
ATOM 2572 C C . ASP A 1 337 ? -27.009 -7.841 10.594 1.00 91.25 337 ASP A C 1
ATOM 2574 O O . ASP A 1 337 ? -27.389 -7.216 9.609 1.00 91.25 337 ASP A O 1
ATOM 2578 N N . HIS A 1 338 ? -25.736 -8.190 10.794 1.00 94.69 338 HIS A N 1
ATOM 2579 C CA . HIS A 1 338 ? -24.632 -7.821 9.898 1.00 94.69 338 HIS A CA 1
ATOM 2580 C C . HIS A 1 338 ? -24.210 -8.979 8.980 1.00 94.69 338 HIS A C 1
ATOM 2582 O O . HIS A 1 338 ? -23.154 -8.930 8.355 1.00 94.69 338 HIS A O 1
ATOM 2588 N N . ARG A 1 339 ? -24.967 -10.087 8.944 1.00 95.56 339 ARG A N 1
ATOM 2589 C CA . ARG A 1 339 ? -24.521 -11.328 8.282 1.00 95.56 339 ARG A CA 1
ATOM 2590 C C . ARG A 1 339 ? -24.331 -11.185 6.774 1.00 95.56 339 ARG A C 1
ATOM 2592 O O . ARG A 1 339 ? -23.532 -11.921 6.196 1.00 95.56 339 ARG A O 1
ATOM 2599 N N . VAL A 1 340 ? -25.100 -10.309 6.131 1.00 96.81 340 VAL A N 1
ATOM 2600 C CA . VAL A 1 340 ? -25.023 -10.100 4.679 1.00 96.81 340 VAL A CA 1
ATOM 2601 C C . VAL A 1 340 ? -23.773 -9.293 4.345 1.00 96.81 340 VAL A C 1
ATOM 2603 O O . VAL A 1 340 ? -22.995 -9.698 3.483 1.00 96.81 340 VAL A O 1
ATOM 2606 N N . GLU A 1 341 ? -23.561 -8.205 5.079 1.00 97.94 341 GLU A N 1
ATOM 2607 C CA . GLU A 1 341 ? -22.416 -7.311 4.981 1.00 97.94 341 GLU A CA 1
ATOM 2608 C C . GLU A 1 341 ? -21.114 -8.056 5.295 1.00 97.94 341 GLU A C 1
ATOM 2610 O O . GLU A 1 341 ? -20.202 -8.061 4.471 1.00 97.94 341 GLU A O 1
ATOM 2615 N N . ALA A 1 342 ? -21.063 -8.789 6.413 1.00 98.12 342 ALA A N 1
ATOM 2616 C CA . ALA A 1 342 ? -19.889 -9.555 6.828 1.00 98.12 342 ALA A CA 1
ATOM 2617 C C . ALA A 1 342 ? -19.467 -10.602 5.785 1.00 98.12 342 ALA A C 1
ATOM 2619 O O . ALA A 1 342 ? -18.284 -10.728 5.474 1.00 98.12 342 ALA A O 1
ATOM 2620 N N . ARG A 1 343 ? -20.427 -11.319 5.177 1.00 98.31 343 ARG A N 1
ATOM 2621 C CA . ARG A 1 343 ? -20.121 -12.329 4.150 1.00 98.31 343 ARG A CA 1
ATOM 2622 C C . ARG A 1 343 ? -19.469 -11.710 2.915 1.00 98.31 343 ARG A C 1
ATOM 2624 O O . ARG A 1 343 ? -18.506 -12.268 2.393 1.00 98.31 343 ARG A O 1
ATOM 2631 N N . GLU A 1 344 ? -20.000 -10.592 2.426 1.00 98.00 344 GLU A N 1
ATOM 2632 C CA . GLU A 1 344 ? -19.425 -9.918 1.257 1.00 98.00 344 GLU A CA 1
ATOM 2633 C C . GLU A 1 344 ? -18.101 -9.225 1.598 1.00 98.00 344 GLU A C 1
ATOM 2635 O O . GLU A 1 344 ? -17.180 -9.242 0.778 1.00 98.00 344 GLU A O 1
ATOM 2640 N N . TYR A 1 345 ? -17.968 -8.686 2.815 1.00 98.56 345 TYR A N 1
ATOM 2641 C CA . TYR A 1 345 ? -16.708 -8.133 3.301 1.00 98.56 345 TYR A CA 1
ATOM 2642 C C . TYR A 1 345 ? -15.614 -9.201 3.301 1.00 98.56 345 TYR A C 1
ATOM 2644 O O . TYR A 1 345 ? -14.579 -9.003 2.670 1.00 98.56 345 TYR A O 1
ATOM 2652 N N . ASN A 1 346 ? -15.866 -10.353 3.934 1.00 98.62 346 ASN A N 1
ATOM 2653 C CA . ASN A 1 346 ? -14.899 -11.449 4.033 1.00 98.62 346 ASN A CA 1
ATOM 2654 C C . ASN A 1 346 ? -14.546 -12.029 2.656 1.00 98.62 346 ASN A C 1
ATOM 2656 O O . ASN A 1 346 ? -13.384 -12.337 2.407 1.00 98.62 346 ASN A O 1
ATOM 2660 N N . ARG A 1 347 ? -15.504 -12.104 1.718 1.00 97.81 347 ARG A N 1
ATOM 2661 C CA . ARG A 1 347 ? -15.224 -12.537 0.338 1.00 97.81 347 ARG A CA 1
ATOM 2662 C C . ARG A 1 347 ? -14.244 -11.596 -0.373 1.00 97.81 347 ARG A C 1
ATOM 2664 O O . ARG A 1 347 ? -13.276 -12.064 -0.961 1.00 97.81 347 ARG A O 1
ATOM 2671 N N . ARG A 1 348 ? -14.493 -10.280 -0.334 1.00 97.69 348 ARG A N 1
ATOM 2672 C CA . ARG A 1 348 ? -13.600 -9.283 -0.957 1.00 97.69 348 ARG A CA 1
ATOM 2673 C C . ARG A 1 348 ? -12.255 -9.189 -0.230 1.00 97.69 348 ARG A C 1
ATOM 2675 O O . ARG A 1 348 ? -11.238 -9.028 -0.889 1.00 97.69 348 ARG A O 1
ATOM 2682 N N . PHE A 1 349 ? -12.252 -9.315 1.097 1.00 97.94 349 PHE A N 1
ATOM 2683 C CA . PHE A 1 349 ? -11.041 -9.389 1.916 1.00 97.94 349 PHE A CA 1
ATOM 2684 C C . PHE A 1 349 ? -10.130 -10.536 1.480 1.00 97.94 349 PHE A C 1
ATOM 2686 O O . PHE A 1 349 ? -8.948 -10.313 1.228 1.00 97.94 349 PHE A O 1
ATOM 2693 N N . GLU A 1 350 ? -10.686 -11.737 1.316 1.00 96.62 350 GLU A N 1
ATOM 2694 C CA . GLU A 1 350 ? -9.923 -12.896 0.854 1.00 96.62 350 GLU A CA 1
ATOM 2695 C C . GLU A 1 350 ? -9.302 -12.650 -0.529 1.00 96.62 350 GLU A C 1
ATOM 2697 O O . GLU A 1 350 ? -8.118 -12.923 -0.736 1.00 96.62 350 GLU A O 1
ATOM 2702 N N . ASP A 1 351 ? -10.072 -12.080 -1.463 1.00 96.12 351 ASP A N 1
ATOM 2703 C CA . ASP A 1 351 ? -9.575 -11.734 -2.797 1.00 96.12 351 ASP A CA 1
ATOM 2704 C C . ASP A 1 351 ? -8.451 -10.678 -2.726 1.00 96.12 351 ASP A C 1
ATOM 2706 O O . ASP A 1 351 ? -7.396 -10.861 -3.341 1.00 96.12 351 ASP A O 1
ATOM 2710 N N . ASP A 1 352 ? -8.621 -9.612 -1.939 1.00 96.06 352 ASP A N 1
ATOM 2711 C CA . ASP A 1 352 ? -7.626 -8.544 -1.774 1.00 96.06 352 ASP A CA 1
ATOM 2712 C C . ASP A 1 352 ? -6.285 -9.073 -1.249 1.00 96.06 352 ASP A C 1
ATOM 2714 O O . ASP A 1 352 ? -5.220 -8.735 -1.789 1.00 96.06 352 ASP A O 1
ATOM 2718 N N . ILE A 1 353 ? -6.328 -9.941 -0.232 1.00 95.81 353 ILE A N 1
ATOM 2719 C CA . ILE A 1 353 ? -5.130 -10.562 0.334 1.00 95.81 353 ILE A CA 1
ATOM 2720 C C . ILE A 1 353 ? -4.507 -11.549 -0.653 1.00 95.81 353 ILE A C 1
ATOM 2722 O O . ILE A 1 353 ? -3.297 -11.496 -0.877 1.00 95.81 353 ILE A O 1
ATOM 2726 N N . ALA A 1 354 ? -5.301 -12.406 -1.300 1.00 95.31 354 ALA A N 1
ATOM 2727 C CA . ALA A 1 354 ? -4.792 -13.370 -2.273 1.00 95.31 354 ALA A CA 1
ATOM 2728 C C . ALA A 1 354 ? -4.085 -12.677 -3.451 1.00 95.31 354 ALA A C 1
ATOM 2730 O O . ALA A 1 354 ? -2.977 -13.062 -3.833 1.00 95.31 354 ALA A O 1
ATOM 2731 N N . HIS A 1 355 ? -4.682 -11.621 -4.010 1.00 95.81 355 HIS A N 1
ATOM 2732 C CA . HIS A 1 355 ? -4.097 -10.886 -5.131 1.00 95.81 355 HIS A CA 1
ATOM 2733 C C . HIS A 1 355 ? -2.866 -10.069 -4.729 1.00 95.81 355 HIS A C 1
ATOM 2735 O O . HIS A 1 355 ? -1.885 -10.029 -5.480 1.00 95.81 355 HIS A O 1
ATOM 2741 N N . THR A 1 356 ? -2.875 -9.475 -3.535 1.00 95.31 356 THR A N 1
ATOM 2742 C CA . THR A 1 356 ? -1.696 -8.798 -2.979 1.00 95.31 356 THR A CA 1
ATOM 2743 C C . THR A 1 356 ? -0.545 -9.773 -2.774 1.00 95.31 356 THR A C 1
ATOM 2745 O O . THR A 1 356 ? 0.571 -9.517 -3.234 1.00 95.31 356 THR A O 1
ATOM 2748 N N . ASN A 1 357 ? -0.822 -10.919 -2.150 1.00 94.75 357 ASN A N 1
ATOM 2749 C CA . ASN A 1 357 ? 0.166 -11.964 -1.942 1.00 94.75 357 ASN A CA 1
ATOM 2750 C C . ASN A 1 357 ? 0.726 -12.436 -3.281 1.00 94.75 357 ASN A C 1
ATOM 2752 O O . ASN A 1 357 ? 1.940 -12.455 -3.437 1.00 94.75 357 ASN A O 1
ATOM 2756 N N . ALA A 1 358 ? -0.106 -12.714 -4.289 1.00 95.94 358 ALA A N 1
ATOM 2757 C CA . ALA A 1 358 ? 0.380 -13.095 -5.614 1.00 95.94 358 ALA A CA 1
ATOM 2758 C C . ALA A 1 358 ? 1.377 -12.069 -6.193 1.00 95.94 358 ALA A C 1
ATOM 2760 O O . ALA A 1 358 ? 2.445 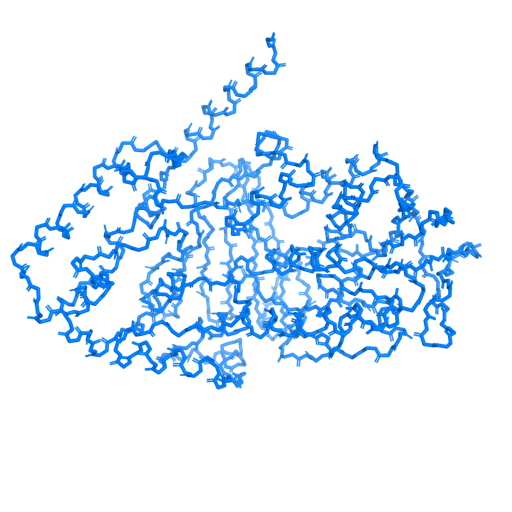-12.450 -6.678 1.00 95.94 358 ALA A O 1
ATOM 2761 N N . PHE A 1 359 ? 1.076 -10.770 -6.116 1.00 96.69 359 PHE A N 1
ATOM 2762 C CA . PHE A 1 359 ? 1.977 -9.729 -6.621 1.00 96.69 359 PHE A CA 1
ATOM 2763 C C . PHE A 1 359 ? 3.304 -9.683 -5.849 1.00 96.69 359 PHE A C 1
ATOM 2765 O O . PHE A 1 359 ? 4.376 -9.653 -6.452 1.00 96.69 359 PHE A O 1
ATOM 2772 N N . GLN A 1 360 ? 3.261 -9.763 -4.516 1.00 94.81 360 GLN A N 1
ATOM 2773 C CA . GLN A 1 360 ? 4.474 -9.774 -3.694 1.00 94.81 360 GLN A CA 1
ATOM 2774 C C . GLN A 1 360 ? 5.308 -11.041 -3.877 1.00 94.81 360 GLN A C 1
ATOM 2776 O O . GLN A 1 360 ? 6.532 -10.980 -3.973 1.00 94.81 360 GLN A O 1
ATOM 2781 N N . ARG A 1 361 ? 4.658 -12.201 -3.968 1.00 94.88 361 ARG A N 1
ATOM 2782 C CA . ARG A 1 361 ? 5.311 -13.496 -4.178 1.00 94.88 361 ARG A CA 1
ATOM 2783 C C . ARG A 1 361 ? 6.073 -13.547 -5.499 1.00 94.88 361 ARG A C 1
ATOM 2785 O O . ARG A 1 361 ? 7.109 -14.204 -5.566 1.00 94.88 361 ARG A O 1
ATOM 2792 N N . ALA A 1 362 ? 5.631 -12.812 -6.518 1.00 95.62 362 ALA A N 1
ATOM 2793 C CA . ALA A 1 362 ? 6.354 -12.705 -7.782 1.00 95.62 362 ALA A CA 1
ATOM 2794 C C . ALA A 1 362 ? 7.749 -12.057 -7.637 1.00 95.62 362 ALA A C 1
ATOM 2796 O O . ALA A 1 362 ? 8.644 -12.387 -8.413 1.00 95.62 362 ALA A O 1
ATOM 2797 N N . LEU A 1 363 ? 7.990 -11.232 -6.606 1.00 95.50 363 LEU A N 1
ATOM 2798 C CA . LEU A 1 363 ? 9.326 -10.695 -6.284 1.00 95.50 363 LEU A CA 1
ATOM 2799 C C . LEU A 1 363 ? 10.304 -11.768 -5.776 1.00 95.50 363 LEU A C 1
ATOM 2801 O O . LEU A 1 363 ? 11.506 -11.521 -5.715 1.00 95.50 363 LEU A O 1
ATOM 2805 N N . PHE A 1 364 ? 9.811 -12.952 -5.416 1.00 94.44 364 PHE A N 1
ATOM 2806 C CA . PHE A 1 364 ? 10.619 -14.091 -4.979 1.00 94.44 364 PHE A CA 1
ATOM 2807 C C . PHE A 1 364 ? 10.697 -15.201 -6.037 1.00 94.44 364 PHE A C 1
ATOM 2809 O O . PHE A 1 364 ? 11.290 -16.247 -5.785 1.00 94.44 364 PHE A O 1
ATOM 2816 N N . ALA A 1 365 ? 10.140 -14.986 -7.236 1.00 90.94 365 ALA A N 1
ATOM 2817 C CA . ALA A 1 365 ? 10.252 -15.905 -8.368 1.00 90.94 365 ALA A CA 1
ATOM 2818 C C . ALA A 1 365 ? 11.626 -15.767 -9.054 1.00 90.94 365 ALA A C 1
ATOM 2820 O O . ALA A 1 365 ? 11.731 -15.310 -10.191 1.00 90.94 365 ALA A O 1
ATOM 2821 N N . VAL A 1 366 ? 12.685 -16.124 -8.327 1.00 87.06 366 VAL A N 1
ATOM 2822 C CA . VAL A 1 366 ? 14.086 -15.934 -8.726 1.00 87.06 366 VAL A CA 1
ATOM 2823 C C . VAL A 1 366 ? 14.778 -17.261 -9.033 1.00 87.06 366 VAL A C 1
ATOM 2825 O O . VAL A 1 366 ? 14.450 -18.286 -8.443 1.00 87.06 366 VAL A O 1
ATOM 2828 N N . GLU A 1 367 ? 15.754 -17.248 -9.945 1.00 82.94 367 GLU A N 1
ATOM 2829 C CA . GLU A 1 367 ? 16.519 -18.457 -10.302 1.00 82.94 367 GLU A CA 1
ATOM 2830 C C . GLU A 1 367 ? 17.548 -18.839 -9.229 1.00 82.94 367 GLU A C 1
ATOM 2832 O O . GLU A 1 367 ? 17.697 -20.014 -8.906 1.00 82.94 367 GLU A O 1
ATOM 2837 N N . ASN A 1 368 ? 18.234 -17.844 -8.656 1.00 86.25 368 ASN A N 1
ATOM 2838 C CA . ASN A 1 368 ? 19.266 -18.039 -7.639 1.00 86.25 368 ASN A CA 1
ATOM 2839 C C . ASN A 1 368 ? 18.778 -17.477 -6.302 1.00 86.25 368 ASN A C 1
ATOM 2841 O O . ASN A 1 368 ? 18.788 -16.263 -6.089 1.00 86.25 368 ASN A O 1
ATOM 2845 N N . VAL A 1 369 ? 18.332 -18.364 -5.416 1.00 89.44 369 VAL A N 1
ATOM 2846 C CA . VAL A 1 369 ? 17.862 -18.005 -4.073 1.00 89.44 369 VAL A CA 1
ATOM 2847 C C . VAL A 1 369 ? 19.065 -17.928 -3.126 1.00 89.44 369 VAL A C 1
ATOM 2849 O O . VAL A 1 369 ? 19.794 -18.917 -3.028 1.00 89.44 369 VAL A O 1
ATOM 2852 N N . PRO A 1 370 ? 19.287 -16.809 -2.411 1.00 89.12 370 PRO A N 1
ATOM 2853 C CA . PRO A 1 370 ? 20.322 -16.750 -1.378 1.00 89.12 370 PRO A CA 1
ATOM 2854 C C . PRO A 1 370 ? 20.121 -17.816 -0.287 1.00 89.12 370 PRO A C 1
ATOM 2856 O O . PRO A 1 370 ? 18.992 -18.193 0.023 1.00 89.12 370 PRO A O 1
ATOM 2859 N N . GLU A 1 371 ? 21.210 -18.302 0.315 1.00 90.12 371 GLU A N 1
ATOM 2860 C CA . GLU A 1 371 ? 21.165 -19.399 1.304 1.00 90.12 371 GLU A CA 1
ATOM 2861 C C . GLU A 1 371 ? 20.561 -18.999 2.662 1.00 90.12 371 GLU A C 1
ATOM 2863 O O . GLU A 1 371 ? 20.174 -19.865 3.447 1.00 90.12 371 GLU A O 1
ATOM 2868 N N . ASP A 1 372 ? 20.470 -17.701 2.957 1.00 91.88 372 ASP A N 1
ATOM 2869 C CA . ASP A 1 372 ? 19.953 -17.205 4.231 1.00 91.88 372 ASP A CA 1
ATOM 2870 C C . ASP A 1 372 ? 18.471 -17.545 4.456 1.00 91.88 372 ASP A C 1
ATOM 2872 O O . ASP A 1 372 ? 17.659 -17.589 3.525 1.00 91.88 372 ASP A O 1
ATOM 2876 N N . ARG A 1 373 ? 18.108 -17.716 5.733 1.00 92.44 373 ARG A N 1
ATOM 2877 C CA . ARG A 1 373 ? 16.751 -18.055 6.175 1.00 92.44 373 ARG A CA 1
ATOM 2878 C C . ARG A 1 373 ? 15.692 -17.087 5.673 1.00 92.44 373 ARG A C 1
ATOM 2880 O O . ARG A 1 373 ? 14.635 -17.549 5.261 1.00 92.44 373 ARG A O 1
ATOM 2887 N N . TYR A 1 374 ? 15.973 -15.782 5.616 1.00 94.00 374 TYR A N 1
ATOM 2888 C CA . TYR A 1 374 ? 15.011 -14.815 5.088 1.00 94.00 374 TYR A CA 1
ATOM 2889 C C . TYR A 1 374 ? 14.526 -15.218 3.687 1.00 94.00 374 TYR A C 1
ATOM 2891 O O . TYR A 1 374 ? 13.320 -15.244 3.432 1.00 94.00 374 TYR A O 1
ATOM 2899 N N . TRP A 1 375 ? 15.462 -15.563 2.799 1.00 93.94 375 TRP A N 1
ATOM 2900 C CA . TRP A 1 375 ? 15.184 -15.905 1.407 1.00 93.94 375 TRP A CA 1
ATOM 2901 C C . TRP A 1 375 ? 14.635 -17.319 1.253 1.00 93.94 375 TRP A C 1
ATOM 2903 O O . TRP A 1 375 ? 13.679 -17.508 0.502 1.00 93.94 375 TRP A O 1
ATOM 2913 N N . GLN A 1 376 ? 15.197 -18.290 1.975 1.00 94.25 376 GLN A N 1
ATOM 2914 C CA . GLN A 1 376 ? 14.735 -19.681 1.950 1.00 94.25 376 GLN A CA 1
ATOM 2915 C C . GLN A 1 376 ? 13.288 -19.797 2.437 1.00 94.25 376 GLN A C 1
ATOM 2917 O O . GLN A 1 376 ? 12.452 -20.396 1.760 1.00 94.25 376 GLN A O 1
ATOM 2922 N N . ASP A 1 377 ? 12.962 -19.150 3.554 1.00 94.75 377 ASP A N 1
ATOM 2923 C CA . ASP A 1 377 ? 11.609 -19.164 4.105 1.00 94.75 377 ASP A CA 1
ATOM 2924 C C . ASP A 1 377 ? 10.654 -18.369 3.214 1.00 94.75 377 ASP A C 1
ATOM 2926 O O . ASP A 1 377 ? 9.501 -18.760 3.041 1.00 94.75 377 ASP A O 1
ATOM 2930 N N . ALA A 1 378 ? 11.136 -17.290 2.578 1.00 94.38 378 ALA A N 1
ATOM 2931 C CA . ALA A 1 378 ? 10.358 -16.610 1.559 1.00 94.38 378 ALA A CA 1
ATOM 2932 C C . ALA A 1 378 ? 10.020 -17.578 0.423 1.00 94.38 378 ALA A C 1
ATOM 2934 O O . ALA A 1 378 ? 8.841 -17.774 0.168 1.00 94.38 378 ALA A O 1
ATOM 2935 N N . VAL A 1 379 ? 10.972 -18.210 -0.265 1.00 94.25 379 VAL A N 1
ATOM 2936 C CA . VAL A 1 379 ? 10.657 -19.071 -1.426 1.00 94.25 379 VAL A CA 1
ATOM 2937 C C . VAL A 1 379 ? 9.905 -20.355 -1.061 1.00 94.25 379 VAL A C 1
ATOM 2939 O O . VAL A 1 379 ? 9.192 -20.883 -1.911 1.00 94.25 379 VAL A O 1
ATOM 2942 N N . ALA A 1 380 ? 10.000 -20.817 0.189 1.00 94.12 380 ALA A N 1
ATOM 2943 C CA . ALA A 1 380 ? 9.268 -21.980 0.685 1.00 94.12 380 ALA A CA 1
ATOM 2944 C C . ALA A 1 380 ? 7.746 -21.765 0.745 1.00 94.12 380 ALA A C 1
ATOM 2946 O O . ALA A 1 380 ? 6.997 -22.741 0.678 1.00 94.12 380 ALA A O 1
ATOM 2947 N N . VAL A 1 381 ? 7.274 -20.511 0.832 1.00 93.06 381 VAL A N 1
ATOM 2948 C CA . VAL A 1 381 ? 5.837 -20.207 0.774 1.00 93.06 381 VAL A CA 1
ATOM 2949 C C . VAL A 1 381 ? 5.277 -20.646 -0.589 1.00 93.06 381 VAL A C 1
ATOM 2951 O O . VAL A 1 381 ? 5.724 -20.117 -1.621 1.00 93.06 381 VAL A O 1
ATOM 2954 N N . PRO A 1 382 ? 4.295 -21.573 -0.619 1.00 89.50 382 PRO A N 1
ATOM 2955 C CA . PRO A 1 382 ? 3.758 -22.118 -1.856 1.00 89.50 382 PRO A CA 1
ATOM 2956 C C . PRO A 1 382 ? 3.226 -21.037 -2.793 1.00 89.50 382 PRO A C 1
ATOM 2958 O O . PRO A 1 382 ? 2.567 -20.083 -2.384 1.00 89.50 382 PRO A O 1
ATOM 2961 N N . VAL A 1 383 ? 3.490 -21.214 -4.083 1.00 89.94 383 VAL A N 1
ATOM 2962 C CA . VAL A 1 383 ? 2.924 -20.365 -5.128 1.00 89.94 383 VAL A CA 1
ATOM 2963 C C . VAL A 1 383 ? 1.568 -20.934 -5.531 1.00 89.94 383 VAL A C 1
ATOM 2965 O O . VAL A 1 383 ? 1.494 -22.062 -6.022 1.00 89.94 383 VAL A O 1
ATOM 2968 N N . ASP A 1 384 ? 0.504 -20.156 -5.347 1.00 91.31 384 ASP A N 1
ATOM 2969 C CA . ASP A 1 384 ? -0.848 -20.584 -5.698 1.00 91.31 384 ASP A CA 1
ATOM 2970 C C . ASP A 1 384 ? -1.058 -20.755 -7.220 1.00 91.31 384 ASP A C 1
ATOM 2972 O O . ASP A 1 384 ? -0.264 -20.322 -8.065 1.00 91.31 384 ASP A O 1
ATOM 2976 N N . ALA A 1 385 ? -2.177 -21.382 -7.590 1.00 94.69 385 ALA A N 1
ATOM 2977 C CA . ALA A 1 385 ? -2.517 -21.647 -8.986 1.00 94.69 385 ALA A CA 1
ATOM 2978 C C . ALA A 1 385 ? -2.779 -20.373 -9.818 1.00 94.69 385 ALA A C 1
ATOM 2980 O O . ALA A 1 385 ? -2.542 -20.383 -11.032 1.00 94.69 385 ALA A O 1
ATOM 2981 N N . LYS A 1 386 ? -3.270 -19.284 -9.203 1.00 94.81 386 LYS A N 1
ATOM 2982 C CA . LYS A 1 386 ? -3.532 -18.010 -9.893 1.00 94.81 386 LYS A CA 1
ATOM 2983 C C . LYS A 1 386 ? -2.205 -17.369 -10.318 1.00 94.81 386 LYS A C 1
ATOM 2985 O O . LYS A 1 386 ? -2.070 -17.006 -11.492 1.00 94.81 386 LYS A O 1
ATOM 2990 N N . LEU A 1 387 ? -1.229 -17.293 -9.411 1.00 96.00 387 LEU A N 1
ATOM 2991 C CA . LEU A 1 387 ? 0.115 -16.777 -9.667 1.00 96.00 387 LEU A CA 1
ATOM 2992 C C . LEU A 1 387 ? 0.887 -17.683 -10.631 1.00 96.00 387 LEU A C 1
ATOM 2994 O O . LEU A 1 387 ? 1.431 -17.181 -11.615 1.00 96.00 387 LEU A O 1
ATOM 2998 N N . GLN A 1 388 ? 0.865 -19.008 -10.440 1.00 96.25 388 GLN A N 1
ATOM 2999 C CA . GLN A 1 388 ? 1.484 -19.941 -11.393 1.00 96.25 388 GLN A CA 1
ATOM 3000 C C . GLN A 1 388 ? 0.972 -19.720 -12.821 1.00 96.25 388 GLN A C 1
ATOM 3002 O O . GLN A 1 388 ? 1.755 -19.706 -13.775 1.00 96.25 388 GLN A O 1
ATOM 3007 N N . ARG A 1 389 ? -0.337 -19.483 -12.986 1.00 96.94 389 ARG A N 1
ATOM 3008 C CA . ARG A 1 389 ? -0.920 -19.174 -14.296 1.00 96.94 389 ARG A CA 1
ATOM 3009 C C . ARG A 1 389 ? -0.411 -17.847 -14.859 1.00 96.94 389 ARG A C 1
ATOM 3011 O O . ARG A 1 389 ? -0.063 -17.825 -16.038 1.00 96.94 389 ARG A O 1
ATOM 3018 N N . LYS A 1 390 ? -0.337 -16.776 -14.055 1.00 97.31 390 LYS A N 1
ATOM 3019 C CA . LYS A 1 390 ? 0.231 -15.480 -14.481 1.00 97.31 390 LYS A CA 1
ATOM 3020 C C . LYS A 1 390 ? 1.673 -15.643 -14.968 1.00 97.31 390 LYS A C 1
ATOM 3022 O O . LYS A 1 390 ? 1.971 -15.269 -16.099 1.00 97.31 390 LYS A O 1
ATOM 3027 N N . LEU A 1 391 ? 2.532 -16.277 -14.165 1.00 96.94 391 LEU A N 1
ATOM 3028 C CA . LEU A 1 391 ? 3.942 -16.504 -14.502 1.00 96.94 391 LEU A CA 1
ATOM 3029 C C . LEU A 1 391 ? 4.096 -17.349 -15.771 1.00 96.94 391 LEU A C 1
ATOM 3031 O O . LEU A 1 391 ? 4.844 -16.982 -16.675 1.00 96.94 391 LEU A O 1
ATOM 3035 N N . THR A 1 392 ? 3.347 -18.449 -15.871 1.00 96.81 392 THR A N 1
ATOM 3036 C CA . THR A 1 392 ? 3.408 -19.359 -17.024 1.00 96.81 392 THR A CA 1
ATOM 3037 C C . THR A 1 392 ? 2.970 -18.667 -18.314 1.00 96.81 392 THR A C 1
ATOM 3039 O O . THR A 1 392 ? 3.653 -18.764 -19.332 1.00 96.81 392 THR A O 1
ATOM 3042 N N . GLN A 1 393 ? 1.840 -17.956 -18.292 1.00 97.44 393 GLN A N 1
ATOM 3043 C CA . GLN A 1 393 ? 1.299 -17.285 -19.478 1.00 97.44 393 GLN A CA 1
ATOM 3044 C C . GLN A 1 393 ? 2.191 -16.127 -19.935 1.00 97.44 393 GLN A C 1
ATOM 3046 O O . GLN A 1 393 ? 2.470 -15.988 -21.132 1.00 97.44 393 GLN A O 1
ATOM 3051 N N . PHE A 1 394 ? 2.712 -15.351 -18.984 1.00 97.56 394 PHE A N 1
ATOM 3052 C CA . PHE A 1 394 ? 3.629 -14.266 -19.291 1.00 97.56 394 PHE A CA 1
ATOM 3053 C C . PHE A 1 394 ? 4.962 -14.783 -19.842 1.00 97.56 394 PHE A C 1
ATOM 3055 O O . PHE A 1 394 ? 5.368 -14.377 -20.928 1.00 97.56 394 PHE A O 1
ATOM 3062 N N . LYS A 1 395 ? 5.606 -15.752 -19.175 1.00 96.94 395 LYS A N 1
ATOM 3063 C CA . LYS A 1 395 ? 6.852 -16.359 -19.669 1.00 96.94 395 LYS A CA 1
ATOM 3064 C C . LYS A 1 395 ? 6.662 -17.027 -21.032 1.00 96.94 395 LYS A C 1
ATOM 3066 O O . LYS A 1 395 ? 7.536 -16.953 -21.884 1.00 96.94 395 LYS A O 1
ATOM 3071 N N . SER A 1 396 ? 5.511 -17.644 -21.289 1.00 96.94 396 SER A N 1
ATOM 3072 C CA . SER A 1 396 ? 5.297 -18.363 -22.546 1.00 96.94 396 SER A CA 1
ATOM 3073 C C . SER A 1 396 ? 5.048 -17.456 -23.755 1.00 96.94 396 SER A C 1
ATOM 3075 O O . SER A 1 396 ? 5.486 -17.792 -24.862 1.00 96.94 396 SER A O 1
ATOM 3077 N N . ARG A 1 397 ? 4.278 -16.367 -23.596 1.00 95.56 397 ARG A N 1
ATOM 3078 C CA . ARG A 1 397 ? 3.895 -15.497 -24.729 1.00 95.56 397 ARG A CA 1
ATOM 3079 C C . ARG A 1 397 ? 3.610 -14.027 -24.367 1.00 95.56 397 ARG A C 1
ATOM 3081 O O . ARG A 1 397 ? 3.059 -13.289 -25.176 1.00 95.56 397 ARG A O 1
ATOM 3088 N N . GLY A 1 398 ? 3.941 -13.584 -23.159 1.00 95.56 398 GLY A N 1
ATOM 3089 C CA . GLY A 1 398 ? 3.720 -12.202 -22.718 1.00 95.56 398 GLY A CA 1
ATOM 3090 C C . GLY A 1 398 ? 2.253 -11.869 -22.446 1.00 95.56 398 GLY A C 1
ATOM 3091 O O . GLY A 1 398 ? 1.877 -10.701 -22.491 1.00 95.56 398 GLY A O 1
ATOM 3092 N N . ILE A 1 399 ? 1.419 -12.883 -22.192 1.00 95.31 399 ILE A N 1
ATOM 3093 C CA . ILE A 1 399 ? 0.005 -12.695 -21.859 1.00 95.31 399 ILE A CA 1
ATOM 3094 C C . ILE A 1 399 ? -0.128 -12.312 -20.386 1.00 95.31 399 ILE A C 1
ATOM 3096 O O . ILE A 1 399 ? 0.355 -13.022 -19.503 1.00 95.31 399 ILE A O 1
ATOM 3100 N N . LEU A 1 400 ? -0.829 -11.208 -20.136 1.00 95.06 400 LEU A N 1
ATOM 3101 C CA . LEU A 1 400 ? -1.127 -10.690 -18.806 1.00 95.06 400 LEU A CA 1
ATOM 3102 C C . LEU A 1 400 ? -2.499 -11.226 -18.379 1.00 95.06 400 LEU A C 1
ATOM 3104 O O . LEU A 1 400 ? -3.542 -10.814 -18.875 1.00 95.06 400 LEU A O 1
ATOM 3108 N N . VAL A 1 401 ? -2.495 -12.242 -17.515 1.00 95.62 401 VAL A N 1
ATOM 3109 C CA . VAL A 1 401 ? -3.731 -12.870 -17.022 1.00 95.62 401 VAL A CA 1
ATOM 3110 C C . VAL A 1 401 ? -4.395 -11.945 -16.013 1.00 95.62 401 VAL A C 1
ATOM 3112 O O . VAL A 1 401 ? -3.723 -11.484 -15.093 1.00 95.62 401 VAL A O 1
ATOM 3115 N N . ARG A 1 402 ? -5.706 -11.744 -16.149 1.00 94.50 402 ARG A N 1
ATOM 3116 C CA . ARG A 1 402 ? -6.532 -10.938 -15.246 1.00 94.50 402 ARG A CA 1
ATOM 3117 C C . ARG A 1 402 ? -7.459 -11.807 -14.409 1.00 94.50 402 ARG A C 1
ATOM 3119 O O . ARG A 1 402 ? -7.940 -12.840 -14.881 1.00 94.50 402 ARG A O 1
ATOM 3126 N N . TYR A 1 403 ? -7.728 -11.344 -13.201 1.00 94.88 403 TYR A N 1
ATOM 3127 C CA . TYR A 1 403 ? -8.780 -11.856 -12.333 1.00 94.88 403 TYR A CA 1
ATOM 3128 C C . TYR A 1 403 ? -9.668 -10.700 -11.857 1.00 94.88 403 TYR A C 1
ATOM 3130 O O . TYR A 1 403 ? -9.330 -9.531 -12.038 1.00 94.88 403 TYR A O 1
ATOM 3138 N N . ASP A 1 404 ? -10.816 -11.024 -11.271 1.00 91.19 404 ASP A N 1
ATOM 3139 C CA . ASP A 1 404 ? -11.683 -10.015 -10.668 1.00 91.19 404 ASP A CA 1
ATOM 3140 C C . ASP A 1 404 ? -11.026 -9.435 -9.404 1.00 91.19 404 ASP A C 1
ATOM 3142 O O . ASP A 1 404 ? -10.315 -10.140 -8.693 1.00 91.19 404 ASP A O 1
ATOM 3146 N N . LEU A 1 405 ? -11.286 -8.154 -9.118 1.00 86.12 405 LEU A N 1
ATOM 3147 C CA . LEU A 1 405 ? -10.880 -7.452 -7.884 1.00 86.12 405 LEU A CA 1
ATOM 3148 C C . LEU A 1 405 ? -9.361 -7.269 -7.661 1.00 86.12 405 LEU A C 1
ATOM 3150 O O . LEU A 1 405 ? -8.928 -6.928 -6.558 1.00 86.12 405 LEU A O 1
ATOM 3154 N N . GLU A 1 406 ? -8.529 -7.406 -8.697 1.00 91.06 406 GLU A N 1
ATOM 3155 C CA . GLU A 1 406 ? -7.079 -7.216 -8.544 1.00 91.06 406 GLU A CA 1
ATOM 3156 C C . GLU A 1 406 ? -6.702 -5.773 -8.119 1.00 91.06 406 GLU A C 1
ATOM 3158 O O . GLU A 1 406 ? -7.242 -4.805 -8.658 1.00 91.06 406 GLU A O 1
ATOM 3163 N N . PRO A 1 407 ? -5.776 -5.594 -7.150 1.00 90.00 407 PRO A N 1
ATOM 3164 C CA . PRO A 1 407 ? -5.213 -4.288 -6.786 1.00 90.00 407 PRO A CA 1
ATOM 3165 C C . PRO A 1 407 ? -4.197 -3.742 -7.772 1.00 90.00 407 PRO A C 1
ATOM 3167 O O . PRO A 1 407 ? -4.042 -2.529 -7.862 1.00 90.00 407 PRO A O 1
ATOM 3170 N N . PHE A 1 408 ? -3.523 -4.627 -8.497 1.00 94.19 408 PHE A N 1
ATOM 3171 C CA . PHE A 1 408 ? -2.474 -4.282 -9.446 1.00 94.19 408 PHE A CA 1
ATOM 3172 C C . PHE A 1 408 ? -2.975 -4.532 -10.862 1.00 94.19 408 PHE A C 1
ATOM 3174 O O . PHE A 1 408 ? -3.539 -5.596 -11.140 1.00 94.19 408 PHE A O 1
ATOM 3181 N N . ASN A 1 409 ? -2.770 -3.559 -11.747 1.00 93.62 409 ASN A N 1
ATOM 3182 C CA . ASN A 1 409 ? -3.212 -3.649 -13.136 1.00 93.62 409 ASN A CA 1
ATOM 3183 C C . ASN A 1 409 ? -2.241 -4.498 -13.985 1.00 93.62 409 ASN A C 1
ATOM 3185 O O . ASN A 1 409 ? -1.227 -5.011 -13.508 1.00 93.62 409 ASN A O 1
ATOM 3189 N N . GLU A 1 410 ? -2.575 -4.712 -15.256 1.00 94.94 410 GLU A N 1
ATOM 3190 C CA . GLU A 1 410 ? -1.759 -5.535 -16.155 1.00 94.94 410 GLU A CA 1
ATOM 3191 C C . GLU A 1 410 ? -0.364 -4.941 -16.380 1.00 94.94 410 GLU A C 1
ATOM 3193 O O . GLU A 1 410 ? 0.624 -5.674 -16.442 1.00 94.94 410 GLU A O 1
ATOM 3198 N N . GLU A 1 411 ? -0.273 -3.622 -16.475 1.00 95.69 411 GLU A N 1
ATOM 3199 C CA . GLU A 1 411 ? 0.963 -2.877 -16.648 1.00 95.69 411 GLU A CA 1
ATOM 3200 C C . GLU A 1 411 ? 1.873 -2.996 -15.421 1.00 95.69 411 GLU A C 1
ATOM 3202 O O . GLU A 1 411 ? 3.072 -3.221 -15.586 1.00 95.69 411 GLU A O 1
ATOM 3207 N N . ASP A 1 412 ? 1.320 -2.972 -14.206 1.00 97.31 412 ASP A N 1
ATOM 3208 C CA . ASP A 1 412 ? 2.057 -3.230 -12.969 1.00 97.31 412 ASP A CA 1
ATOM 3209 C C . ASP A 1 412 ? 2.721 -4.609 -13.014 1.00 97.31 412 ASP A C 1
ATOM 3211 O O . ASP A 1 412 ? 3.913 -4.734 -12.720 1.00 97.31 412 ASP A O 1
ATOM 3215 N N . TRP A 1 413 ? 1.972 -5.636 -13.438 1.00 97.69 413 TRP A N 1
ATOM 3216 C CA . TRP A 1 413 ? 2.487 -6.992 -13.640 1.00 97.69 413 TRP A CA 1
ATOM 3217 C C . TRP A 1 413 ? 3.553 -7.044 -14.737 1.00 97.69 413 TRP A C 1
ATOM 3219 O O . TRP A 1 413 ? 4.585 -7.688 -14.560 1.00 97.69 413 TRP A O 1
ATOM 3229 N N . ALA A 1 414 ? 3.340 -6.366 -15.864 1.00 97.19 414 ALA A N 1
ATOM 3230 C CA . ALA A 1 414 ? 4.309 -6.336 -16.952 1.00 97.19 414 ALA A CA 1
ATOM 3231 C C . ALA A 1 414 ? 5.632 -5.684 -16.520 1.00 97.19 414 ALA A C 1
ATOM 3233 O O . ALA A 1 414 ? 6.700 -6.200 -16.859 1.00 97.19 414 ALA A O 1
ATOM 3234 N N . ILE A 1 415 ? 5.575 -4.585 -15.762 1.00 97.75 415 ILE A N 1
ATOM 3235 C CA . ILE A 1 415 ? 6.754 -3.893 -15.224 1.00 97.75 415 ILE A CA 1
ATOM 3236 C C . ILE A 1 415 ? 7.471 -4.788 -14.215 1.00 97.75 415 ILE A C 1
ATOM 3238 O O . ILE A 1 415 ? 8.683 -4.970 -14.343 1.00 97.75 415 ILE A O 1
ATOM 3242 N N . LEU A 1 416 ? 6.735 -5.401 -13.281 1.00 97.38 416 LEU A N 1
ATOM 3243 C CA . LEU A 1 416 ? 7.303 -6.283 -12.263 1.00 97.38 416 LEU A CA 1
ATOM 3244 C C . LEU A 1 416 ? 8.024 -7.469 -12.901 1.00 97.38 416 LEU A C 1
ATOM 3246 O O . LEU A 1 416 ? 9.182 -7.731 -12.590 1.00 97.38 416 LEU A O 1
ATOM 3250 N N . LEU A 1 417 ? 7.366 -8.177 -13.821 1.00 96.44 417 LEU A N 1
ATOM 3251 C CA . LEU A 1 417 ? 7.923 -9.393 -14.413 1.00 96.44 417 LEU A CA 1
ATOM 3252 C C . LEU A 1 417 ? 9.150 -9.082 -15.283 1.00 96.44 417 LEU A C 1
ATOM 3254 O O . LEU A 1 417 ? 10.162 -9.771 -15.162 1.00 96.44 417 LEU A O 1
ATOM 3258 N N . ASN A 1 418 ? 9.113 -8.006 -16.083 1.00 95.31 418 ASN A N 1
ATOM 3259 C CA . ASN A 1 418 ? 10.291 -7.556 -16.833 1.00 95.31 418 ASN A CA 1
ATOM 3260 C C . ASN A 1 418 ? 11.433 -7.111 -15.905 1.00 95.31 418 ASN A C 1
ATOM 3262 O O . ASN A 1 418 ? 12.592 -7.416 -16.185 1.00 95.31 418 ASN A O 1
ATOM 3266 N N . GLY A 1 419 ? 11.118 -6.402 -14.817 1.00 94.81 419 GLY A N 1
ATOM 3267 C CA . GLY A 1 419 ? 12.087 -5.953 -13.816 1.00 94.81 419 GLY A CA 1
ATOM 3268 C C . GLY A 1 419 ? 12.778 -7.115 -13.104 1.00 94.81 419 GLY A C 1
ATOM 3269 O O . GLY A 1 419 ? 13.998 -7.123 -12.967 1.00 94.81 419 GLY A O 1
ATOM 3270 N N . MET A 1 420 ? 12.013 -8.156 -12.778 1.00 94.19 420 MET A N 1
ATOM 3271 C CA . MET A 1 420 ? 12.505 -9.427 -12.238 1.00 94.19 420 MET A CA 1
ATOM 3272 C C . MET A 1 420 ? 13.250 -10.293 -13.271 1.00 94.19 420 MET A C 1
ATOM 3274 O O . MET A 1 420 ? 13.678 -11.400 -12.955 1.00 94.19 420 MET A O 1
ATOM 3278 N N . GLY A 1 421 ? 13.404 -9.824 -14.515 1.00 92.50 421 GLY A N 1
ATOM 3279 C CA . GLY A 1 421 ? 14.107 -10.546 -15.576 1.00 92.50 421 GLY A CA 1
ATOM 3280 C C . GLY A 1 421 ? 13.316 -11.704 -16.190 1.00 92.50 421 GLY A C 1
ATOM 3281 O O . GLY A 1 421 ? 13.844 -12.413 -17.048 1.00 92.50 421 GLY A O 1
ATOM 3282 N N . ILE A 1 422 ? 12.048 -11.881 -15.817 1.00 93.56 422 ILE A N 1
ATOM 3283 C CA . ILE A 1 422 ? 11.156 -12.858 -16.437 1.00 93.56 422 ILE A CA 1
ATOM 3284 C C . ILE A 1 422 ? 10.775 -12.292 -17.801 1.00 93.56 422 ILE A C 1
ATOM 3286 O O . ILE A 1 422 ? 10.063 -11.298 -17.895 1.00 93.56 422 ILE A O 1
ATOM 3290 N N . LYS A 1 423 ? 11.274 -12.903 -18.876 1.00 93.50 423 LYS A N 1
ATOM 3291 C CA . LYS A 1 423 ? 11.014 -12.458 -20.249 1.00 93.50 423 LYS A CA 1
ATOM 3292 C C . LYS A 1 423 ? 10.119 -13.452 -20.981 1.00 93.50 423 LYS A C 1
ATOM 3294 O O . LYS A 1 423 ? 10.312 -14.659 -20.818 1.00 93.50 423 LYS A O 1
ATOM 3299 N N . PRO A 1 424 ? 9.173 -12.977 -21.806 1.00 97.00 424 PRO A N 1
ATOM 3300 C CA . PRO A 1 424 ? 8.433 -13.857 -22.691 1.00 97.00 424 PRO A CA 1
ATOM 3301 C C . PRO A 1 424 ? 9.359 -14.563 -23.690 1.00 97.00 424 PRO A C 1
ATOM 3303 O O . PRO A 1 424 ? 10.201 -13.934 -24.324 1.00 97.00 424 PRO A O 1
ATOM 3306 N N . GLU A 1 425 ? 9.164 -15.864 -23.877 1.00 96.81 425 GLU A N 1
ATOM 3307 C CA . GLU A 1 425 ? 9.868 -16.681 -24.875 1.00 96.81 425 GLU A CA 1
ATOM 3308 C C . GLU A 1 425 ? 9.327 -16.450 -26.293 1.00 96.81 425 GLU A C 1
ATOM 3310 O O . GLU A 1 425 ? 9.973 -16.779 -27.288 1.00 96.81 425 GLU A O 1
ATOM 3315 N N . ARG A 1 426 ? 8.097 -15.934 -26.393 1.00 96.56 426 ARG A N 1
ATOM 3316 C CA . ARG A 1 426 ? 7.374 -15.706 -27.647 1.00 96.56 426 ARG A CA 1
ATOM 3317 C C . ARG A 1 426 ? 6.551 -14.427 -27.553 1.00 96.56 426 ARG A C 1
ATOM 3319 O O . ARG A 1 426 ? 6.207 -13.979 -26.463 1.00 96.56 426 ARG A O 1
ATOM 3326 N N . TYR A 1 427 ? 6.168 -13.898 -28.705 1.00 96.44 427 TYR A N 1
ATOM 3327 C CA . TYR A 1 427 ? 5.269 -12.754 -28.844 1.00 96.44 427 TYR A CA 1
ATOM 3328 C C . TYR A 1 427 ? 3.924 -13.171 -29.470 1.00 96.44 427 TYR A C 1
ATOM 3330 O O . TYR A 1 427 ? 3.741 -14.327 -29.872 1.00 96.44 427 TYR A O 1
ATOM 3338 N N . ASP A 1 428 ? 2.953 -12.254 -29.511 1.00 95.88 428 ASP A N 1
ATOM 3339 C CA . ASP A 1 428 ? 1.673 -12.474 -30.193 1.00 95.88 428 ASP A CA 1
ATOM 3340 C C . ASP A 1 428 ? 1.877 -12.503 -31.716 1.00 95.88 428 ASP A C 1
ATOM 3342 O O . ASP A 1 428 ? 2.435 -11.576 -32.293 1.00 95.88 428 ASP A O 1
ATOM 3346 N N . ARG A 1 429 ? 1.367 -13.541 -32.387 1.00 95.81 429 ARG A N 1
ATOM 3347 C CA . ARG A 1 429 ? 1.458 -13.716 -33.844 1.00 95.81 429 ARG A CA 1
ATOM 3348 C C . ARG A 1 429 ? 0.821 -12.571 -34.642 1.00 95.81 429 ARG A C 1
ATOM 3350 O O . ARG A 1 429 ? 1.154 -12.398 -35.808 1.00 95.81 429 ARG A O 1
ATOM 3357 N N . GLN A 1 430 ? -0.057 -11.774 -34.038 1.00 96.50 430 GLN A N 1
ATOM 3358 C CA . GLN A 1 430 ? -0.577 -10.550 -34.652 1.00 96.50 430 GLN A CA 1
ATOM 3359 C C . GLN A 1 430 ? 0.534 -9.541 -34.996 1.00 96.50 430 GLN A C 1
ATOM 3361 O O . GLN A 1 430 ? 0.366 -8.766 -35.934 1.00 96.50 430 GLN A O 1
ATOM 3366 N N . VAL A 1 431 ? 1.690 -9.601 -34.318 1.00 97.00 431 VAL A N 1
ATOM 3367 C CA . VAL A 1 431 ? 2.896 -8.832 -34.673 1.00 97.00 431 VAL A CA 1
ATOM 3368 C C . VAL A 1 431 ? 3.343 -9.108 -36.112 1.00 97.00 431 VAL A C 1
ATOM 3370 O O . VAL A 1 431 ? 3.760 -8.176 -36.789 1.00 97.00 431 VAL A O 1
ATOM 3373 N N . ASP A 1 432 ? 3.200 -10.334 -36.623 1.00 96.25 432 ASP A N 1
ATOM 3374 C CA . ASP A 1 432 ? 3.621 -10.699 -37.988 1.00 96.25 432 ASP A CA 1
ATOM 3375 C C . ASP A 1 432 ? 2.752 -10.031 -39.069 1.00 96.25 432 ASP A C 1
ATOM 3377 O O . ASP A 1 432 ? 3.153 -9.923 -40.227 1.00 96.25 432 ASP A O 1
ATOM 3381 N N . GLY A 1 433 ? 1.532 -9.620 -38.704 1.00 95.38 433 GLY A N 1
ATOM 3382 C CA . GLY A 1 433 ? 0.524 -9.094 -39.625 1.00 95.38 433 GLY A CA 1
ATOM 3383 C C . GLY A 1 433 ? 0.569 -7.581 -39.834 1.00 95.38 433 GLY A C 1
ATOM 3384 O O . GLY A 1 433 ? -0.230 -7.065 -40.615 1.00 95.38 433 GLY A O 1
ATOM 3385 N N . VAL A 1 434 ? 1.457 -6.863 -39.142 1.00 95.56 434 VAL A N 1
ATOM 3386 C CA . VAL A 1 434 ? 1.539 -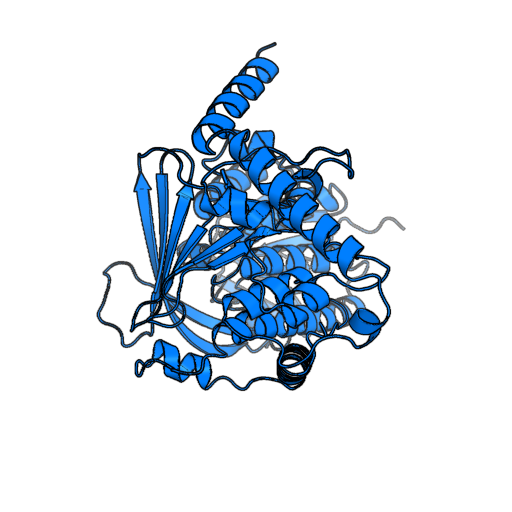5.395 -39.210 1.00 95.56 434 VAL A CA 1
ATOM 3387 C C . VAL A 1 434 ? 2.765 -4.922 -39.993 1.00 95.56 434 VAL A C 1
ATOM 3389 O O . VAL A 1 434 ? 3.771 -5.625 -40.097 1.00 95.56 434 VAL A O 1
ATOM 3392 N N . ASP A 1 435 ? 2.699 -3.698 -40.526 1.00 96.19 435 ASP A N 1
ATOM 3393 C CA . ASP A 1 435 ? 3.831 -3.059 -41.204 1.00 96.19 435 ASP A CA 1
ATOM 3394 C C . ASP A 1 435 ? 4.978 -2.768 -40.219 1.00 96.19 435 ASP A C 1
ATOM 3396 O O . ASP A 1 435 ? 4.926 -1.825 -39.424 1.00 96.19 435 ASP A O 1
ATOM 3400 N N . GLN A 1 436 ? 6.039 -3.574 -40.299 1.00 94.50 436 GLN A N 1
ATOM 3401 C CA . GLN A 1 436 ? 7.187 -3.488 -39.396 1.00 94.50 436 GLN A CA 1
ATOM 3402 C C . GLN A 1 436 ? 7.938 -2.159 -39.501 1.00 94.50 436 GLN A C 1
ATOM 3404 O O . GLN A 1 436 ? 8.459 -1.683 -38.491 1.00 94.50 436 GLN A O 1
ATOM 3409 N N . ALA A 1 437 ? 7.982 -1.538 -40.685 1.00 96.12 437 ALA A N 1
ATOM 3410 C CA . ALA A 1 437 ? 8.657 -0.255 -40.857 1.00 96.12 437 ALA A CA 1
ATOM 3411 C C . ALA A 1 437 ? 7.917 0.852 -40.093 1.00 96.12 437 ALA A C 1
ATOM 3413 O O . ALA A 1 437 ? 8.545 1.650 -39.393 1.00 96.12 437 ALA A O 1
ATOM 3414 N N . SER A 1 438 ? 6.581 0.850 -40.156 1.00 96.50 438 SER A N 1
ATOM 3415 C CA . SER A 1 438 ? 5.745 1.759 -39.371 1.00 96.50 438 SER A CA 1
ATOM 3416 C C . SER A 1 438 ? 5.919 1.545 -37.865 1.00 96.50 438 SER A C 1
ATOM 3418 O O . SER A 1 438 ? 6.089 2.514 -37.126 1.00 96.50 438 SER A O 1
ATOM 3420 N N . ILE A 1 439 ? 5.941 0.292 -37.394 1.00 97.25 439 ILE A N 1
ATOM 3421 C CA . ILE A 1 439 ? 6.122 -0.011 -35.965 1.00 97.25 439 ILE A CA 1
ATOM 3422 C C . ILE A 1 439 ? 7.473 0.482 -35.444 1.00 97.25 439 ILE A C 1
ATOM 3424 O O . ILE A 1 439 ? 7.524 1.079 -34.369 1.00 97.25 439 ILE A O 1
ATOM 3428 N N . ILE A 1 440 ? 8.557 0.288 -36.201 1.00 96.31 440 ILE A N 1
ATOM 3429 C CA . ILE A 1 440 ? 9.884 0.795 -35.821 1.00 96.31 440 ILE A CA 1
ATOM 3430 C C . ILE A 1 440 ? 9.837 2.316 -35.643 1.00 96.31 440 ILE A C 1
ATOM 3432 O O . ILE A 1 440 ? 10.238 2.820 -34.595 1.00 96.31 440 ILE A O 1
ATOM 3436 N N . GLN A 1 441 ? 9.261 3.043 -36.606 1.00 97.12 441 GLN A N 1
ATOM 3437 C CA . GLN A 1 441 ? 9.127 4.501 -36.515 1.00 97.12 441 GLN A CA 1
ATOM 3438 C C . GLN A 1 441 ? 8.287 4.945 -35.309 1.00 97.12 441 GLN A C 1
ATOM 3440 O O . GLN A 1 441 ? 8.608 5.951 -34.671 1.00 97.12 441 GLN A O 1
ATOM 3445 N N . GLN A 1 442 ? 7.220 4.209 -34.981 1.00 96.88 442 GLN A N 1
ATOM 3446 C CA . GLN A 1 442 ? 6.376 4.496 -33.820 1.00 96.88 442 GLN A CA 1
ATOM 3447 C C . GLN A 1 442 ? 7.129 4.275 -32.504 1.00 96.88 442 GLN A C 1
ATOM 3449 O O . GLN A 1 442 ? 7.099 5.152 -31.640 1.00 96.88 442 GLN A O 1
ATOM 3454 N N . LEU A 1 443 ? 7.847 3.157 -32.361 1.00 97.44 443 LEU A N 1
ATOM 3455 C CA . LEU A 1 443 ? 8.662 2.867 -31.178 1.00 97.44 443 LEU A CA 1
ATOM 3456 C C . LEU A 1 443 ? 9.769 3.916 -30.996 1.00 97.44 443 LEU A C 1
ATOM 3458 O O . LEU A 1 443 ? 9.875 4.512 -29.926 1.00 97.44 443 LEU A O 1
ATOM 3462 N N . GLU A 1 444 ? 10.528 4.226 -32.049 1.00 97.06 444 GLU A N 1
ATOM 3463 C CA . GLU A 1 444 ? 11.539 5.294 -32.025 1.00 97.06 444 GLU A CA 1
ATOM 3464 C C . GLU A 1 444 ? 10.925 6.668 -31.717 1.00 97.06 444 GLU A C 1
ATOM 3466 O O . GLU A 1 444 ? 11.562 7.535 -31.115 1.00 97.06 444 GLU A O 1
ATOM 3471 N N . GLY A 1 445 ? 9.692 6.912 -32.164 1.00 97.00 445 GLY A N 1
ATOM 3472 C CA . GLY A 1 445 ? 8.926 8.110 -31.834 1.00 97.00 445 GLY A CA 1
ATOM 3473 C C . GLY A 1 445 ? 8.610 8.199 -30.341 1.00 97.00 445 GLY A C 1
ATOM 3474 O O . GLY A 1 445 ? 8.865 9.239 -29.733 1.00 97.00 445 GLY A O 1
ATOM 3475 N N . ILE A 1 446 ? 8.113 7.107 -29.748 1.00 96.31 446 ILE A N 1
ATOM 3476 C CA . ILE A 1 446 ? 7.807 7.016 -28.314 1.00 96.31 446 ILE A CA 1
ATOM 3477 C C . ILE A 1 446 ? 9.075 7.240 -27.488 1.00 96.31 446 ILE A C 1
ATOM 3479 O O . ILE A 1 446 ? 9.094 8.127 -26.637 1.00 96.31 446 ILE A O 1
ATOM 3483 N N . GLU A 1 447 ? 10.147 6.499 -27.770 1.00 97.19 447 GLU A N 1
ATOM 3484 C CA . GLU A 1 447 ? 11.407 6.607 -27.026 1.00 97.19 447 GLU A CA 1
ATOM 3485 C C . GLU A 1 447 ? 11.981 8.033 -27.086 1.00 97.19 447 GLU A C 1
ATOM 3487 O O . GLU A 1 447 ? 12.339 8.616 -26.057 1.00 97.19 447 GLU A O 1
ATOM 3492 N N . ARG A 1 448 ? 12.005 8.651 -28.278 1.00 97.81 448 ARG A N 1
ATOM 3493 C CA . ARG A 1 448 ? 12.459 10.043 -28.437 1.00 97.81 448 ARG A CA 1
ATOM 3494 C C . ARG A 1 448 ? 11.577 11.026 -27.677 1.00 97.81 448 ARG A C 1
ATOM 3496 O O . ARG A 1 448 ? 12.112 11.933 -27.041 1.00 97.81 448 ARG A O 1
ATOM 3503 N N . ALA A 1 449 ? 10.255 10.870 -27.731 1.00 96.88 449 ALA A N 1
ATOM 3504 C CA . ALA A 1 449 ? 9.324 11.743 -27.020 1.00 96.88 449 ALA A CA 1
ATOM 3505 C C . ALA A 1 449 ? 9.515 11.645 -25.499 1.00 96.88 449 ALA A C 1
ATOM 3507 O O . ALA A 1 449 ? 9.580 12.675 -24.823 1.00 96.88 449 ALA A O 1
ATOM 3508 N N . VAL A 1 450 ? 9.687 10.428 -24.974 1.00 97.31 450 VAL A N 1
ATOM 3509 C CA . VAL A 1 450 ? 10.013 10.181 -23.564 1.00 97.31 450 VAL A CA 1
ATOM 3510 C C . VAL A 1 450 ? 11.327 10.865 -23.192 1.00 97.31 450 VAL A C 1
ATOM 3512 O O . VAL A 1 450 ? 11.358 11.664 -22.255 1.00 97.31 450 VAL A O 1
ATOM 3515 N N . ALA A 1 451 ? 12.403 10.626 -23.946 1.00 97.44 451 ALA A N 1
ATOM 3516 C CA . ALA A 1 451 ? 13.715 11.206 -23.667 1.00 97.44 451 ALA A CA 1
ATOM 3517 C C . ALA A 1 451 ? 13.696 12.747 -23.678 1.00 97.44 451 ALA A C 1
ATOM 3519 O O . ALA A 1 451 ? 14.236 13.388 -22.772 1.00 97.44 451 ALA A O 1
ATOM 3520 N N . GLN A 1 452 ? 13.038 13.349 -24.674 1.00 97.31 452 GLN A N 1
ATOM 3521 C CA . GLN A 1 452 ? 12.894 14.801 -24.777 1.00 97.31 452 GLN A CA 1
ATOM 3522 C C . GLN A 1 452 ? 12.076 15.378 -23.622 1.00 97.31 452 GLN A C 1
ATOM 3524 O O . GLN A 1 452 ? 12.446 16.423 -23.089 1.00 97.31 452 GLN A O 1
ATOM 3529 N N . MET A 1 453 ? 10.990 14.719 -23.217 1.00 96.62 453 MET A N 1
ATOM 3530 C CA . MET A 1 453 ? 10.160 15.199 -22.115 1.00 96.62 453 MET A CA 1
ATOM 3531 C C . MET A 1 453 ? 10.920 15.150 -20.789 1.00 96.62 453 MET A C 1
ATOM 3533 O O . MET A 1 453 ? 11.021 16.164 -20.103 1.00 96.62 453 MET A O 1
ATOM 3537 N N . VAL A 1 454 ? 11.553 14.015 -20.483 1.00 97.50 454 VAL A N 1
ATOM 3538 C CA . VAL A 1 454 ? 12.345 13.830 -19.257 1.00 97.50 454 VAL A CA 1
ATOM 3539 C C . VAL A 1 454 ? 13.474 14.858 -19.153 1.00 97.50 454 VAL A C 1
ATOM 3541 O O . VAL A 1 454 ? 13.722 15.376 -18.070 1.00 97.50 454 VAL A O 1
ATOM 3544 N N . SER A 1 455 ? 14.119 15.234 -20.266 1.00 97.25 455 SER A N 1
ATOM 3545 C CA . SER A 1 455 ? 15.167 16.272 -20.255 1.00 97.25 455 SER A CA 1
ATOM 3546 C C . SER A 1 455 ? 14.678 17.682 -19.891 1.00 97.25 455 SER A C 1
ATOM 3548 O O . SER A 1 455 ? 15.490 18.528 -19.524 1.00 97.25 455 SER A O 1
ATOM 3550 N N . LYS A 1 456 ? 13.371 17.945 -20.009 1.00 96.69 456 LYS A N 1
ATOM 3551 C CA . LYS A 1 456 ? 12.745 19.241 -19.705 1.00 96.69 456 LYS A CA 1
ATOM 3552 C C . LYS A 1 456 ? 12.117 19.276 -18.312 1.00 96.69 456 LYS A C 1
ATOM 3554 O O . LYS A 1 456 ? 11.785 20.356 -17.831 1.00 96.69 456 LYS A O 1
ATOM 3559 N N . MET A 1 457 ? 11.928 18.117 -17.681 1.00 97.62 457 MET A N 1
ATOM 3560 C CA . MET A 1 457 ? 11.361 18.032 -16.339 1.00 97.62 457 MET A CA 1
ATOM 3561 C C . MET A 1 457 ? 12.372 18.554 -15.307 1.00 97.62 457 MET A C 1
ATOM 3563 O O . MET A 1 457 ? 13.563 18.241 -15.393 1.00 97.62 457 MET A O 1
ATOM 3567 N N . PRO A 1 458 ? 11.932 19.346 -14.318 1.00 97.81 458 PRO A N 1
ATOM 3568 C CA . PRO A 1 458 ? 12.818 19.821 -13.268 1.00 97.81 458 PRO A CA 1
ATOM 3569 C C . PRO A 1 458 ? 13.213 18.678 -12.317 1.00 97.81 458 PRO A C 1
ATOM 3571 O O . PRO A 1 458 ? 12.444 17.729 -12.128 1.00 97.81 458 PRO A O 1
ATOM 3574 N N . PRO A 1 459 ? 14.377 18.775 -11.648 1.00 98.00 459 PRO A N 1
ATOM 3575 C CA . PRO A 1 459 ? 14.702 17.888 -10.535 1.00 98.00 459 PRO A CA 1
ATOM 3576 C C . PRO A 1 459 ? 13.598 17.913 -9.471 1.00 98.00 459 PRO A C 1
ATOM 3578 O O . PRO A 1 459 ? 13.051 18.978 -9.171 1.00 98.00 459 PRO A O 1
ATOM 3581 N N . HIS A 1 460 ? 13.300 16.763 -8.865 1.00 97.94 460 HIS A N 1
ATOM 3582 C CA . HIS A 1 460 ? 12.175 16.612 -7.932 1.00 97.94 460 HIS A CA 1
ATOM 3583 C C . HIS A 1 460 ? 12.197 17.636 -6.781 1.00 97.94 460 HIS A C 1
ATOM 3585 O O . HIS A 1 460 ? 11.187 18.281 -6.499 1.00 97.94 460 HIS A O 1
ATOM 3591 N N . HIS A 1 461 ? 13.363 17.884 -6.176 1.00 97.25 461 HIS A N 1
ATOM 3592 C CA . HIS A 1 461 ? 13.508 18.891 -5.119 1.00 97.25 461 HIS A CA 1
ATOM 3593 C C . HIS A 1 461 ? 13.216 20.327 -5.591 1.00 97.25 461 HIS A C 1
ATOM 3595 O O . HIS A 1 461 ? 12.679 21.130 -4.824 1.00 97.25 461 HIS A O 1
ATOM 3601 N N . VAL A 1 462 ? 13.553 20.666 -6.844 1.00 97.56 462 VAL A N 1
ATOM 3602 C CA . VAL A 1 462 ? 13.267 21.987 -7.431 1.00 97.56 462 VAL A CA 1
ATOM 3603 C C . VAL A 1 462 ? 11.770 22.127 -7.661 1.00 97.56 462 VAL A C 1
ATOM 3605 O O . VAL A 1 462 ? 11.196 23.155 -7.299 1.00 97.56 462 VAL A O 1
ATOM 3608 N N . TYR A 1 463 ? 11.141 21.086 -8.217 1.00 97.50 463 TYR A N 1
ATOM 3609 C CA . TYR A 1 463 ? 9.696 21.039 -8.415 1.00 97.50 463 TYR A CA 1
ATOM 3610 C C . TYR A 1 463 ? 8.952 21.299 -7.100 1.00 97.50 463 TYR A C 1
ATOM 3612 O O . TYR A 1 463 ? 8.176 22.250 -7.002 1.00 97.50 463 TYR A O 1
ATOM 3620 N N . MET A 1 464 ? 9.274 20.519 -6.063 1.00 95.81 464 MET A N 1
ATOM 3621 C CA . MET A 1 464 ? 8.658 20.625 -4.738 1.00 95.81 464 MET A CA 1
ATOM 3622 C C . MET A 1 464 ? 8.850 22.005 -4.106 1.00 95.81 464 MET A C 1
ATOM 3624 O O . MET A 1 464 ? 7.896 22.596 -3.603 1.00 95.81 464 MET A O 1
ATOM 3628 N N . THR A 1 465 ? 10.062 22.563 -4.185 1.00 94.88 465 THR A N 1
ATOM 3629 C CA . THR A 1 465 ? 10.357 23.899 -3.642 1.00 94.88 465 THR A CA 1
ATOM 3630 C C . THR A 1 465 ? 9.513 24.983 -4.318 1.00 94.88 465 THR A C 1
ATOM 3632 O O . THR A 1 465 ? 8.969 25.862 -3.648 1.00 94.88 465 THR A O 1
ATOM 3635 N N . ASN A 1 466 ? 9.390 24.940 -5.647 1.00 95.50 466 ASN A N 1
ATOM 3636 C CA . ASN A 1 466 ? 8.619 25.931 -6.396 1.00 95.50 466 ASN A CA 1
ATOM 3637 C C . ASN A 1 466 ? 7.114 25.785 -6.158 1.00 95.50 466 ASN A C 1
ATOM 3639 O O . ASN A 1 466 ? 6.431 26.793 -5.979 1.00 95.50 466 ASN A O 1
ATOM 3643 N N . MET A 1 467 ? 6.616 24.548 -6.101 1.00 94.62 467 MET A N 1
ATOM 3644 C CA . MET A 1 467 ? 5.219 24.253 -5.794 1.00 94.62 467 MET A CA 1
ATOM 3645 C C . MET A 1 467 ? 4.835 24.771 -4.405 1.00 94.62 467 MET A C 1
ATOM 3647 O O . MET A 1 467 ? 3.848 25.488 -4.278 1.00 94.62 467 MET A O 1
ATOM 3651 N N . LYS A 1 468 ? 5.647 24.505 -3.374 1.00 91.50 468 LYS A N 1
ATOM 3652 C CA . LYS A 1 468 ? 5.400 25.024 -2.019 1.00 91.50 468 LYS A CA 1
ATOM 3653 C C . LYS A 1 468 ? 5.324 26.544 -1.982 1.00 91.50 468 LYS A C 1
ATOM 3655 O O . LYS A 1 468 ? 4.347 27.091 -1.485 1.00 91.50 468 LYS A O 1
ATOM 3660 N N . ARG A 1 469 ? 6.294 27.225 -2.599 1.00 92.19 469 ARG A N 1
ATOM 3661 C CA . ARG A 1 469 ? 6.287 28.695 -2.702 1.00 92.19 469 ARG A CA 1
ATOM 3662 C C . ARG A 1 469 ? 5.043 29.228 -3.412 1.00 92.19 469 ARG A C 1
ATOM 3664 O O . ARG A 1 469 ? 4.586 30.321 -3.093 1.00 92.19 469 ARG A O 1
ATOM 3671 N N . TYR A 1 470 ? 4.531 28.507 -4.407 1.00 93.50 470 TYR A N 1
ATOM 3672 C CA . TYR A 1 470 ? 3.297 28.871 -5.097 1.00 93.50 470 TYR A CA 1
ATOM 3673 C C . TYR A 1 470 ? 2.071 28.711 -4.185 1.00 93.50 470 TYR A C 1
ATOM 3675 O O . TYR A 1 470 ? 1.295 29.655 -4.050 1.00 93.50 470 TYR A O 1
ATOM 3683 N N . LEU A 1 471 ? 1.938 27.565 -3.509 1.00 90.62 471 LEU A N 1
ATOM 3684 C CA . LEU A 1 471 ? 0.829 27.277 -2.589 1.00 90.62 471 LEU A CA 1
ATOM 3685 C C . LEU A 1 471 ? 0.811 28.225 -1.380 1.00 90.62 471 LEU A C 1
ATOM 3687 O O . LEU A 1 471 ? -0.241 28.713 -0.980 1.00 90.62 471 LEU A O 1
ATOM 3691 N N . GLU A 1 472 ? 1.979 28.551 -0.827 1.00 84.75 472 GLU A N 1
ATOM 3692 C CA . GLU A 1 472 ? 2.101 29.517 0.268 1.00 84.75 472 GLU A CA 1
ATOM 3693 C C . GLU A 1 472 ? 1.630 30.912 -0.153 1.00 84.75 472 GLU A C 1
ATOM 3695 O O . GLU A 1 472 ? 0.934 31.569 0.616 1.00 84.75 472 GLU A O 1
ATOM 3700 N N . LYS A 1 473 ? 1.939 31.356 -1.378 1.00 87.38 473 LYS A N 1
ATOM 3701 C CA . LYS A 1 473 ? 1.464 32.649 -1.898 1.00 87.38 473 LYS A CA 1
ATOM 3702 C C . LYS A 1 473 ? -0.050 32.689 -2.093 1.00 87.38 473 LYS A C 1
ATOM 3704 O O . LYS A 1 473 ? -0.647 33.719 -1.815 1.00 87.38 473 LYS A O 1
ATOM 3709 N N . GLN A 1 474 ? -0.649 31.592 -2.553 1.00 80.62 474 GLN A N 1
ATOM 3710 C CA . GLN A 1 474 ? -2.101 31.475 -2.746 1.00 80.62 474 GLN A CA 1
ATOM 3711 C C . GLN A 1 474 ? -2.869 31.533 -1.416 1.00 80.62 474 GLN A C 1
ATOM 3713 O O . GLN A 1 474 ? -3.955 32.082 -1.372 1.00 80.62 474 GLN A O 1
ATOM 3718 N N . ASN A 1 475 ? -2.292 31.025 -0.322 1.00 64.62 475 ASN A N 1
ATOM 3719 C CA . ASN A 1 475 ? -2.932 31.047 1.000 1.00 64.62 475 ASN A CA 1
ATOM 3720 C C . ASN A 1 475 ? -2.812 32.393 1.746 1.00 64.62 475 ASN A C 1
ATOM 3722 O O . ASN A 1 475 ? -3.443 32.562 2.787 1.00 64.62 475 ASN A O 1
ATOM 3726 N N . HIS A 1 476 ? -1.980 33.324 1.264 1.00 56.81 476 HIS A N 1
ATOM 3727 C CA . HIS A 1 476 ? -1.769 34.650 1.870 1.00 56.81 476 HIS A CA 1
ATOM 3728 C C . HIS A 1 476 ? -2.363 35.808 1.045 1.00 56.81 476 HIS A C 1
ATOM 3730 O O . HIS A 1 476 ? -2.196 36.965 1.438 1.00 56.81 476 HIS A O 1
ATOM 3736 N N . GLY A 1 477 ? -3.001 35.524 -0.094 1.00 42.25 477 GLY A N 1
ATOM 3737 C CA . GLY A 1 477 ? -3.705 36.500 -0.935 1.00 42.25 477 GLY A CA 1
ATOM 3738 C C . GLY A 1 477 ? -5.192 36.215 -0.944 1.00 42.25 477 GLY A C 1
ATOM 3739 O O . GLY A 1 477 ? -5.958 37.203 -0.950 1.00 42.25 477 GLY A O 1
#

Secondary structure (DSSP, 8-state):
--PPPEEEEEE-SSHHHHHHHHHHHHHHGGGEEEEEE-----TTGGGGG-SB--TTHHHHHHHTT--HHHHHHHSS-EEESEEEEESSSTTPPPEEEE-B-PPPEETTEEHHHHHHHHT--SGGG-HHHHHHHHTB--PPPS-TTSGGGGB--EEE--HHHHHHHHHHHHTTTTEEEE---EEEEEEETTEEEEEEETTS-EE--SEEEE--GGG-TTTGGGT--EEEEEEEEEEEEEEE------SSEEEEEETTEEEEEEEETTEEEEEEEE-TTSPPPTTEEEEEEEEES-SEETTEEE-GGGTEE--TTSSHHHHHHHHHHHHHHHT--SSS--HHHHHHHHHHHHHHHHHHHHHHHHTT--SS--SSHHHHHHHHSPPPHHHHHHHHHHHHH------TT-SS-HHHHHHHHHHTT---SS--GGGGGS-HHHHHHHHHHHHHHHHHHHHHSPBHHHHHHHHHHHHHHHTT-

Nearest PDB structures (foldseek):
  6frl-assembly1_A  TM=9.192E-01  e=3.389E-41  Brevundimonas sp. BAL3
  6frl-assembly1_B  TM=9.170E-01  e=2.701E-41  Brevundimonas sp. BAL3
  6y1w-assembly1_B  TM=9.140E-01  e=1.179E-40  Xanthomonas campestris pv. campestris str. B100
  2wet-assembly2_B  TM=8.721E-01  e=3.902E-37  Streptomyces rugosporus
  2weu-assembly2_B  TM=8.640E-01  e=5.600E-36  Streptomyces rugosporus

Solvent-accessible surface area (backbone atoms only — not comparable to full-atom values): 25334 Å² total; per-residue (Å²): 131,84,76,74,66,40,35,38,35,33,36,18,60,42,43,60,24,36,51,44,50,41,39,50,47,60,73,46,47,85,59,37,49,42,33,38,36,29,44,91,68,72,73,66,67,47,57,42,42,31,46,39,40,48,47,69,50,55,62,54,33,43,71,46,67,48,42,67,69,53,47,48,68,79,42,48,32,34,61,16,26,34,38,33,39,30,28,55,56,80,90,35,72,68,37,55,47,40,35,52,49,79,78,62,64,56,97,88,38,60,42,68,34,60,29,48,72,69,73,50,76,68,58,68,66,35,49,22,41,50,19,34,77,68,23,25,41,74,83,50,54,90,54,81,87,43,77,52,37,32,35,44,50,22,37,22,44,54,45,70,56,53,27,53,53,37,46,62,52,42,70,74,44,93,46,46,80,39,92,53,51,79,66,45,79,41,69,53,97,68,26,65,57,31,42,29,29,71,88,66,54,70,50,68,45,71,36,37,33,23,25,37,29,89,70,24,65,61,45,44,73,71,66,47,49,72,49,75,74,48,70,34,26,37,34,71,50,75,46,82,51,65,78,40,46,37,24,37,34,37,38,37,48,51,75,53,34,37,37,37,42,33,44,21,54,46,24,34,42,35,42,35,41,31,29,71,86,56,87,84,66,100,72,57,50,76,50,55,27,35,34,42,78,46,38,39,53,64,39,30,36,34,33,38,52,29,24,36,29,60,77,48,88,52,37,54,36,41,52,50,35,51,48,43,47,51,51,47,63,78,43,60,67,93,58,93,74,33,68,69,40,31,53,54,47,34,53,52,49,52,47,46,52,52,46,50,48,42,59,57,52,56,79,58,70,61,92,74,73,57,90,33,64,38,47,46,58,54,60,65,55,80,80,51,73,70,45,51,48,33,54,51,39,22,36,55,36,58,44,74,72,82,69,86,78,57,90,66,57,62,54,50,51,53,42,44,37,52,53,62,66,54,58,46,78,36,46,53,73,68,64,77,76,51,67,64,70,60,51,52,53,50,53,55,47,45,30,50,50,32,54,56,50,48,74,69,39,43,45,25,44,57,40,52,54,53,50,48,57,50,55,56,52,64,77,76,107

Sequence (477 aa):
MTNPSRTIVVYGGGFAAHLTAAAFSRSLGRAARLVIVASDQTAESDALYGSASAPTAHNFFESIGLDEPTLMVRTHSAFSLGTRFTNWPSGSPSWIQTYHLPFPILSGVPFQHFLTERGAALEPYLISARAAAKGVFAHPPDDPRHPLSRAEYGYQFSVSELQEFLSKRN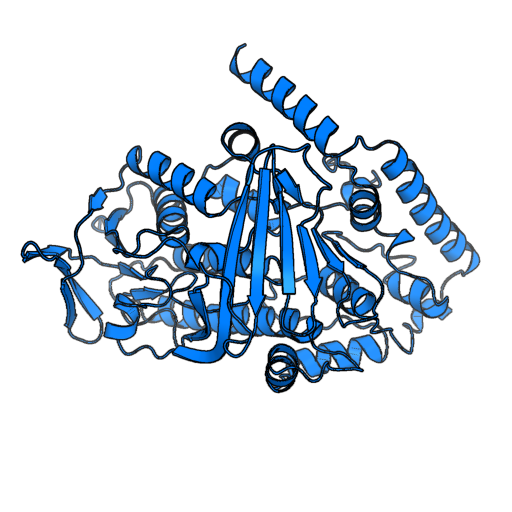ETQEIELVAERLREVQVADGRISALVLESGRQIEADLFIDCSADERALVSALGASFETVRELRASSSRQEGGQLGPAYRSLTASDHGWSAITPLQGRTETLSITHPSAQQAPTAFEFTTGKLDEAWVGNCVAIGHAAWGVEPLTPAPMMLLQRDIERALDLIPVTNDHRVEAREYNRRFEDDIAHTNAFQRALFAVENVPEDRYWQDAVAVPVDAKLQRKLTQFKSRGILVRYDLEPFNEEDWAILLNGMGIKPERYDRQVDGVDQASIIQQLEGIERAVAQMVSKMPPHHVYMTNMKRYLEKQNHG